Protein 2X4F (pdb70)

Secondary structure (DSSP, 8-state):
-PPPPPPSS------PEES-GGGTEEEEEEEE---EEEEEETTT--EEEEEEEE--SHHHHHHHHHHHHHHTT---TTB--EEEEEE-SSEEEEEEE--TT-EEHHHHHHTGGG--HHHHHHHHHHHHHHHHHHHHTTEE-----GGGEEEEETTTTEEEE---SS-EE--TT-B-----SS-TT--HHHHTT-B--HHHHHHHHHHHHHHHHHSS-TT--SSHHHHHHHHHHT---S-SGGGTTS-HHHHHHHHTTS-SSGGGS--HHHHHHSHHHH-HHHHHHHHH-/-PPPPPSS------PEES-GGGTEEEEEEEEEE----EEEEEETTT--EEEEEEEE--SHHHHHHHHHHHHHHTT---TTBPPEEEEEE-SSEEEEEEE--TT-EEHHHHHHTGGG--HHHHHHHHHHHHHHHHHHHHTTEE-----GGGEEEEETTTTEEEE---SS-EE--TT-------SS-TT--HHHHTT----HHHHHHHHHHHHHHHHHSS-SS--SSHHHHHHHHHTT---S-SGGGTTS-HHHHHHHHTTS-SSGGGSPPHHHHHHSHHHH-HHHHHH-

Organism: Homo sapiens (NCBI:txid9606)

Solvent-accessible surface area: 26459 Å² total; per-residue (Å²): 101,59,112,5,73,103,14,88,30,131,52,94,130,11,110,16,57,135,37,50,19,111,80,119,6,82,37,30,93,126,86,101,78,66,78,22,36,43,5,74,29,89,97,91,31,49,135,0,5,0,36,35,36,147,6,108,35,163,72,49,33,94,109,7,68,60,10,6,50,1,5,22,57,3,85,40,27,3,0,8,10,4,13,28,0,6,27,48,90,100,18,0,6,0,0,12,8,39,20,117,65,35,25,54,0,60,154,2,6,112,54,18,181,83,32,85,28,36,27,1,0,35,0,0,72,26,0,0,49,0,0,60,26,0,3,30,33,22,0,0,0,17,33,4,49,4,91,12,0,25,2,20,66,95,125,29,28,16,0,5,0,31,23,2,34,74,1,57,109,59,128,44,107,28,120,19,162,37,114,70,46,101,2,24,41,38,4,2,8,9,9,90,108,67,90,2,20,19,21,6,1,2,0,10,0,0,2,0,0,11,16,2,23,9,31,72,24,14,0,96,20,138,84,60,69,75,1,26,78,16,0,69,53,29,126,56,70,34,154,57,134,90,0,110,143,20,20,123,53,0,51,84,0,0,50,71,0,5,49,100,103,54,65,181,1,22,6,2,10,66,0,30,141,14,61,0,0,57,56,76,79,23,32,72,70,24,80,96,173,107,117,5,74,105,14,91,29,129,53,91,130,12,109,14,102,137,38,49,21,113,83,116,6,84,34,31,188,128,78,80,79,25,61,100,42,84,22,28,36,4,70,27,90,97,93,32,48,127,0,6,0,28,52,28,77,4,108,36,100,74,50,31,99,97,8,70,64,11,6,49,1,6,22,66,2,87,41,29,4,0,8,10,4,16,9,0,3,27,46,91,110,33,0,6,0,0,10,8,40,19,115,63,34,59,57,0,61,44,1,6,112,51,19,179,81,28,82,30,50,27,2,0,66,0,0,77,22,0,0,49,0,0,62,34,0,26,110,75,31,0,0,0,17,30,4,50,4,90,12,0,28,2,22,65,72,123,38,30,16,0,4,0,34,22,1,34,74,2,57,64,8,76,15,54,21,124,16,188,34,116,70,42,95,2,22,37,42,3,3,8,10,7,92,108,67,73,3,12,25,27,5,2,2,0,10,0,0,2,0,0,13,16,3,26,9,30,71,23,15,0,101,18,136,84,62,71,71,0,25,78,15,0,66,54,30,127,58,71,37,153,57,141,90,1,58,146,19,17,120,42,0,54,80,0,1,50,75,0,3,48,98,98,52,35,146,18,21,52,2,38,92,0,30,152,13,62,0,0,56,56,79,75,4,35,94,178,77

InterPro domains:
  IPR000719 Protein kinase domain [PF00069] (108-361)
  IPR000719 Protein kinase domain [PS50011] (106-361)
  IPR000719 Protein kinase domain [SM00220] (106-361)
  IPR008271 Serine/threonine-protein kinase, active site [PS00108] (223-235)
  IPR011009 Protein kinase-like domain superfamily [SSF56112] (107-367)
  IPR017441 Protein kinase, ATP binding site [PS00107] (112-135)

Foldseek 3Di:
DDAADAFPDFADLEDADEDDPVVQKAWDPPAPDLVKTWIAGPPPRDTWIKDKAFADDPVSVVLVRQQSVLLSLAGGRQAKGWDYWYDDPTTIMTITRDQPPKDFQLVLLLVLVPDFLLLLLLLLLQVLVRLVRQVVSQKDQLDDDRRQKIQSDSVNSYIHRHDRSPMHHDDPPAFDDDDQAPCLQFALCNVVRHHDDQLRVLLNSLQSLVSSQASDGFQDDPHSVSSNVCNNVLDGDQPDPSNVPDDVQSVVLSVLRSDNDRVRHDGSVVSCVGCSNPPPVVSVVSVVD/DAADAFPDAADLEDADEDDPVVFKAWDPPAWDDDPQTKTWIAGPVPRDTWIKRKAFADDPVSVVLVRQQSVLLSLAGGNQAKGWDYWYDDPTTIITITGDQPPKDFQLVVLQVLVPDDLLLLLLLLLQVLVRLVRCVVSQKDQLDDDRRQKIQRDSVNSYIHRHGRSPMHRDDPPAWDDDDLAPCLQFALCNVVRHHDGQLRVLLNSLQSLLSSQASDRFQDDPHSVSSNVCNNVLDGDQPDPSNVPPDPQSVVLSVQRSDNDSVRHDGSVVSCVGCSNPPPVVSVVD

B-factor: mean 21.12, std 10.52, range [2.0, 88.92]

GO terms:
  GO:0005515 protein binding (F, IPI)

Structure (mmCIF, N/CA/C/O backbone):
data_2X4F
#
_entry.id   2X4F
#
_cell.length_a   148.880
_cell.length_b   70.650
_cell.length_c   96.570
_cell.angle_alpha   90.00
_cell.angle_beta   118.96
_cell.angle_gamma   90.00
#
_symmetry.space_group_name_H-M   'C 1 2 1'
#
loop_
_entity.id
_entity.type
_entity.pdbx_description
1 polymer 'MYOSIN LIGHT CHAIN KINASE FAMILY MEMBER 4'
2 non-polymer 4-(2-amino-4-methyl-1,3-thiazol-5-yl)-N-(3-dioxaziridin-3-ylphenyl)pyrimidin-2-amine
3 non-polymer 'SULFATE ION'
4 non-polymer 'PENTAETHYLENE GLYCOL'
5 non-polymer 1,2-ETHANEDIOL
6 water water
#
loop_
_atom_site.group_PDB
_atom_site.id
_atom_site.type_symbol
_atom_site.label_atom_id
_atom_site.label_alt_id
_atom_site.label_comp_id
_atom_site.label_asym_id
_atom_site.label_entity_id
_atom_site.label_seq_id
_atom_site.pdbx_PDB_ins_code
_atom_site.Cartn_x
_atom_site.Cartn_y
_atom_site.Cartn_z
_atom_site.occupancy
_atom_site.B_iso_or_equiv
_atom_site.auth_seq_id
_atom_site.auth_comp_id
_atom_site.auth_asym_id
_atom_site.auth_atom_id
_atom_site.pdbx_PDB_model_num
ATOM 1 N N . ASP A 1 65 ? 75.285 68.692 21.522 1.00 60.75 80 ASP A N 1
ATOM 2 C CA . ASP A 1 65 ? 76.680 68.241 21.224 1.00 60.73 80 ASP A CA 1
ATOM 3 C C . ASP A 1 65 ? 76.748 67.086 20.170 1.00 60.56 80 ASP A C 1
ATOM 4 O O . ASP A 1 65 ? 75.733 66.741 19.522 1.00 60.91 80 ASP A O 1
ATOM 6 N N . ILE A 1 66 ? 77.959 66.522 20.011 1.00 59.10 81 ILE A N 1
ATOM 7 C CA . ILE A 1 66 ? 78.324 65.519 18.977 1.00 57.49 81 ILE A CA 1
ATOM 8 C C . ILE A 1 66 ? 78.255 64.075 19.528 1.00 55.48 81 ILE A C 1
ATOM 9 O O . ILE A 1 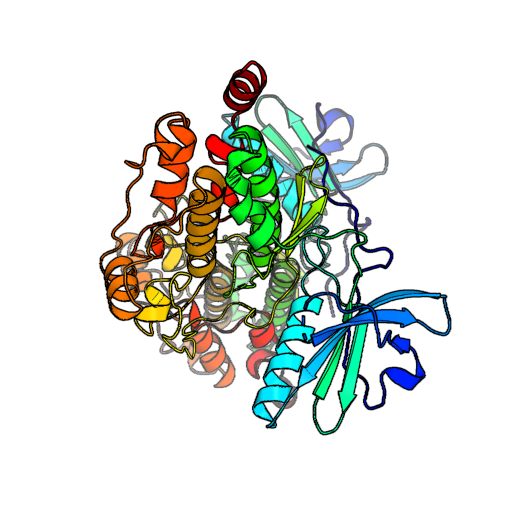66 ? 78.787 63.819 20.629 1.00 56.52 81 ILE A O 1
ATOM 11 N N . PRO A 1 67 ? 77.585 63.145 18.790 1.00 51.57 82 PRO A N 1
ATOM 12 C CA . PRO A 1 67 ? 77.485 61.722 19.207 1.00 48.79 82 PRO A CA 1
ATOM 13 C C . PRO A 1 67 ? 78.839 61.007 19.211 1.00 45.84 82 PRO A C 1
ATOM 14 O O . PRO A 1 67 ? 79.659 61.242 18.318 1.00 45.71 82 PRO A O 1
ATOM 18 N N . ALA A 1 68 ? 79.055 60.151 20.213 1.00 42.12 83 ALA A N 1
ATOM 19 C CA . ALA A 1 68 ? 80.339 59.469 20.426 1.00 38.69 83 ALA A CA 1
ATOM 20 C C . ALA A 1 68 ? 80.856 58.736 19.178 1.00 35.99 83 ALA A C 1
ATOM 21 O O . ALA A 1 68 ? 80.065 58.213 18.385 1.00 35.85 83 ALA A O 1
ATOM 23 N N . PRO A 1 69 ? 82.187 58.710 18.988 1.00 33.09 84 PRO A N 1
ATOM 24 C CA . PRO A 1 69 ? 82.673 57.946 17.848 1.00 30.64 84 PRO A CA 1
ATOM 25 C C . PRO A 1 69 ? 82.487 56.459 18.105 1.00 27.85 84 PRO A C 1
ATOM 26 O O . PRO A 1 69 ? 82.649 56.015 19.249 1.00 27.38 84 PRO A O 1
ATOM 30 N N . PRO A 1 70 ? 82.111 55.701 17.054 1.00 25.38 85 PRO A N 1
ATOM 31 C CA . PRO A 1 70 ? 81.883 54.256 17.132 1.00 23.43 85 PRO A CA 1
ATOM 32 C C . PRO A 1 70 ? 83.154 53.466 17.376 1.00 21.69 85 PRO A C 1
ATOM 33 O O . PRO A 1 70 ? 84.252 53.992 17.234 1.00 21.55 85 PRO A O 1
ATOM 37 N N . ALA A 1 71 ? 83.000 52.202 17.750 1.00 19.95 86 ALA A N 1
ATOM 38 C CA . ALA A 1 71 ? 84.130 51.283 17.802 1.00 18.20 86 ALA A CA 1
ATOM 39 C C . ALA A 1 71 ? 84.817 51.205 16.421 1.00 17.06 86 ALA A C 1
ATOM 40 O O . ALA A 1 71 ? 84.162 51.359 15.378 1.00 16.49 86 ALA A O 1
ATOM 42 N N . PRO A 1 72 ? 86.143 50.991 16.414 1.00 16.06 87 PRO A N 1
ATOM 43 C CA . PRO A 1 72 ? 86.862 50.885 15.163 1.00 15.36 87 PRO A CA 1
ATOM 44 C C . PRO A 1 72 ? 86.638 49.554 14.469 1.00 14.79 87 PRO A C 1
ATOM 45 O O . PRO A 1 72 ? 87.429 49.179 13.637 1.00 15.05 87 PRO A O 1
ATOM 49 N N . PHE A 1 73 ? 85.598 48.826 14.838 1.00 14.50 88 PHE A N 1
ATOM 50 C CA . PHE A 1 73 ? 85.229 47.585 14.157 1.00 14.40 88 PHE A CA 1
ATOM 51 C C . PHE A 1 73 ? 83.708 47.489 14.107 1.00 14.96 88 PHE A C 1
ATOM 52 O O . PHE A 1 73 ? 83.027 48.130 14.909 1.00 15.06 88 PHE A O 1
ATOM 60 N N . ASP A 1 74 ? 83.171 46.712 13.166 1.00 15.47 89 ASP A N 1
ATOM 61 C CA . ASP A 1 74 ? 81.723 46.505 13.107 1.00 15.94 89 ASP A CA 1
ATOM 62 C C . ASP A 1 74 ? 81.257 45.611 14.258 1.00 15.74 89 ASP A C 1
ATOM 63 O O . ASP A 1 74 ? 81.992 44.721 14.694 1.00 15.77 89 ASP A O 1
ATOM 68 N N . HIS A 1 75 ? 80.041 45.857 14.751 1.00 15.68 90 HIS A N 1
ATOM 69 C CA . HIS A 1 75 ? 79.410 45.026 15.780 1.00 15.32 90 HIS A CA 1
ATOM 70 C C . HIS A 1 75 ? 79.461 43.532 15.431 1.00 15.52 90 HIS A C 1
ATOM 71 O O . HIS A 1 75 ? 79.114 43.145 14.310 1.00 15.35 90 HIS A O 1
ATOM 78 N N . ARG A 1 76 ? 79.895 42.707 16.387 1.00 15.48 91 ARG A N 1
ATOM 79 C CA . ARG A 1 76 ? 80.067 41.270 16.146 1.00 15.75 91 ARG A CA 1
ATOM 80 C C . ARG A 1 76 ? 79.109 40.447 17.003 1.00 15.26 91 ARG A C 1
ATOM 81 O O . ARG A 1 76 ? 78.769 40.837 18.129 1.00 15.38 91 ARG A O 1
ATOM 89 N N . ILE A 1 77 ? 78.704 39.295 16.484 1.00 14.12 92 ILE A N 1
ATOM 90 C CA . ILE A 1 77 ? 78.102 38.284 17.322 1.00 13.21 92 ILE A CA 1
ATOM 91 C C . ILE A 1 77 ? 79.250 37.418 17.821 1.00 13.34 92 ILE A C 1
ATOM 92 O O . ILE A 1 77 ? 79.688 36.500 17.135 1.00 13.15 92 ILE A O 1
ATOM 97 N N . VAL A 1 78 ? 79.728 37.721 19.019 1.00 13.60 93 VAL A N 1
ATOM 98 C CA . VAL A 1 78 ? 80.811 36.967 19.644 1.00 14.20 93 VAL A CA 1
ATOM 99 C C . VAL A 1 78 ? 80.364 35.678 20.353 1.00 15.09 93 VAL A C 1
ATOM 100 O O . VAL A 1 78 ? 79.400 35.675 21.108 1.00 15.19 93 VAL A O 1
ATOM 104 N N . THR A 1 79 ? 81.087 34.592 20.096 1.00 16.26 94 THR A N 1
ATOM 105 C CA . THR A 1 79 ? 80.960 33.343 20.833 1.00 17.47 94 THR A CA 1
ATOM 106 C C . THR A 1 79 ? 82.304 33.050 21.467 1.00 18.05 94 THR A C 1
ATOM 107 O O . THR A 1 79 ? 83.333 33.176 20.802 1.00 18.38 94 THR A O 1
ATOM 111 N N . ALA A 1 80 ? 82.297 32.650 22.739 1.00 18.77 95 ALA A N 1
ATOM 112 C CA . ALA A 1 80 ? 83.531 32.426 23.481 1.00 19.25 95 ALA A CA 1
ATOM 113 C C . ALA A 1 80 ? 84.275 31.228 22.924 1.00 20.01 95 ALA A C 1
ATOM 114 O O . ALA A 1 80 ? 83.704 30.151 22.792 1.00 20.23 95 ALA A O 1
ATOM 116 N N . LYS A 1 81 ? 85.541 31.442 22.563 1.00 20.97 96 LYS A N 1
ATOM 117 C CA . LYS A 1 81 ? 86.411 30.381 22.069 1.00 21.67 96 LYS A CA 1
ATOM 118 C C . LYS A 1 81 ? 87.037 29.639 23.251 1.00 22.13 96 LYS A C 1
ATOM 119 O O . LYS A 1 81 ? 87.325 30.238 24.286 1.00 21.91 96 LYS A O 1
ATOM 122 N N . GLN A 1 82 ? 87.229 28.334 23.098 1.00 22.99 97 GLN A N 1
ATOM 123 C CA . GLN A 1 82 ? 88.047 27.560 24.034 1.00 24.06 97 GLN A CA 1
ATOM 124 C C . GLN A 1 82 ? 89.533 27.773 23.739 1.00 24.39 97 GLN A C 1
ATOM 125 O O . GLN A 1 82 ? 90.005 27.499 22.632 1.00 24.33 97 GLN A O 1
ATOM 131 N N . GLY A 1 83 ? 90.271 28.254 24.731 1.00 24.86 98 GLY A N 1
ATOM 132 C CA . GLY A 1 83 ? 91.698 28.479 24.553 1.00 25.36 98 GLY A CA 1
ATOM 133 C C . GLY A 1 83 ? 92.210 29.715 25.262 1.00 25.67 98 GLY A C 1
ATOM 134 O O . GLY A 1 83 ? 91.512 30.317 26.099 1.00 25.80 98 GLY A O 1
ATOM 135 N N . ALA A 1 84 ? 93.442 30.089 24.917 1.00 25.79 99 ALA A N 1
ATOM 136 C CA . ALA A 1 84 ? 94.122 31.184 25.591 1.00 25.54 99 ALA A CA 1
ATOM 137 C C . ALA A 1 84 ? 94.073 32.422 24.731 1.00 25.31 99 ALA A C 1
ATOM 138 O O . ALA A 1 84 ? 94.418 32.385 23.540 1.00 25.25 99 ALA A O 1
ATOM 140 N N . VAL A 1 85 ? 93.601 33.503 25.352 1.00 25.01 100 VAL A N 1
ATOM 141 C CA . VAL A 1 85 ? 93.640 34.850 24.798 1.00 24.66 100 VAL A CA 1
ATOM 142 C C . VAL A 1 85 ? 95.044 35.161 24.252 1.00 24.78 100 VAL A C 1
ATOM 143 O O . VAL A 1 85 ? 95.189 35.698 23.150 1.00 24.63 100 VAL A O 1
ATOM 147 N N . ASN A 1 86 ? 96.061 34.742 25.009 1.00 25.06 101 ASN A N 1
ATOM 148 C CA . ASN A 1 86 ? 97.472 34.932 24.690 1.00 25.30 101 ASN A CA 1
ATOM 149 C C . ASN A 1 86 ? 97.897 34.485 23.310 1.00 25.06 101 ASN A C 1
ATOM 150 O O . ASN A 1 86 ? 98.870 35.000 22.759 1.00 24.93 101 ASN A O 1
ATOM 155 N N . SER A 1 87 ? 97.156 33.528 22.759 1.00 24.70 102 SER A N 1
ATOM 156 C CA . SER A 1 87 ? 97.478 32.939 21.465 1.00 24.24 102 SER A CA 1
ATOM 157 C C . SER A 1 87 ? 97.098 33.848 20.306 1.00 23.40 102 SER A C 1
ATOM 158 O O . SER A 1 87 ? 97.569 33.651 19.188 1.00 23.33 102 SER A O 1
ATOM 161 N N . PHE A 1 88 ? 96.245 34.837 20.569 1.00 22.31 103 PHE A N 1
ATOM 162 C CA . PHE A 1 88 ? 95.808 35.763 19.520 1.00 21.22 103 PHE A CA 1
ATOM 163 C C . PHE A 1 88 ? 95.907 37.214 19.951 1.00 20.48 103 PHE A C 1
ATOM 164 O O . PHE A 1 88 ? 95.709 38.106 19.138 1.00 21.01 103 PHE A O 1
ATOM 172 N N . TYR A 1 89 ? 96.179 37.455 21.228 1.00 19.42 104 TYR A N 1
ATOM 173 C CA . TYR A 1 89 ? 96.296 38.818 21.739 1.00 18.39 104 TYR A CA 1
ATOM 174 C C . TYR A 1 89 ? 97.534 38.970 22.605 1.00 18.57 104 TYR A C 1
ATOM 175 O O . TYR A 1 89 ? 97.938 38.036 23.310 1.00 18.44 104 TYR A O 1
ATOM 184 N N . THR A 1 90 ? 98.154 40.140 22.517 1.00 18.81 105 THR A N 1
ATOM 185 C CA . THR A 1 90 ? 99.235 40.489 23.423 1.00 19.43 105 THR A CA 1
ATOM 186 C C . THR A 1 90 ? 98.619 41.362 24.498 1.00 19.35 105 THR A C 1
ATOM 187 O O . THR A 1 90 ? 98.268 42.509 24.236 1.00 19.31 105 THR A O 1
ATOM 191 N N . VAL A 1 91 ? 98.467 40.791 25.693 1.00 19.35 106 VAL A N 1
ATOM 192 C CA . VAL A 1 91 ? 97.833 41.474 26.819 1.00 19.19 106 VAL A CA 1
ATOM 193 C C . VAL A 1 91 ? 98.902 42.209 27.603 1.00 19.75 106 VAL A C 1
ATOM 194 O O . VAL A 1 91 ? 99.929 41.627 27.942 1.00 19.65 106 VAL A O 1
ATOM 198 N N . SER A 1 92 ? 98.668 43.491 27.872 1.00 20.41 107 SER A N 1
ATOM 199 C CA . SER A 1 92 ? 99.632 44.293 28.619 1.00 21.21 107 SER A CA 1
ATOM 200 C C . SER A 1 92 ? 99.610 43.954 30.099 1.00 22.25 107 SER A C 1
ATOM 201 O O . SER A 1 92 ? 98.546 43.848 30.702 1.00 22.56 107 SER A O 1
ATOM 204 N N . LYS A 1 93 ? 100.802 43.788 30.671 1.00 23.61 108 LYS A N 1
ATOM 205 C CA . LYS A 1 93 ? 100.968 43.399 32.071 1.00 24.66 108 LYS A CA 1
ATOM 206 C C . LYS A 1 93 ? 101.152 44.618 32.985 1.00 25.27 108 LYS A C 1
ATOM 207 O O . LYS A 1 93 ? 101.016 44.505 34.210 1.00 25.37 108 LYS A O 1
ATOM 209 N N . THR A 1 94 ? 101.455 45.776 32.381 1.00 25.97 109 THR A N 1
ATOM 210 C CA . THR A 1 94 ? 101.640 47.015 33.135 1.00 26.80 109 THR A CA 1
ATOM 211 C C . THR A 1 94 ? 100.468 47.995 32.987 1.00 27.28 109 THR A C 1
ATOM 212 O O . THR A 1 94 ? 100.145 48.709 33.934 1.00 27.52 109 THR A O 1
ATOM 216 N N . GLU A 1 95 ? 99.832 48.042 31.817 1.00 27.88 110 GLU A N 1
ATOM 217 C CA . GLU A 1 95 ? 98.698 48.962 31.631 1.00 28.48 110 GLU A CA 1
ATOM 218 C C . GLU A 1 95 ? 97.363 48.371 31.999 1.00 28.07 110 GLU A C 1
ATOM 219 O O . GLU A 1 95 ? 96.759 47.623 31.224 1.00 27.97 110 GLU A O 1
ATOM 225 N N . ILE A 1 96 ? 96.904 48.753 33.181 1.00 27.78 111 ILE A N 1
ATOM 226 C CA . ILE A 1 96 ? 95.658 48.262 33.741 1.00 27.38 111 ILE A CA 1
ATOM 227 C C . ILE A 1 96 ? 94.659 49.404 33.790 1.00 27.08 111 ILE A C 1
ATOM 228 O O . ILE A 1 96 ? 94.980 50.505 34.240 1.00 26.85 111 ILE A O 1
ATOM 233 N N . LEU A 1 97 ? 93.450 49.130 33.314 1.00 26.93 112 LEU A N 1
ATOM 234 C CA . LEU A 1 97 ? 92.473 50.175 33.082 1.00 26.83 112 LEU A CA 1
ATOM 235 C C . LEU A 1 97 ? 91.464 50.331 34.221 1.00 27.22 112 LEU A C 1
ATOM 236 O O . LEU A 1 97 ? 90.996 51.437 34.471 1.00 27.42 112 LEU A O 1
ATOM 241 N N . GLY A 1 98 ? 91.141 49.241 34.916 1.00 27.48 113 GLY A N 1
ATOM 242 C CA . GLY A 1 98 ? 90.190 49.305 36.030 1.00 27.80 113 GLY A CA 1
ATOM 243 C C . GLY A 1 98 ? 90.231 48.107 36.960 1.00 28.22 113 GLY A C 1
ATOM 244 O O . GLY A 1 98 ? 90.199 46.941 36.499 1.00 28.29 113 GLY A O 1
ATOM 245 N N . GLN A 1 104 ? 89.615 42.258 36.482 1.00 16.43 119 GLN A N 1
ATOM 246 C CA . GLN A 1 104 ? 90.639 43.220 36.074 1.00 16.12 119 GLN A CA 1
ATOM 247 C C . GLN A 1 104 ? 90.675 43.467 34.561 1.00 15.81 119 GLN A C 1
ATOM 248 O O . GLN A 1 104 ? 90.483 42.550 33.749 1.00 16.04 119 GLN A O 1
ATOM 250 N N . VAL A 1 105 ? 90.925 44.721 34.195 1.00 15.29 120 VAL A N 1
ATOM 251 C CA . VAL A 1 105 ? 90.956 45.144 32.798 1.00 14.45 120 VAL A CA 1
ATOM 252 C C . VAL A 1 105 ? 92.356 45.580 32.377 1.00 14.97 120 VAL A C 1
ATOM 253 O O . VAL A 1 105 ? 92.940 46.500 32.942 1.00 14.66 120 VAL A O 1
ATOM 257 N N . HIS A 1 106 ? 92.875 44.908 31.359 1.00 15.86 121 HIS A N 1
ATOM 258 C CA . HIS A 1 106 ? 94.197 45.191 30.808 1.00 16.61 121 HIS A CA 1
ATOM 259 C C . HIS A 1 106 ? 94.101 45.737 29.385 1.00 17.15 121 HIS A C 1
ATOM 260 O O . HIS A 1 106 ? 93.287 45.282 28.586 1.00 17.78 121 HIS A O 1
ATOM 267 N N . LYS A 1 107 ? 94.948 46.696 29.055 1.00 17.95 122 LYS A N 1
ATOM 268 C CA . LYS A 1 107 ? 95.148 47.047 27.665 1.00 18.98 122 LYS A CA 1
ATOM 269 C C . LYS A 1 107 ? 95.697 45.833 26.921 1.00 19.32 122 LYS A C 1
ATOM 270 O O . LYS A 1 107 ? 96.427 45.021 27.475 1.00 19.91 122 LYS A O 1
ATOM 276 N N . CYS A 1 108 ? 95.354 45.707 25.657 1.00 20.06 123 CYS A N 1
ATOM 277 C CA . CYS A 1 108 ? 95.846 44.616 24.848 1.00 20.79 123 CYS A CA 1
ATOM 278 C C . CYS A 1 108 ? 95.784 44.957 23.368 1.00 20.81 123 CYS A C 1
ATOM 279 O O . CYS A 1 108 ? 95.288 46.000 22.981 1.00 20.89 123 CYS A O 1
ATOM 282 N N . GLU A 1 109 ? 96.203 44.183 22.476 1.00 21.15 124 GLU A N 1
ATOM 283 C CA . GLU A 1 109 ? 96.480 44.385 21.071 1.00 21.78 124 GLU A CA 1
ATOM 284 C C . GLU A 1 109 ? 96.211 43.080 20.350 1.00 21.40 124 GLU A C 1
ATOM 285 O O . GLU A 1 109 ? 96.518 42.023 20.878 1.00 21.65 124 GLU A O 1
ATOM 291 N N . GLU A 1 110 ? 95.474 42.990 19.251 1.00 21.05 125 GLU A N 1
ATOM 292 C CA . GLU A 1 110 ? 95.350 41.763 18.477 1.00 20.67 125 GLU A CA 1
ATOM 293 C C . GLU A 1 110 ? 96.687 41.575 17.798 1.00 20.48 125 GLU A C 1
ATOM 294 O O . GLU A 1 110 ? 97.116 42.427 17.045 1.00 20.46 125 GLU A O 1
ATOM 300 N N . THR A 1 111 ? 97.349 40.463 18.082 1.00 20.10 126 THR A N 1
ATOM 301 C CA . THR A 1 111 ? 98.681 40.183 17.548 1.00 20.18 126 THR A CA 1
ATOM 302 C C . THR A 1 111 ? 98.794 40.338 16.009 1.00 20.33 126 THR A C 1
ATOM 303 O O . THR A 1 111 ? 99.733 40.980 15.511 1.00 20.12 126 THR A O 1
ATOM 307 N N . ALA A 1 112 ? 97.822 39.774 15.284 1.00 20.16 127 ALA A N 1
ATOM 308 C CA . ALA A 1 112 ? 97.839 39.726 13.817 1.00 19.69 127 ALA A CA 1
ATOM 309 C C . ALA A 1 112 ? 97.640 41.078 13.129 1.00 19.42 127 ALA A C 1
ATOM 310 O O . ALA A 1 112 ? 98.191 41.313 12.063 1.00 19.81 127 ALA A O 1
ATOM 312 N N . THR A 1 113 ? 96.852 41.956 13.730 1.00 18.85 128 THR A N 1
ATOM 313 C CA . THR A 1 113 ? 96.444 43.182 13.068 1.00 18.70 128 THR A CA 1
ATOM 314 C C . THR A 1 113 ? 97.035 44.440 13.702 1.00 18.25 128 THR A C 1
ATOM 315 O O . THR A 1 113 ? 97.191 45.472 13.031 1.00 18.29 128 THR A O 1
ATOM 319 N N . GLY A 1 114 ? 97.328 44.362 14.994 1.00 17.53 129 GLY A N 1
ATOM 320 C CA . GLY A 1 114 ? 97.857 45.502 15.730 1.00 17.07 129 GLY A CA 1
ATOM 321 C C . GLY A 1 114 ? 96.776 46.312 16.411 1.00 16.77 129 GLY A C 1
ATOM 322 O O . GLY A 1 114 ? 97.059 47.254 17.137 1.00 16.60 129 GLY A O 1
ATOM 323 N N . LEU A 1 115 ? 95.532 45.925 16.171 1.00 16.86 130 LEU A N 1
ATOM 324 C CA . LEU A 1 115 ? 94.383 46.661 16.632 1.00 17.06 130 LEU A CA 1
ATOM 325 C C . LEU A 1 115 ? 94.368 46.712 18.156 1.00 17.61 130 LEU A C 1
ATOM 326 O O . LEU A 1 115 ? 94.547 45.686 18.823 1.00 18.41 130 LEU A O 1
ATOM 331 N N . LYS A 1 116 ? 94.169 47.915 18.689 1.00 17.68 131 LYS A N 1
ATOM 332 C CA . LYS A 1 116 ? 94.207 48.158 20.118 1.00 17.71 131 LYS A CA 1
ATOM 333 C C . LYS A 1 116 ? 92.845 47.905 20.748 1.00 17.52 131 LYS A C 1
ATOM 334 O O . LYS A 1 116 ? 91.844 48.434 20.286 1.00 18.20 131 LYS A O 1
ATOM 340 N N . LEU A 1 117 ? 92.816 47.054 21.776 1.00 17.03 132 LEU A N 1
ATOM 341 C CA . LEU A 1 117 ? 91.570 46.624 22.428 1.00 16.11 132 LEU A CA 1
ATOM 342 C C . LEU A 1 117 ? 91.762 46.593 23.960 1.00 16.35 132 LEU A C 1
ATOM 343 O O . LEU A 1 117 ? 92.844 46.968 24.448 1.00 16.11 132 LEU A O 1
ATOM 348 N N . ALA A 1 118 ? 90.726 46.173 24.708 1.00 16.10 133 ALA A N 1
ATOM 349 C CA . ALA A 1 118 ? 90.839 46.036 26.163 1.00 15.68 133 ALA A CA 1
ATOM 350 C C . ALA A 1 118 ? 90.452 44.636 26.559 1.00 15.94 133 ALA A C 1
ATOM 351 O O . ALA A 1 118 ? 89.533 44.046 25.976 1.00 16.05 133 ALA A O 1
ATOM 353 N N . ALA A 1 119 ? 91.156 44.094 27.548 1.00 16.20 134 ALA A N 1
ATOM 354 C CA . ALA A 1 119 ? 90.936 42.710 27.957 1.00 16.78 134 ALA A CA 1
ATOM 355 C C . ALA A 1 119 ? 90.447 42.585 29.402 1.00 17.31 134 ALA A C 1
ATOM 356 O O . ALA A 1 119 ? 91.200 42.840 30.342 1.00 17.65 134 ALA A O 1
ATOM 358 N N . LYS A 1 120 ? 89.190 42.187 29.573 1.00 17.98 135 LYS A N 1
ATOM 359 C CA . LYS A 1 120 ? 88.597 42.001 30.906 1.00 18.79 135 LYS A CA 1
ATOM 360 C C . LYS A 1 120 ? 88.696 40.543 31.305 1.00 18.69 135 LYS A C 1
ATOM 361 O O . LYS A 1 120 ? 87.998 39.697 30.737 1.00 18.66 135 LYS A O 1
ATOM 367 N N . ILE A 1 121 ? 89.572 40.247 32.261 1.00 18.81 136 ILE A N 1
ATOM 368 C CA . ILE A 1 121 ? 89.707 38.881 32.757 1.00 19.00 136 ILE A CA 1
ATOM 369 C C . ILE A 1 121 ? 88.687 38.719 33.873 1.00 19.49 136 ILE A C 1
ATOM 370 O O . ILE A 1 121 ? 88.823 39.327 34.943 1.00 19.85 136 ILE A O 1
ATOM 375 N N . ILE A 1 122 ? 87.654 37.920 33.625 1.00 19.52 137 ILE A N 1
ATOM 376 C CA . ILE A 1 122 ? 86.654 37.667 34.656 1.00 19.42 137 ILE A CA 1
ATOM 377 C C . ILE A 1 122 ? 86.874 36.302 35.306 1.00 19.81 137 ILE A C 1
ATOM 378 O O . ILE A 1 122 ? 86.720 35.270 34.653 1.00 19.88 137 ILE A O 1
ATOM 383 N N . LYS A 1 123 ? 87.231 36.306 36.590 1.00 20.14 138 LYS A N 1
ATOM 384 C CA . LYS A 1 123 ? 87.455 35.063 37.323 1.00 20.52 138 LYS A CA 1
ATOM 385 C C . LYS A 1 123 ? 86.123 34.363 37.601 1.00 20.71 138 LYS A C 1
ATOM 386 O O . LYS A 1 123 ? 85.163 34.994 38.033 1.00 20.38 138 LYS A O 1
ATOM 392 N N . THR A 1 124 ? 86.075 33.061 37.326 1.00 21.35 139 THR A N 1
ATOM 393 C CA . THR A 1 124 ? 84.861 32.262 37.496 1.00 21.99 139 THR A CA 1
ATOM 394 C C . THR A 1 124 ? 85.112 31.011 38.357 1.00 22.85 139 THR A C 1
ATOM 395 O O . THR A 1 124 ? 85.867 30.116 37.958 1.00 23.02 139 THR A O 1
ATOM 399 N N . ARG A 1 125 ? 84.487 30.954 39.537 1.00 23.72 140 ARG A N 1
ATOM 400 C CA . ARG A 1 125 ? 84.604 29.779 40.403 1.00 24.37 140 ARG A CA 1
ATOM 401 C C . ARG A 1 125 ? 83.790 28.614 39.818 1.00 24.97 140 ARG A C 1
ATOM 402 O O . ARG A 1 125 ? 84.367 27.591 39.395 1.00 25.19 140 ARG A O 1
ATOM 404 N N . GLY A 1 126 ? 82.458 28.786 39.742 1.00 25.75 141 GLY A N 1
ATOM 405 C CA . GLY A 1 126 ? 81.590 27.668 39.351 1.00 26.57 141 GLY A CA 1
ATOM 406 C C . GLY A 1 126 ? 81.072 27.720 37.916 1.00 27.10 141 GLY A C 1
ATOM 407 O O . GLY A 1 126 ? 81.342 28.668 37.159 1.00 27.12 141 GLY A O 1
ATOM 408 N N . MET A 1 127 ? 80.316 26.683 37.558 1.00 27.57 142 MET A N 1
ATOM 409 C CA . MET A 1 127 ? 79.618 26.610 36.275 1.00 28.18 142 MET A CA 1
ATOM 410 C C . MET A 1 127 ? 78.597 27.750 36.136 1.00 28.15 142 MET A C 1
ATOM 411 O O . MET A 1 127 ? 78.416 28.298 35.050 1.00 28.12 142 MET A O 1
ATOM 416 N N . LYS A 1 128 ? 77.942 28.103 37.243 1.00 28.10 143 LYS A N 1
ATOM 417 C CA . LYS A 1 128 ? 76.970 29.196 37.261 1.00 27.95 143 LYS A CA 1
ATOM 418 C C . LYS A 1 128 ? 77.638 30.530 36.942 1.00 27.82 143 LYS A C 1
ATOM 419 O O . LYS A 1 128 ? 77.060 31.351 36.226 1.00 27.82 143 LYS A O 1
ATOM 421 N N . ASP A 1 129 ? 78.850 30.733 37.471 1.00 27.83 144 ASP A N 1
ATOM 422 C CA . ASP A 1 129 ? 79.667 31.925 37.180 1.00 27.87 144 ASP A CA 1
ATOM 423 C C . ASP A 1 129 ? 79.966 32.043 35.691 1.00 27.49 144 ASP A C 1
ATOM 424 O O . ASP A 1 129 ? 79.996 33.144 35.138 1.00 27.27 144 ASP A O 1
ATOM 429 N N . LYS A 1 130 ? 80.264 30.905 35.076 1.00 27.18 145 LYS A N 1
ATOM 430 C CA . LYS A 1 130 ? 80.594 30.850 33.676 1.00 26.83 145 LYS A CA 1
ATOM 431 C C . LYS A 1 130 ? 79.370 31.165 32.879 1.00 26.76 145 LYS A C 1
ATOM 432 O O . LYS A 1 130 ? 79.437 31.866 31.899 1.00 27.28 145 LYS A O 1
ATOM 438 N N . GLU A 1 131 ? 78.243 30.650 33.322 1.00 26.52 146 GLU A N 1
ATOM 439 C CA . GLU A 1 131 ? 76.970 30.880 32.666 1.00 26.52 146 GLU A CA 1
ATOM 440 C C . GLU A 1 131 ? 76.516 32.327 32.726 1.00 25.35 146 GLU A C 1
ATOM 441 O O . GLU A 1 131 ? 75.826 32.793 31.847 1.00 25.12 146 GLU A O 1
ATOM 447 N N . GLU A 1 132 ? 76.891 33.025 33.783 1.00 24.31 147 GLU A N 1
ATOM 448 C CA . GLU A 1 132 ? 76.588 34.434 33.908 1.00 23.57 147 GLU A CA 1
ATOM 449 C C . GLU A 1 132 ? 77.344 35.260 32.898 1.00 22.31 147 GLU A C 1
ATOM 450 O O . GLU A 1 132 ? 76.843 36.248 32.401 1.00 22.19 147 GLU A O 1
ATOM 456 N N . VAL A 1 133 ? 78.577 34.874 32.632 1.00 20.93 148 VAL A N 1
ATOM 457 C CA . VAL A 1 133 ? 79.406 35.611 31.686 1.00 19.55 148 VAL A CA 1
ATOM 458 C C . VAL A 1 133 ? 78.929 35.345 30.263 1.00 18.69 148 VAL A C 1
ATOM 459 O O . VAL A 1 133 ? 78.850 36.253 29.449 1.00 17.99 148 VAL A O 1
ATOM 463 N N . LYS A 1 134 ? 78.593 34.092 29.986 1.00 17.99 149 LYS A N 1
ATOM 464 C CA . LYS A 1 134 ? 78.058 33.724 28.691 1.00 17.57 149 LYS A CA 1
ATOM 465 C C . LYS A 1 134 ? 76.732 34.427 28.416 1.00 17.40 149 LYS A C 1
ATOM 466 O O . LYS A 1 134 ? 76.402 34.677 27.259 1.00 18.14 149 LYS A O 1
ATOM 472 N N . ASN A 1 135 ? 75.976 34.758 29.459 1.00 16.87 150 ASN A N 1
ATOM 473 C CA . ASN A 1 135 ? 74.817 35.620 29.268 1.00 16.70 150 ASN A CA 1
ATOM 474 C C . ASN A 1 135 ? 75.243 37.036 28.908 1.00 16.07 150 ASN A C 1
ATOM 475 O O . ASN A 1 135 ? 74.627 37.673 28.060 1.00 15.86 150 ASN A O 1
ATOM 480 N N . GLU A 1 136 ? 76.293 37.518 29.566 1.00 15.89 151 GLU A N 1
ATOM 481 C CA . GLU A 1 136 ? 76.815 38.852 29.333 1.00 15.91 151 GLU A CA 1
ATOM 482 C C . GLU A 1 136 ? 77.237 39.014 27.868 1.00 15.74 151 GLU A C 1
ATOM 483 O O . GLU A 1 136 ? 76.937 40.024 27.236 1.00 15.90 151 GLU A O 1
ATOM 489 N N . ILE A 1 137 ? 77.923 38.003 27.338 1.00 15.39 152 ILE A N 1
ATOM 490 C CA . ILE A 1 137 ? 78.331 37.972 25.944 1.00 14.86 152 ILE A CA 1
ATOM 491 C C . ILE A 1 137 ? 77.121 38.063 25.048 1.00 15.25 152 ILE A C 1
ATOM 492 O O . ILE A 1 137 ? 77.028 38.957 24.191 1.00 15.57 152 ILE A O 1
ATOM 497 N N . SER A 1 138 ? 76.200 37.133 25.264 1.00 15.10 153 SER A N 1
ATOM 498 C CA . SER A 1 138 ? 74.915 37.110 24.579 1.00 15.22 153 SER A CA 1
ATOM 499 C C . SER A 1 138 ? 74.150 38.442 24.597 1.00 14.71 153 SER A C 1
ATOM 500 O O . SER A 1 138 ? 73.435 38.770 23.640 1.00 14.88 153 SER A O 1
ATOM 503 N N . VAL A 1 139 ? 74.288 39.197 25.679 1.00 14.04 154 VAL A N 1
ATOM 504 C CA . VAL A 1 139 ? 73.632 40.495 25.768 1.00 13.98 154 VAL A CA 1
ATOM 505 C C . VAL A 1 139 ? 74.384 41.527 24.913 1.00 13.97 154 VAL A C 1
ATOM 506 O O . VAL A 1 139 ? 73.787 42.229 24.086 1.00 14.34 154 VAL A O 1
ATOM 510 N N . MET A 1 140 ? 75.698 41.603 25.084 1.00 13.67 155 MET A N 1
ATOM 511 C CA . MET A 1 140 ? 76.497 42.530 24.275 1.00 13.40 155 MET A CA 1
ATOM 512 C C . MET A 1 140 ? 76.210 42.305 22.797 1.00 13.24 155 MET A C 1
ATOM 513 O O . MET A 1 140 ? 76.043 43.273 22.032 1.00 13.35 155 MET A O 1
ATOM 518 N N . ASN A 1 141 ? 76.086 41.032 22.421 1.00 12.52 156 ASN A N 1
ATOM 519 C CA . ASN A 1 141 ? 75.718 40.657 21.064 1.00 12.14 156 ASN A CA 1
ATOM 520 C C . ASN A 1 141 ? 74.493 41.369 20.505 1.00 12.24 156 ASN A C 1
ATOM 521 O O . ASN A 1 141 ? 74.330 41.471 19.309 1.00 12.05 156 ASN A O 1
ATOM 526 N N . GLN A 1 142 ? 73.618 41.857 21.368 1.00 12.97 157 GLN A N 1
ATOM 527 C CA . GLN A 1 142 ? 72.382 42.460 20.884 1.00 13.24 157 GLN A CA 1
ATOM 528 C C . GLN A 1 142 ? 72.423 43.970 20.979 1.00 13.13 157 GLN A C 1
ATOM 529 O O . GLN A 1 142 ? 71.428 44.637 20.675 1.00 13.28 157 GLN A O 1
ATOM 535 N N . LEU A 1 143 ? 73.567 44.502 21.418 1.00 13.16 158 LEU A N 1
ATOM 536 C CA . LEU A 1 143 ? 73.717 45.927 21.707 1.00 12.78 158 LEU A CA 1
ATOM 537 C C . LEU A 1 143 ? 74.766 46.552 20.816 1.00 12.95 158 LEU A C 1
ATOM 538 O O . LEU A 1 143 ? 75.973 46.446 21.085 1.00 13.25 158 LEU A O 1
ATOM 543 N N . ASP A 1 144 ? 74.295 47.202 19.754 1.00 13.21 159 ASP A N 1
ATOM 544 C CA . ASP A 1 144 ? 75.151 47.897 18.787 1.00 13.58 159 ASP A CA 1
ATOM 545 C C . ASP A 1 144 ? 74.8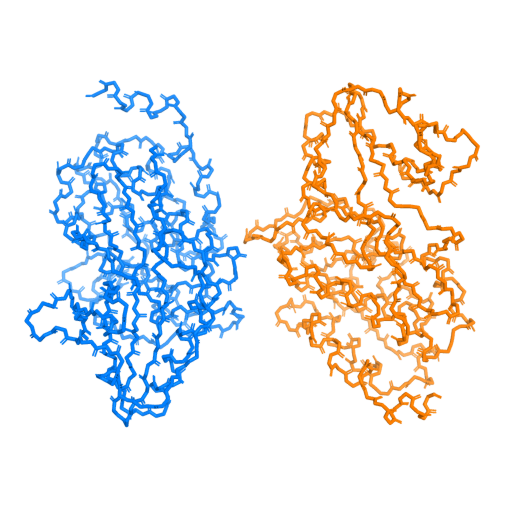51 49.386 18.783 1.00 13.38 159 ASP A C 1
ATOM 546 O O . ASP A 1 144 ? 73.907 49.824 18.133 1.00 13.74 159 ASP A O 1
ATOM 551 N N . HIS A 1 145 ? 75.677 50.162 19.474 1.00 13.11 160 HIS A N 1
ATOM 552 C CA . HIS A 1 145 ? 75.399 51.573 19.694 1.00 13.02 160 HIS A CA 1
ATOM 553 C C . HIS A 1 145 ? 76.654 52.248 20.203 1.00 13.04 160 HIS A C 1
ATOM 554 O O . HIS A 1 145 ? 77.399 51.669 20.988 1.00 12.95 160 HIS A O 1
ATOM 561 N N . ALA A 1 146 ? 76.867 53.488 19.782 1.00 12.97 161 ALA A N 1
ATOM 562 C CA . ALA A 1 146 ? 78.104 54.189 20.089 1.00 13.23 161 ALA A CA 1
ATOM 563 C C . ALA A 1 146 ? 78.298 54.499 21.586 1.00 13.73 161 ALA A C 1
ATOM 564 O O . ALA A 1 146 ? 79.423 54.745 22.020 1.00 14.75 161 ALA A O 1
ATOM 566 N N . ASN A 1 147 ? 77.230 54.508 22.377 1.00 13.26 162 ASN A N 1
ATOM 567 C CA . ASN A 1 147 ? 77.386 54.749 23.801 1.00 12.95 162 ASN A CA 1
ATOM 568 C C . ASN A 1 147 ? 77.494 53.450 24.605 1.00 12.58 162 ASN A C 1
ATOM 569 O O . ASN A 1 147 ? 77.513 53.482 25.841 1.00 12.21 162 ASN A O 1
ATOM 574 N N . LEU A 1 148 ? 77.556 52.311 23.906 1.00 11.97 163 LEU A N 1
ATOM 575 C CA . LEU A 1 148 ? 77.710 51.009 24.574 1.00 11.64 163 LEU A CA 1
ATOM 576 C C . LEU A 1 148 ? 78.972 50.304 24.065 1.00 12.19 163 LEU A C 1
ATOM 577 O O . LEU A 1 148 ? 79.141 50.085 22.856 1.00 11.89 163 LEU A O 1
ATOM 582 N N . ILE A 1 149 ? 79.867 49.978 24.995 1.00 12.72 164 ILE A N 1
ATOM 583 C CA . ILE A 1 149 ? 81.140 49.347 24.653 1.00 13.19 164 ILE A CA 1
ATOM 584 C C . ILE A 1 149 ? 80.875 48.063 23.873 1.00 13.01 164 ILE A C 1
ATOM 585 O O . ILE A 1 149 ? 79.899 47.361 24.145 1.00 12.84 164 ILE A O 1
ATOM 590 N N . GLN A 1 150 ? 81.736 47.775 22.903 1.00 12.97 165 GLN A N 1
ATOM 591 C CA . GLN A 1 150 ? 81.510 46.670 21.967 1.00 13.49 165 GLN A CA 1
ATOM 592 C C . GLN A 1 150 ? 82.423 45.474 22.199 1.00 13.95 165 GLN A C 1
ATOM 593 O O . GLN A 1 150 ? 83.608 45.613 22.508 1.00 14.95 165 GLN A O 1
ATOM 599 N N . LEU A 1 151 ? 81.847 44.290 22.070 1.00 13.75 166 LEU A N 1
ATOM 600 C CA . LEU A 1 151 ? 82.581 43.079 22.291 1.00 13.42 166 LEU A CA 1
ATOM 601 C C . LEU A 1 151 ? 83.285 42.744 20.990 1.00 13.81 166 LEU A C 1
ATOM 602 O O . LEU A 1 151 ? 82.720 42.930 19.914 1.00 13.82 166 LEU A O 1
ATOM 607 N N . TYR A 1 152 ? 84.528 42.281 21.091 1.00 14.20 167 TYR A N 1
ATOM 608 C CA . TYR A 1 152 ? 85.334 41.991 19.915 1.00 14.44 167 TYR A CA 1
ATOM 609 C C . TYR A 1 152 ? 85.630 40.506 19.827 1.00 15.38 167 TYR A C 1
ATOM 610 O O . TYR A 1 152 ? 85.554 39.910 18.740 1.00 15.70 167 TYR A O 1
ATOM 619 N N . ASP A 1 153 ? 85.973 39.918 20.975 1.00 16.32 168 ASP A N 1
ATOM 620 C CA . ASP A 1 153 ? 86.267 38.497 21.063 1.00 17.25 168 ASP A CA 1
ATOM 621 C C . ASP A 1 153 ? 86.165 38.063 22.514 1.00 17.56 168 ASP A C 1
ATOM 622 O O . ASP A 1 153 ? 86.054 38.913 23.392 1.00 18.13 168 ASP A O 1
ATOM 627 N N . ALA A 1 154 ? 86.192 36.751 22.756 1.00 17.79 169 ALA A N 1
ATOM 628 C CA . ALA A 1 154 ? 86.071 36.186 24.105 1.00 18.15 169 ALA A CA 1
ATOM 629 C C . ALA A 1 154 ? 86.728 34.794 24.233 1.00 18.51 169 ALA A C 1
ATOM 630 O O . ALA A 1 154 ? 86.693 33.994 23.298 1.00 18.69 169 ALA A O 1
ATOM 632 N N . PHE A 1 155 ? 87.329 34.516 25.387 1.00 19.03 170 PHE A N 1
ATOM 633 C CA . PHE A 1 155 ? 88.057 33.262 25.610 1.00 19.83 170 PHE A CA 1
ATOM 634 C C . PHE A 1 155 ? 87.745 32.659 26.977 1.00 20.67 170 PHE A C 1
ATOM 635 O O . PHE A 1 155 ? 87.724 33.368 27.986 1.00 20.77 170 PHE A O 1
ATOM 643 N N . GLU A 1 156 ? 87.501 31.348 26.991 1.00 21.62 171 GLU A N 1
ATOM 644 C CA . GLU A 1 156 ? 87.141 30.617 28.203 1.00 22.39 171 GLU A CA 1
ATOM 645 C C . GLU A 1 156 ? 88.265 29.664 28.584 1.00 22.90 171 GLU A C 1
ATOM 646 O O . GLU A 1 156 ? 88.733 28.895 27.743 1.00 23.17 171 GLU A O 1
ATOM 652 N N . SER A 1 157 ? 88.703 29.734 29.842 1.00 23.48 172 SER A N 1
ATOM 653 C CA . SER A 1 157 ? 89.661 28.774 30.404 1.00 23.93 172 SER A CA 1
ATOM 654 C C . SER A 1 157 ? 89.010 28.090 31.592 1.00 23.97 172 SER A C 1
ATOM 655 O O . SER A 1 157 ? 87.828 28.317 31.872 1.00 23.92 172 SER A O 1
ATOM 658 N N . LYS A 1 158 ? 89.777 27.262 32.299 1.00 24.05 173 LYS A N 1
ATOM 659 C CA . LYS A 1 158 ? 89.256 26.583 33.485 1.00 24.07 173 LYS A CA 1
ATOM 660 C C . LYS A 1 158 ? 88.740 27.577 34.544 1.00 24.09 173 LYS A C 1
ATOM 661 O O . LYS A 1 158 ? 87.668 27.374 35.115 1.00 24.04 173 LYS A O 1
ATOM 663 N N . ASN A 1 159 ? 89.475 28.667 34.770 1.00 24.09 174 ASN A N 1
ATOM 664 C CA . ASN A 1 159 ? 89.200 29.555 35.912 1.00 24.05 174 ASN A CA 1
ATOM 665 C C . ASN A 1 159 ? 88.722 30.961 35.577 1.00 23.38 174 ASN A C 1
ATOM 666 O O . ASN A 1 159 ? 88.564 31.810 36.461 1.00 23.45 174 ASN A O 1
ATOM 671 N N . ASP A 1 160 ? 88.495 31.216 34.301 1.00 22.53 175 ASP A N 1
ATOM 672 C CA . ASP A 1 160 ? 88.118 32.548 33.885 1.00 21.78 175 ASP A CA 1
ATOM 673 C C . ASP A 1 160 ? 87.635 32.587 32.448 1.00 20.65 175 ASP A C 1
ATOM 674 O O . ASP A 1 160 ? 87.909 31.681 31.653 1.00 20.47 175 ASP A O 1
ATOM 679 N N . ILE A 1 161 ? 86.899 33.648 32.148 1.00 19.32 176 ILE A N 1
ATOM 680 C CA . ILE A 1 161 ? 86.563 34.017 30.786 1.00 18.41 176 ILE A CA 1
ATOM 681 C C . ILE A 1 161 ? 87.112 35.416 30.539 1.00 18.08 176 ILE A C 1
ATOM 682 O O . ILE A 1 161 ? 86.950 36.323 31.363 1.00 18.22 176 ILE A O 1
ATOM 687 N N . VAL A 1 162 ? 87.792 35.572 29.412 1.00 17.46 177 VAL A N 1
ATOM 688 C CA . VAL A 1 162 ? 88.364 36.851 29.060 1.00 16.79 177 VAL A CA 1
ATOM 689 C C . VAL A 1 162 ? 87.488 37.445 27.975 1.00 16.79 177 VAL A C 1
ATOM 690 O O . VAL A 1 162 ? 87.134 36.760 27.020 1.00 16.58 177 VAL A O 1
ATOM 694 N N . LEU A 1 163 ? 87.110 38.708 28.144 1.00 16.58 178 LEU A N 1
ATOM 695 C CA . LEU A 1 163 ? 86.440 39.416 27.078 1.00 16.24 178 LEU A CA 1
ATOM 696 C C . LEU A 1 163 ? 87.400 40.433 26.473 1.00 16.90 178 LEU A C 1
ATOM 697 O O . LEU A 1 163 ? 88.081 41.177 27.196 1.00 17.78 178 LEU A O 1
ATOM 702 N N . VAL A 1 164 ? 87.484 40.446 25.147 1.00 16.67 179 VAL A N 1
ATOM 703 C CA . VAL A 1 164 ? 88.228 41.478 24.458 1.00 16.52 179 VAL A CA 1
ATOM 704 C C . VAL A 1 164 ? 87.216 42.479 23.921 1.00 17.09 179 VAL A C 1
ATOM 705 O O . VAL A 1 164 ? 86.247 42.090 23.260 1.00 17.96 179 VAL A O 1
ATOM 709 N N . MET A 1 165 ? 87.441 43.758 24.215 1.00 16.83 180 MET A N 1
ATOM 710 C CA . MET A 1 165 ? 86.490 44.811 23.918 1.00 16.55 180 MET A CA 1
ATOM 711 C C . MET A 1 165 ? 87.168 45.988 23.259 1.00 15.56 180 MET A C 1
ATOM 712 O O . MET A 1 165 ? 88.385 46.200 23.392 1.00 14.75 180 MET A O 1
ATOM 717 N N . GLU A 1 166 ? 86.334 46.788 22.607 1.00 14.34 181 GLU A N 1
ATOM 718 C CA . GLU A 1 166 ? 86.674 48.119 22.204 1.00 13.49 181 GLU A CA 1
ATOM 719 C C . GLU A 1 166 ? 87.474 48.784 23.327 1.00 13.92 181 GLU A C 1
ATOM 720 O O . GLU A 1 166 ? 87.105 48.679 24.497 1.00 13.56 181 GLU A O 1
ATOM 726 N N . TYR A 1 167 ? 88.578 49.438 22.964 1.00 14.74 182 TYR A N 1
ATOM 727 C CA . TYR A 1 167 ? 89.348 50.265 23.894 1.00 16.07 182 TYR A CA 1
ATOM 728 C C . TYR A 1 167 ? 89.107 51.743 23.608 1.00 16.78 182 TYR A C 1
ATOM 729 O O . TYR A 1 167 ? 89.134 52.156 22.460 1.00 17.18 182 TYR A O 1
ATOM 738 N N . VAL A 1 168 ? 88.842 52.520 24.656 1.00 17.93 183 VAL A N 1
ATOM 739 C CA . VAL A 1 168 ? 88.659 53.962 24.553 1.00 19.07 183 VAL A CA 1
ATOM 740 C C . VAL A 1 168 ? 89.926 54.648 25.057 1.00 20.31 183 VAL A C 1
ATOM 741 O O . VAL A 1 168 ? 90.231 54.596 26.242 1.00 20.65 183 VAL A O 1
ATOM 745 N N . ASP A 1 169 ? 90.666 55.298 24.168 1.00 21.91 184 ASP A N 1
ATOM 746 C CA . ASP A 1 169 ? 91.880 56.006 24.573 1.00 23.32 184 ASP A CA 1
ATOM 747 C C . ASP A 1 169 ? 91.558 57.219 25.452 1.00 23.60 184 ASP A C 1
ATOM 748 O O . ASP A 1 169 ? 90.708 58.032 25.099 1.00 23.60 184 ASP A O 1
ATOM 753 N N . GLY A 1 170 ? 92.229 57.326 26.597 1.00 24.05 185 GLY A N 1
ATOM 754 C CA . GLY A 1 170 ? 92.025 58.455 27.512 1.00 24.69 185 GLY A CA 1
ATOM 755 C C . GLY A 1 170 ? 90.657 58.523 28.181 1.00 25.18 185 GLY A C 1
ATOM 756 O O . GLY A 1 170 ? 90.130 59.609 28.425 1.00 25.38 185 GLY A O 1
ATOM 757 N N . GLY A 1 171 ? 90.070 57.363 28.469 1.00 25.35 186 GLY A N 1
ATOM 758 C CA . GLY A 1 171 ? 88.836 57.298 29.248 1.00 25.58 186 GLY A CA 1
ATOM 759 C C . GLY A 1 171 ? 89.034 57.721 30.703 1.00 25.53 186 GLY A C 1
ATOM 760 O O . GLY A 1 171 ? 90.134 57.566 31.264 1.00 25.93 186 GLY A O 1
ATOM 761 N N . GLU A 1 172 ? 87.986 58.293 31.299 1.00 24.87 187 GLU A N 1
ATOM 762 C CA . GLU A 1 172 ? 87.941 58.577 32.739 1.00 23.98 187 GLU A CA 1
ATOM 763 C C . GLU A 1 172 ? 86.597 58.040 33.248 1.00 23.13 187 GLU A C 1
ATOM 764 O O . GLU A 1 172 ? 85.552 58.363 32.671 1.00 23.09 187 GLU A O 1
ATOM 766 N N . LEU A 1 173 ? 86.625 57.197 34.288 1.00 21.92 188 LEU A N 1
ATOM 767 C CA . LEU A 1 173 ? 85.392 56.662 34.887 1.00 20.37 188 LEU A CA 1
ATOM 768 C C . LEU A 1 173 ? 84.576 57.756 35.546 1.00 19.45 188 LEU A C 1
ATOM 769 O O . LEU A 1 173 ? 85.101 58.741 36.060 1.00 18.97 188 LEU A O 1
ATOM 774 N N . PHE A 1 174 ? 83.271 57.556 35.538 1.00 18.68 189 PHE A N 1
ATOM 775 C CA . PHE A 1 174 ? 82.344 58.596 35.922 1.00 17.80 189 PHE A CA 1
ATOM 776 C C . PHE A 1 174 ? 82.324 58.943 37.410 1.00 17.48 189 PHE A C 1
ATOM 777 O O . PHE A 1 174 ? 81.860 60.015 37.778 1.00 17.10 189 PHE 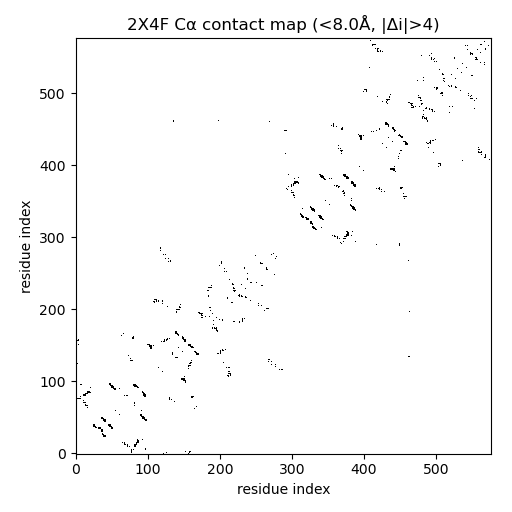A O 1
ATOM 785 N N . ASP A 1 175 ? 82.810 58.045 38.264 1.00 17.34 190 ASP A N 1
ATOM 786 C CA . ASP A 1 175 ? 82.908 58.366 39.681 1.00 17.71 190 ASP A CA 1
ATOM 787 C C . ASP A 1 175 ? 83.918 59.480 39.902 1.00 17.87 190 ASP A C 1
ATOM 788 O O . ASP A 1 175 ? 83.760 60.291 40.822 1.00 17.79 190 ASP A O 1
ATOM 793 N N . ARG A 1 176 ? 84.928 59.521 39.024 1.00 18.21 191 ARG A N 1
ATOM 794 C CA . ARG A 1 176 ? 85.904 60.609 38.975 1.00 18.41 191 ARG A CA 1
ATOM 795 C C . ARG A 1 176 ? 85.246 61.902 38.559 1.00 17.90 191 ARG A C 1
ATOM 796 O O . ARG A 1 176 ? 85.441 62.920 39.214 1.00 18.33 191 ARG A O 1
ATOM 804 N N . ILE A 1 177 ? 84.492 61.868 37.465 1.00 17.18 192 ILE A N 1
ATOM 805 C CA . ILE A 1 177 ? 83.808 63.064 36.984 1.00 17.04 192 ILE A CA 1
ATOM 806 C C . ILE A 1 177 ? 82.946 63.645 38.117 1.00 17.24 192 ILE A C 1
ATOM 807 O O . ILE A 1 177 ? 82.879 64.861 38.308 1.00 17.58 192 ILE A O 1
ATOM 812 N N . ILE A 1 178 ? 82.317 62.754 38.879 1.00 17.31 193 ILE A N 1
ATOM 813 C CA . ILE A 1 178 ? 81.398 63.128 39.944 1.00 17.26 193 ILE A CA 1
ATOM 814 C C . ILE A 1 178 ? 82.154 63.709 41.152 1.00 17.98 193 ILE A C 1
ATOM 815 O O . ILE A 1 178 ? 81.739 64.716 41.720 1.00 17.91 193 ILE A O 1
ATOM 820 N N . ASP A 1 179 ? 83.262 63.082 41.533 1.00 18.83 194 ASP A N 1
ATOM 821 C CA . ASP A 1 179 ? 84.139 63.650 42.547 1.00 19.93 194 ASP A CA 1
ATOM 822 C C . ASP A 1 179 ? 84.510 65.093 42.207 1.00 20.36 194 ASP A C 1
ATOM 823 O O . ASP A 1 179 ? 84.729 65.910 43.111 1.00 20.52 194 ASP A O 1
ATOM 828 N N . GLU A 1 180 ? 84.555 65.405 40.907 1.00 20.79 195 GLU A N 1
ATOM 829 C CA . GLU A 1 180 ? 84.931 66.738 40.437 1.00 21.19 195 GLU A CA 1
ATOM 830 C C . GLU A 1 180 ? 83.752 67.527 39.888 1.00 21.13 195 GLU A C 1
ATOM 831 O O . GLU A 1 180 ? 83.918 68.364 39.006 1.00 21.37 195 GLU A O 1
ATOM 837 N N . SER A 1 181 ? 82.570 67.267 40.442 1.00 21.28 196 SER A N 1
ATOM 838 C CA . SER A 1 181 ? 81.313 67.883 39.996 1.00 21.41 196 SER A CA 1
ATOM 839 C C . SER A 1 181 ? 81.319 69.420 39.978 1.00 21.61 196 SER A C 1
ATOM 840 O O . SER A 1 181 ? 80.532 70.033 39.258 1.00 21.91 196 SER A O 1
ATOM 843 N N . TYR A 1 182 ? 82.183 70.027 40.788 1.00 21.83 197 TYR A N 1
ATOM 844 C CA . TYR A 1 182 ? 82.337 71.485 40.845 1.00 22.05 197 TYR A CA 1
ATOM 845 C C . TYR A 1 182 ? 82.853 72.095 39.521 1.00 22.40 197 TYR A C 1
ATOM 846 O O . TYR A 1 182 ? 82.690 73.298 39.281 1.00 22.58 197 TYR A O 1
ATOM 855 N N . ASN A 1 183 ? 83.483 71.254 38.690 1.00 22.56 198 ASN A N 1
ATOM 856 C CA . ASN A 1 183 ? 83.897 71.583 37.315 1.00 22.51 198 ASN A CA 1
ATOM 857 C C . ASN A 1 183 ? 82.763 71.786 36.355 1.00 22.36 198 ASN A C 1
ATOM 858 O O . ASN A 1 183 ? 82.907 72.505 35.377 1.00 22.68 198 ASN A O 1
ATOM 863 N N . LEU A 1 184 ? 81.660 71.094 36.601 1.00 22.06 199 LEU A N 1
ATOM 864 C CA . LEU A 1 184 ? 80.578 71.003 35.638 1.00 21.97 199 LEU A CA 1
ATOM 865 C C . LEU A 1 184 ? 79.555 72.113 35.826 1.00 21.78 199 LEU A C 1
ATOM 866 O O . LEU A 1 184 ? 79.112 72.368 36.944 1.00 22.36 199 LEU A O 1
ATOM 871 N N . THR A 1 185 ? 79.189 72.774 34.732 1.00 21.38 200 THR A N 1
ATOM 872 C CA . THR A 1 185 ? 78.020 73.642 34.713 1.00 21.03 200 THR A CA 1
ATOM 873 C C . THR A 1 185 ? 76.807 72.722 34.615 1.00 20.88 200 THR A C 1
ATOM 874 O O . THR A 1 185 ? 76.960 71.505 34.429 1.00 20.81 200 THR A O 1
ATOM 878 N N . GLU A 1 186 ? 75.606 73.280 34.748 1.00 20.61 201 GLU A N 1
ATOM 879 C CA . GLU A 1 186 ? 74.394 72.471 34.608 1.00 20.38 201 GLU A CA 1
ATOM 880 C C . GLU A 1 186 ? 74.285 71.938 33.169 1.00 20.33 201 GLU A C 1
ATOM 881 O O . GLU A 1 186 ? 73.869 70.789 32.933 1.00 20.03 201 GLU A O 1
ATOM 887 N N . LEU A 1 187 ? 74.686 72.780 32.219 1.00 20.20 202 LEU A N 1
ATOM 888 C CA . LEU A 1 187 ? 74.644 72.414 30.816 1.00 20.21 202 LEU A CA 1
ATOM 889 C C . LEU A 1 187 ? 75.537 71.201 30.529 1.00 19.94 202 LEU A C 1
ATOM 890 O O . LEU A 1 187 ? 75.124 70.314 29.790 1.00 20.22 202 LEU A O 1
ATOM 895 N N . ASP A 1 188 ? 76.722 71.156 31.143 1.00 19.52 203 ASP A N 1
ATOM 896 C CA . ASP A 1 188 ? 77.645 70.017 31.036 1.00 19.33 203 ASP A CA 1
ATOM 897 C C . ASP A 1 188 ? 76.985 68.717 31.451 1.00 18.97 203 ASP A C 1
ATOM 898 O O . ASP A 1 188 ? 77.144 67.687 30.796 1.00 19.28 203 ASP A O 1
ATOM 903 N N . THR A 1 189 ? 76.263 68.773 32.562 1.00 18.35 204 THR A N 1
ATOM 904 C CA . THR A 1 189 ? 75.565 67.632 33.105 1.00 17.73 204 THR A CA 1
ATOM 905 C C . THR A 1 189 ? 74.414 67.243 32.192 1.00 17.36 204 THR A C 1
ATOM 906 O O . THR A 1 189 ? 74.247 66.068 31.880 1.00 17.28 204 THR A O 1
ATOM 910 N N . ILE A 1 190 ? 73.645 68.233 31.744 1.00 16.92 205 ILE A N 1
ATOM 911 C CA . ILE A 1 190 ? 72.568 67.991 30.796 1.00 16.56 205 ILE A CA 1
ATOM 912 C C . ILE A 1 190 ? 73.110 67.186 29.634 1.00 16.78 205 ILE A C 1
ATOM 913 O O . ILE A 1 190 ? 72.551 66.149 29.276 1.00 16.97 205 ILE A O 1
ATOM 918 N N . LEU A 1 191 ? 74.216 67.653 29.063 1.00 16.71 206 LEU A N 1
ATOM 919 C CA . LEU A 1 191 ? 74.803 66.990 27.913 1.00 16.59 206 LEU A CA 1
ATOM 920 C C . LEU A 1 191 ? 75.291 65.573 28.235 1.00 16.72 206 LEU A C 1
ATOM 921 O O . LEU A 1 191 ? 75.099 64.678 27.423 1.00 16.76 206 LEU A O 1
ATOM 926 N N . PHE A 1 192 ? 75.887 65.354 29.411 1.00 16.59 207 PHE A N 1
ATOM 927 C CA . PHE A 1 192 ? 76.303 63.995 29.783 1.00 16.47 207 PHE A CA 1
ATOM 928 C C . PHE A 1 192 ? 75.072 63.142 29.942 1.00 16.72 207 PHE A C 1
ATOM 929 O O . PHE A 1 192 ? 75.083 61.962 29.574 1.00 17.17 207 PHE A O 1
ATOM 937 N N . MET A 1 193 ? 74.018 63.735 30.506 1.00 16.79 208 MET A N 1
ATOM 938 C CA . MET A 1 193 ? 72.765 63.004 30.748 1.00 16.82 208 MET A CA 1
ATOM 939 C C . MET A 1 193 ? 72.026 62.581 29.469 1.00 17.21 208 MET A C 1
ATOM 940 O O . MET A 1 193 ? 71.479 61.475 29.430 1.00 17.49 208 MET A O 1
ATOM 945 N N . LYS A 1 194 ? 72.015 63.435 28.439 1.00 17.44 209 LYS A N 1
ATOM 946 C CA . LYS A 1 194 ? 71.472 63.046 27.141 1.00 18.12 209 LYS A CA 1
ATOM 947 C C . LYS A 1 194 ? 72.142 61.771 26.627 1.00 17.86 209 LYS A C 1
ATOM 948 O O . LYS A 1 194 ? 71.482 60.884 26.070 1.00 18.23 209 LYS A O 1
ATOM 954 N N . GLN A 1 195 ? 73.448 61.674 26.828 1.00 17.15 210 GLN A N 1
ATOM 955 C CA . GLN A 1 195 ? 74.201 60.561 26.306 1.00 16.94 210 GLN A CA 1
ATOM 956 C C . GLN A 1 195 ? 73.914 59.297 27.078 1.00 16.54 210 GLN A C 1
ATOM 957 O O . GLN A 1 195 ? 73.640 58.265 26.486 1.00 16.28 210 GLN A O 1
ATOM 963 N N . ILE A 1 196 ? 73.951 59.392 28.404 1.00 16.36 211 ILE A N 1
ATOM 964 C CA . ILE A 1 196 ? 73.579 58.274 29.286 1.00 16.26 211 ILE A CA 1
ATOM 965 C C . ILE A 1 196 ? 72.168 57.755 28.972 1.00 16.46 211 ILE A C 1
ATOM 966 O O . ILE A 1 196 ? 71.969 56.549 28.786 1.00 16.51 211 ILE A O 1
ATOM 971 N N . CYS A 1 197 ? 71.204 58.663 28.880 1.00 16.83 212 CYS A N 1
ATOM 972 C CA . CYS A 1 197 ? 69.852 58.289 28.449 1.00 17.45 212 CYS A CA 1
ATOM 973 C C . CYS A 1 197 ? 69.798 57.647 27.047 1.00 17.38 212 CYS A C 1
ATOM 974 O O . CYS A 1 197 ? 69.097 56.654 26.859 1.00 17.33 212 CYS A O 1
ATOM 977 N N . GLU A 1 198 ? 70.558 58.188 26.093 1.00 17.17 213 GLU A N 1
ATOM 978 C CA . GLU A 1 198 ? 70.659 57.584 24.769 1.00 17.29 213 GLU A CA 1
ATOM 979 C C . GLU A 1 198 ? 71.058 56.112 24.834 1.00 16.24 213 GLU A C 1
ATOM 980 O O . GLU A 1 198 ? 70.416 55.255 24.231 1.00 16.65 213 GLU A O 1
ATOM 986 N N . GLY A 1 199 ? 72.103 55.813 25.585 1.00 15.38 214 GLY A N 1
ATOM 987 C CA . GLY A 1 199 ? 72.538 54.436 25.779 1.00 14.00 214 GLY A CA 1
ATOM 988 C C . GLY A 1 199 ? 71.449 53.565 26.375 1.00 13.50 214 GLY A C 1
ATOM 989 O O . GLY A 1 199 ? 71.206 52.452 25.887 1.00 12.51 214 GLY A O 1
ATOM 990 N N . ILE A 1 200 ? 70.795 54.076 27.425 1.00 13.26 215 ILE A N 1
ATOM 991 C CA . ILE A 1 200 ? 69.735 53.335 28.102 1.00 12.94 215 ILE A CA 1
ATOM 992 C C . ILE A 1 200 ? 68.509 53.228 27.213 1.00 13.28 215 ILE A C 1
ATOM 993 O O . ILE A 1 200 ? 67.898 52.151 27.138 1.00 13.20 215 ILE A O 1
ATOM 998 N N . ARG A 1 201 ? 6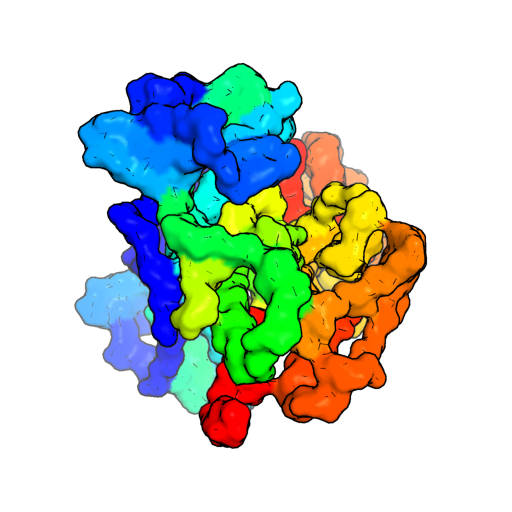8.159 54.320 26.519 1.00 13.31 216 ARG A N 1
ATOM 999 C CA . ARG A 1 201 ? 67.030 54.269 25.598 1.00 13.47 216 ARG A CA 1
ATOM 1000 C C . ARG A 1 201 ? 67.269 53.171 24.582 1.00 13.10 216 ARG A C 1
ATOM 1001 O O . ARG A 1 201 ? 66.343 52.415 24.278 1.00 13.82 216 ARG A O 1
ATOM 1009 N N . HIS A 1 202 ? 68.501 53.051 24.084 1.00 11.88 217 HIS A N 1
ATOM 1010 C CA . HIS A 1 202 ? 68.780 51.996 23.120 1.00 11.16 217 HIS A CA 1
ATOM 1011 C C . HIS A 1 202 ? 68.658 50.615 23.729 1.00 10.73 217 HIS A C 1
ATOM 1012 O O . HIS A 1 202 ? 68.079 49.727 23.118 1.00 11.52 217 HIS A O 1
ATOM 1019 N N . MET A 1 203 ? 69.195 50.420 24.919 1.00 10.03 218 MET A N 1
ATOM 1020 C CA . MET A 1 203 ? 69.107 49.110 25.561 1.00 9.97 218 MET A CA 1
ATOM 1021 C C . MET A 1 203 ? 67.648 48.703 25.748 1.00 10.47 218 MET A C 1
ATOM 1022 O O . MET A 1 203 ? 67.252 47.587 25.434 1.00 10.62 218 MET A O 1
ATOM 1027 N N . HIS A 1 204 ? 66.844 49.618 26.256 1.00 10.69 219 HIS A N 1
ATOM 1028 C CA . HIS A 1 204 ? 65.463 49.309 26.491 1.00 11.14 219 HIS A CA 1
ATOM 1029 C C . HIS A 1 204 ? 64.713 49.054 25.200 1.00 11.63 219 HIS A C 1
ATOM 1030 O O . HIS A 1 204 ? 63.857 48.160 25.161 1.00 11.73 219 HIS A O 1
ATOM 1037 N N . GLN A 1 205 ? 65.004 49.796 24.135 1.00 11.34 220 GLN A N 1
ATOM 1038 C CA . GLN A 1 205 ? 64.254 49.493 22.938 1.00 11.46 220 GLN A CA 1
ATOM 1039 C C . GLN A 1 205 ? 64.717 48.148 22.322 1.00 10.76 220 GLN A C 1
ATOM 1040 O O . GLN A 1 205 ? 64.011 47.551 21.504 1.00 10.49 220 GLN A O 1
ATOM 1046 N N . MET A 1 206 ? 65.866 47.656 22.786 1.00 10.30 221 MET A N 1
ATOM 1047 C CA . MET A 1 206 ? 66.311 46.311 22.464 1.00 10.49 221 MET A CA 1
ATOM 1048 C C . MET A 1 206 ? 65.857 45.286 23.510 1.00 11.50 221 MET A C 1
ATOM 1049 O O . MET A 1 206 ? 66.383 44.149 23.527 1.00 11.71 221 MET A O 1
ATOM 1054 N N . TYR A 1 207 ? 64.914 45.686 24.384 1.00 11.47 222 TYR A N 1
ATOM 1055 C CA . TYR A 1 207 ? 64.341 44.787 25.372 1.00 11.88 222 TYR A CA 1
ATOM 1056 C C . TYR A 1 207 ? 65.362 44.286 26.415 1.00 13.00 222 TYR A C 1
ATOM 1057 O O . TYR A 1 207 ? 65.266 43.159 26.952 1.00 13.23 222 TYR A O 1
ATOM 1066 N N . ILE A 1 208 ? 66.349 45.131 26.696 1.00 13.48 223 ILE A N 1
ATOM 1067 C CA . ILE A 1 208 ? 67.403 44.758 27.607 1.00 13.70 223 ILE A CA 1
ATOM 1068 C C . ILE A 1 208 ? 67.520 45.700 28.808 1.00 13.64 223 ILE A C 1
ATOM 1069 O O . ILE A 1 208 ? 67.442 46.921 28.660 1.00 13.17 223 ILE A O 1
ATOM 1074 N N . LEU A 1 209 ? 67.685 45.090 29.988 1.00 13.29 224 LEU A N 1
ATOM 1075 C CA . LEU A 1 209 ? 67.845 45.800 31.247 1.00 12.93 224 LEU A CA 1
ATOM 1076 C C . LEU A 1 209 ? 69.316 45.814 31.612 1.00 12.99 224 LEU A C 1
ATOM 1077 O O . LEU A 1 209 ? 70.007 44.811 31.422 1.00 13.13 224 LEU A O 1
ATOM 1082 N N . HIS A 1 210 ? 69.798 46.944 32.128 1.00 12.82 225 HIS A N 1
ATOM 1083 C CA . HIS A 1 210 ? 71.186 47.047 32.552 1.00 12.51 225 HIS A CA 1
ATOM 1084 C C . HIS A 1 210 ? 71.377 46.493 33.963 1.00 12.88 225 HIS A C 1
ATOM 1085 O O . HIS A 1 210 ? 72.181 45.561 34.175 1.00 13.03 225 HIS A O 1
ATOM 1092 N N . LEU A 1 211 ? 70.640 47.076 34.914 1.00 12.17 226 LEU A N 1
ATOM 1093 C CA . LEU A 1 211 ? 70.521 46.567 36.279 1.00 11.87 226 LEU A CA 1
ATOM 1094 C C . LEU A 1 211 ? 71.740 46.847 37.169 1.00 12.39 226 LEU A C 1
ATOM 1095 O O . LEU A 1 211 ? 71.802 46.410 38.331 1.00 12.62 226 LEU A O 1
ATOM 1100 N N . ASP A 1 212 ? 72.694 47.603 36.655 1.00 12.07 227 ASP A N 1
ATOM 1101 C CA . ASP A 1 212 ? 73.853 47.912 37.452 1.00 12.30 227 ASP A CA 1
ATOM 1102 C C . ASP A 1 212 ? 74.385 49.293 37.098 1.00 12.12 227 ASP A C 1
ATOM 1103 O O . ASP A 1 212 ? 75.582 49.558 37.199 1.00 12.31 227 ASP A O 1
ATOM 1108 N N . LEU A 1 213 ? 73.480 50.178 36.698 1.00 11.98 228 LEU A N 1
ATOM 1109 C CA . LEU A 1 213 ? 73.853 51.518 36.273 1.00 12.31 228 LEU A CA 1
ATOM 1110 C C . LEU A 1 213 ? 74.340 52.374 37.436 1.00 12.61 228 LEU A C 1
ATOM 1111 O O . LEU A 1 213 ? 73.544 52.849 38.256 1.00 13.21 228 LEU A O 1
ATOM 1116 N N . LYS A 1 214 ? 75.659 52.547 37.512 1.00 12.59 229 LYS A N 1
ATOM 1117 C CA . LYS A 1 214 ? 76.278 53.420 38.504 1.00 12.51 229 LYS A CA 1
ATOM 1118 C C . LYS A 1 214 ? 77.523 54.038 37.933 1.00 12.60 229 LYS A C 1
ATOM 1119 O O . LYS A 1 214 ? 78.088 53.500 36.990 1.00 12.98 229 LYS A O 1
ATOM 1125 N N . PRO A 1 215 ? 77.984 55.152 38.524 1.00 12.80 230 PRO A N 1
ATOM 1126 C CA . PRO A 1 215 ? 79.109 55.873 37.950 1.00 12.70 230 PRO A CA 1
ATOM 1127 C C . PRO A 1 215 ? 80.328 55.002 37.583 1.00 13.30 230 PRO A C 1
ATOM 1128 O O . PRO A 1 215 ? 80.928 55.233 36.535 1.00 13.24 230 PRO A O 1
ATOM 1132 N N . GLU A 1 216 ? 80.701 54.021 38.407 1.00 14.18 231 GLU A N 1
ATOM 1133 C CA . GLU A 1 216 ? 81.873 53.176 38.085 1.00 15.58 231 GLU A CA 1
ATOM 1134 C C . GLU A 1 216 ? 81.676 52.297 36.828 1.00 15.36 231 GLU A C 1
ATOM 1135 O O . GLU A 1 216 ? 82.623 51.682 36.347 1.00 15.67 231 GLU A O 1
ATOM 1141 N N . ASN A 1 217 ? 80.460 52.239 36.295 1.00 14.84 232 ASN A N 1
ATOM 1142 C CA . ASN A 1 217 ? 80.236 51.481 35.078 1.00 14.88 232 ASN A CA 1
ATOM 1143 C C . ASN A 1 217 ? 80.054 52.350 33.825 1.00 14.90 232 ASN A C 1
ATOM 1144 O O . ASN A 1 217 ? 79.638 51.864 32.764 1.00 14.93 232 ASN A O 1
ATOM 1149 N N . ILE A 1 218 ? 80.380 53.632 33.943 1.00 14.58 233 ILE A N 1
ATOM 1150 C CA . ILE A 1 218 ? 80.229 54.553 32.829 1.00 14.39 233 ILE A CA 1
ATOM 1151 C C . ILE A 1 218 ? 81.534 55.279 32.590 1.00 15.24 233 ILE A C 1
ATOM 1152 O O . ILE A 1 218 ? 82.143 55.825 33.518 1.00 15.31 233 ILE A O 1
ATOM 1157 N N . LEU A 1 219 ? 81.956 55.305 31.331 1.00 15.95 234 LEU A N 1
ATOM 1158 C CA . LEU A 1 219 ? 83.228 55.919 30.989 1.00 16.23 234 LEU A CA 1
ATOM 1159 C C . LEU A 1 219 ? 82.985 57.218 30.279 1.00 16.42 234 LEU A C 1
ATOM 1160 O O . LEU A 1 219 ? 82.208 57.270 29.330 1.00 16.21 234 LEU A O 1
ATOM 1165 N N . CYS A 1 220 ? 83.627 58.274 30.764 1.00 17.10 235 CYS A N 1
ATOM 1166 C CA . CYS A 1 220 ? 83.616 59.537 30.059 1.00 17.95 235 CYS A CA 1
ATOM 1167 C C . CYS A 1 220 ? 84.695 59.445 28.987 1.00 18.76 235 CYS A C 1
ATOM 1168 O O . CYS A 1 220 ? 85.891 59.452 29.284 1.00 18.72 235 CYS A O 1
ATOM 1171 N N . VAL A 1 221 ? 84.239 59.320 27.745 1.00 19.83 236 VAL A N 1
ATOM 1172 C CA . VAL A 1 221 ? 85.096 59.200 26.583 1.00 20.71 236 VAL A CA 1
ATOM 1173 C C . VAL A 1 221 ? 85.924 60.477 26.426 1.00 21.96 236 VAL A C 1
ATOM 1174 O O . VAL A 1 221 ? 87.141 60.412 26.321 1.00 22.28 236 VAL A O 1
ATOM 1178 N N . ASN A 1 222 ? 85.259 61.629 26.438 1.00 23.33 237 ASN A N 1
ATO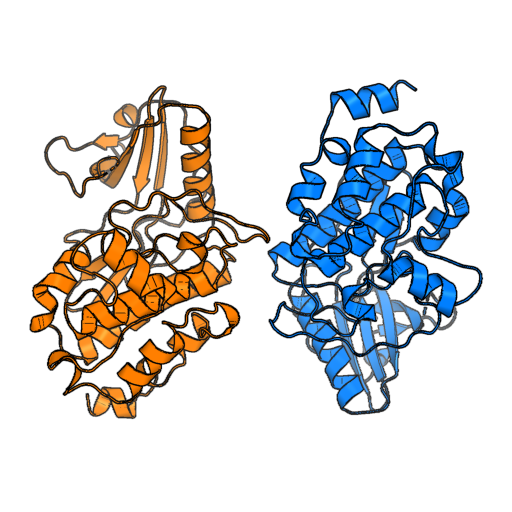M 1179 C CA . ASN A 1 222 ? 85.908 62.922 26.247 1.00 24.85 237 ASN A CA 1
ATOM 1180 C C . ASN A 1 222 ? 85.122 63.919 27.076 1.00 25.60 237 ASN A C 1
ATOM 1181 O O . ASN A 1 222 ? 83.894 63.944 26.995 1.00 25.84 237 ASN A O 1
ATOM 1186 N N . ARG A 1 223 ? 85.793 64.708 27.908 1.00 26.44 238 ARG A N 1
ATOM 1187 C CA . ARG A 1 223 ? 85.097 65.726 28.699 1.00 27.45 238 ARG A CA 1
ATOM 1188 C C . ARG A 1 223 ? 84.500 66.862 27.924 1.00 27.28 238 ARG A C 1
ATOM 1189 O O . ARG A 1 223 ? 83.427 67.312 28.244 1.00 27.14 238 ARG A O 1
ATOM 1197 N N . ASP A 1 224 ? 85.226 67.357 26.935 1.00 27.37 239 ASP A N 1
ATOM 1198 C CA . ASP A 1 224 ? 84.782 68.514 26.155 1.00 27.29 239 ASP A CA 1
ATOM 1199 C C . ASP A 1 224 ? 83.595 68.224 25.257 1.00 26.85 239 ASP A C 1
ATOM 1200 O O . ASP A 1 224 ? 82.634 68.989 25.227 1.00 26.67 239 ASP A O 1
ATOM 1205 N N . ALA A 1 225 ? 83.682 67.126 24.508 1.00 26.37 240 ALA A N 1
ATOM 1206 C CA . ALA A 1 225 ? 82.600 66.700 23.635 1.00 25.85 240 ALA A CA 1
ATOM 1207 C C . ALA A 1 225 ? 81.435 66.109 24.433 1.00 25.36 240 ALA A C 1
ATOM 1208 O O . ALA A 1 225 ? 80.349 65.874 23.882 1.00 25.99 240 ALA A O 1
ATOM 1210 N N . LYS A 1 226 ? 81.651 65.886 25.724 1.00 23.92 241 LYS A N 1
ATOM 1211 C CA . LYS A 1 226 ? 80.622 65.335 26.591 1.00 22.48 241 LYS A CA 1
ATOM 1212 C C . LYS A 1 226 ? 80.179 63.945 26.173 1.00 22.03 241 LYS A C 1
ATOM 1213 O O . LYS A 1 226 ? 79.006 63.662 26.138 1.00 22.24 241 LYS A O 1
ATOM 1219 N N . GLN A 1 227 ? 81.123 63.085 25.848 1.00 21.31 242 GLN A N 1
ATOM 1220 C CA . GLN A 1 227 ? 80.814 61.758 25.319 1.00 20.38 242 GLN A CA 1
ATOM 1221 C C . GLN A 1 227 ? 81.042 60.649 26.349 1.00 19.54 242 GLN A C 1
ATOM 1222 O O . GLN A 1 227 ? 82.004 60.679 27.127 1.00 19.20 242 GLN A O 1
ATOM 1228 N N . ILE A 1 228 ? 80.127 59.681 26.361 1.00 18.36 243 ILE A N 1
ATOM 1229 C CA . ILE A 1 228 ? 80.150 58.617 27.359 1.00 16.90 243 ILE A CA 1
ATOM 1230 C C . ILE A 1 228 ? 80.023 57.252 26.711 1.00 16.01 243 ILE A C 1
ATOM 1231 O O . ILE A 1 228 ? 79.522 57.129 25.596 1.00 15.72 243 ILE A O 1
ATOM 1236 N N . LYS A 1 229 ? 80.469 56.239 27.442 1.00 15.41 244 LYS A N 1
ATOM 1237 C CA . LYS A 1 229 ? 80.250 54.845 27.090 1.00 15.16 244 LYS A CA 1
ATOM 1238 C C . LYS A 1 229 ? 79.981 54.018 28.337 1.00 15.28 244 LYS A C 1
ATOM 1239 O O . LYS A 1 229 ? 80.740 54.054 29.325 1.00 15.15 244 LYS A O 1
ATOM 1245 N N . ILE A 1 230 ? 78.885 53.273 28.281 1.00 15.43 245 ILE A N 1
ATOM 1246 C CA . ILE A 1 230 ? 78.570 52.315 29.307 1.00 15.64 245 ILE A CA 1
ATOM 1247 C C . ILE A 1 230 ? 79.537 51.157 29.042 1.00 17.06 245 ILE A C 1
ATOM 1248 O O . ILE A 1 230 ? 79.589 50.619 27.912 1.00 17.72 245 ILE A O 1
ATOM 1253 N N . ILE A 1 231 ? 80.329 50.803 30.057 1.00 17.99 246 ILE A N 1
ATOM 1254 C CA . ILE A 1 231 ? 81.437 49.866 29.844 1.00 18.74 246 ILE A CA 1
ATOM 1255 C C . ILE A 1 231 ? 81.360 48.508 30.543 1.00 19.21 246 ILE A C 1
ATOM 1256 O O . ILE A 1 231 ? 82.331 47.735 30.481 1.00 19.15 246 ILE A O 1
ATOM 1261 N N . ASP A 1 232 ? 80.235 48.218 31.203 1.00 19.62 247 ASP A N 1
ATOM 1262 C CA . ASP A 1 232 ? 80.039 46.917 31.850 1.00 19.75 247 ASP A CA 1
ATOM 1263 C C . ASP A 1 232 ? 78.584 46.495 31.764 1.00 19.23 247 ASP A C 1
ATOM 1264 O O . ASP A 1 232 ? 77.681 47.313 31.946 1.00 19.20 247 ASP A O 1
ATOM 1269 N N . PHE A 1 233 ? 78.372 45.208 31.489 1.00 18.82 248 PHE A N 1
ATOM 1270 C CA . PHE A 1 233 ? 77.024 44.637 31.351 1.00 17.90 248 PHE A CA 1
ATOM 1271 C C . PHE A 1 233 ? 76.901 43.376 32.181 1.00 17.72 248 PHE A C 1
ATOM 1272 O O . PHE A 1 233 ? 76.191 42.416 31.828 1.00 18.28 248 PHE A O 1
ATOM 1280 N N . GLY A 1 234 ? 77.581 43.413 33.321 1.00 17.09 249 GLY A N 1
ATOM 1281 C CA . GLY A 1 234 ? 77.708 42.264 34.211 1.00 16.08 249 GLY A CA 1
ATOM 1282 C C . GLY A 1 234 ? 76.401 41.690 34.713 1.00 15.26 249 GLY A C 1
ATOM 1283 O O . GLY A 1 234 ? 76.268 40.474 34.871 1.00 15.11 249 GLY A O 1
ATOM 1284 N N . LEU A 1 235 ? 75.437 42.565 34.965 1.00 14.81 250 LEU A N 1
ATOM 1285 C CA . LEU A 1 235 ? 74.137 42.130 35.429 1.00 14.58 250 LEU A CA 1
ATOM 1286 C C . LEU A 1 235 ? 73.084 42.251 34.345 1.00 14.83 250 LEU A C 1
ATOM 1287 O O . LEU A 1 235 ? 71.961 41.779 34.550 1.00 15.64 250 LEU A O 1
ATOM 1292 N N . ALA A 1 236 ? 73.423 42.856 33.198 1.00 14.50 251 ALA A N 1
ATOM 1293 C CA . ALA A 1 236 ? 72.426 43.094 32.129 1.00 13.75 251 ALA A CA 1
ATOM 1294 C C . ALA A 1 236 ? 71.755 41.802 31.736 1.00 13.58 251 ALA A C 1
ATOM 1295 O O . ALA A 1 236 ? 72.340 40.714 31.869 1.00 13.68 251 ALA A O 1
ATOM 1297 N N . ARG A 1 237 ? 70.519 41.917 31.275 1.00 13.42 252 ARG A N 1
ATOM 1298 C CA . ARG A 1 237 ? 69.787 40.765 30.755 1.00 13.87 252 ARG A CA 1
ATOM 1299 C C . ARG A 1 237 ? 68.595 41.200 29.934 1.00 13.90 252 ARG A C 1
ATOM 1300 O O . ARG A 1 237 ? 68.053 42.309 30.099 1.00 14.22 252 ARG A O 1
ATOM 1308 N N . ARG A 1 238 ? 68.188 40.302 29.058 1.00 13.90 253 ARG A N 1
ATOM 1309 C CA . ARG A 1 238 ? 67.025 40.493 28.242 1.00 14.89 253 ARG A CA 1
ATOM 1310 C C . ARG A 1 238 ? 65.798 40.505 29.140 1.00 15.08 253 ARG A C 1
ATOM 1311 O O . ARG A 1 238 ? 65.735 39.754 30.118 1.00 15.85 253 ARG A O 1
ATOM 1319 N N . TYR A 1 239 ? 64.824 41.354 28.837 1.00 15.07 254 TYR A N 1
ATOM 1320 C CA . TYR A 1 239 ? 63.725 41.509 29.767 1.00 15.54 254 TYR A CA 1
ATOM 1321 C C . TYR A 1 239 ? 62.919 40.225 29.928 1.00 15.85 254 TYR A C 1
ATOM 1322 O O . TYR A 1 239 ? 62.499 39.632 28.934 1.00 15.94 254 TYR A O 1
ATOM 1331 N N . LYS A 1 240 ? 62.685 39.820 31.182 1.00 15.92 255 LYS A N 1
ATOM 1332 C CA . LYS A 1 240 ? 61.667 38.793 31.483 1.00 15.73 255 LYS A CA 1
ATOM 1333 C C . LYS A 1 240 ? 60.832 39.211 32.650 1.00 15.01 255 LYS A C 1
ATOM 1334 O O . LYS A 1 240 ? 61.347 39.892 33.529 1.00 14.58 255 LYS A O 1
ATOM 1340 N N . PRO A 1 241 ? 59.567 38.729 32.707 1.00 15.01 256 PRO A N 1
ATOM 1341 C CA . PRO A 1 241 ? 58.769 38.864 33.927 1.00 15.14 256 PRO A CA 1
ATOM 1342 C C . PRO A 1 241 ? 59.368 38.045 35.066 1.00 15.42 256 PRO A C 1
ATOM 1343 O O . PRO A 1 241 ? 60.038 37.029 34.838 1.00 15.73 256 PRO A O 1
ATOM 1347 N N . ARG A 1 242 ? 59.116 38.500 36.285 1.00 15.81 257 ARG A N 1
ATOM 1348 C CA . ARG A 1 242 ? 59.457 37.772 37.501 1.00 16.18 257 ARG A CA 1
ATOM 1349 C C . ARG A 1 242 ? 60.956 37.613 37.685 1.00 17.00 257 ARG A C 1
ATOM 1350 O O . ARG A 1 242 ? 61.455 36.609 38.196 1.00 17.00 257 ARG A O 1
ATOM 1358 N N . GLU A 1 243 ? 61.656 38.667 37.298 1.00 17.75 258 GLU A N 1
ATOM 1359 C CA . GLU A 1 243 ? 63.075 38.733 37.431 1.00 18.82 258 GLU A CA 1
ATOM 1360 C C . GLU A 1 243 ? 63.425 39.307 38.785 1.00 19.35 258 GLU A C 1
ATOM 1361 O O . GLU A 1 243 ? 63.296 40.508 39.039 1.00 19.51 258 GLU A O 1
ATOM 1367 N N . LYS A 1 244 ? 63.873 38.430 39.660 1.00 20.12 259 LYS A N 1
ATOM 1368 C CA . LYS A 1 244 ? 64.350 38.816 40.974 1.00 21.10 259 LYS A CA 1
ATOM 1369 C C . LYS A 1 244 ? 65.876 38.730 40.965 1.00 21.59 259 LYS A C 1
ATOM 1370 O O . LYS A 1 244 ? 66.439 37.758 40.429 1.00 21.83 259 LYS A O 1
ATOM 1376 N N . LEU A 1 245 ? 66.541 39.740 41.539 1.00 21.95 260 LEU A N 1
ATOM 1377 C CA . LEU A 1 245 ? 68.000 39.758 41.650 1.00 22.39 260 LEU A CA 1
ATOM 1378 C C . LEU A 1 245 ? 68.509 39.180 42.965 1.00 23.33 260 LEU A C 1
ATOM 1379 O O . LEU A 1 245 ? 67.865 39.279 43.998 1.00 23.72 260 LEU A O 1
ATOM 1384 N N . LYS A 1 246 ? 69.682 38.568 42.923 1.00 24.37 261 LYS A N 1
ATOM 1385 C CA . LYS A 1 246 ? 70.386 38.207 44.142 1.00 24.88 261 LYS A CA 1
ATOM 1386 C C . LYS A 1 246 ? 71.227 39.413 44.505 1.00 24.73 261 LYS A C 1
ATOM 1387 O O . LYS A 1 246 ? 71.911 39.967 43.659 1.00 24.92 261 LYS A O 1
ATOM 1391 N N . VAL A 1 247 ? 71.156 39.834 45.759 1.00 24.94 262 VAL A N 1
ATOM 1392 C CA . VAL A 1 247 ? 71.774 41.081 46.172 1.00 24.57 262 VAL A CA 1
ATOM 1393 C C . VAL A 1 247 ? 72.372 40.981 47.569 1.00 24.67 262 VAL A C 1
ATOM 1394 O O . VAL A 1 247 ? 71.979 40.135 48.379 1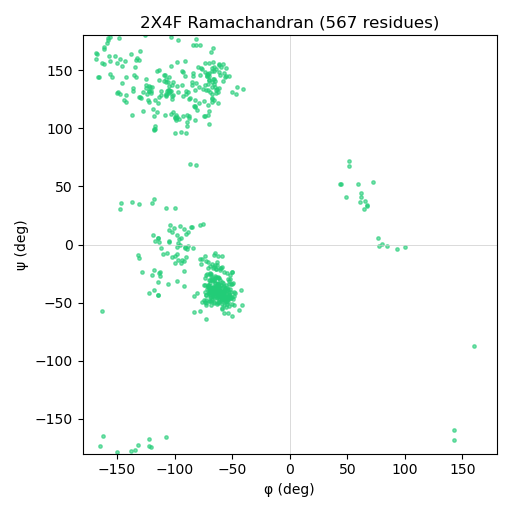.00 24.44 262 VAL A O 1
ATOM 1398 N N A ASN A 1 248 ? 73.275 41.916 47.831 0.50 24.50 263 ASN A N 1
ATOM 1399 N N B ASN A 1 248 ? 73.393 41.807 47.795 0.50 24.65 263 ASN A N 1
ATOM 1400 C CA A ASN A 1 248 ? 74.068 41.967 49.019 0.50 24.74 263 ASN A CA 1
ATOM 1401 C CA B ASN A 1 248 ? 74.067 41.940 49.077 0.50 25.03 263 ASN A CA 1
ATOM 1402 C C A ASN A 1 248 ? 73.934 43.416 49.477 0.50 24.38 263 ASN A C 1
ATOM 1403 C C B ASN A 1 248 ? 73.891 43.394 49.484 0.50 24.54 263 ASN A C 1
ATOM 1404 O O A ASN A 1 248 ? 73.928 44.316 48.641 0.50 24.08 263 ASN A O 1
ATOM 1405 O O B ASN A 1 248 ? 73.843 44.276 48.627 0.50 24.22 263 ASN A O 1
ATOM 1414 N N . PHE A 1 249 ? 73.780 43.649 50.782 1.00 24.20 264 PHE A N 1
ATOM 1415 C CA . PHE A 1 249 ? 73.525 45.026 51.251 1.00 23.37 264 PHE A CA 1
ATOM 1416 C C . PHE A 1 249 ? 74.754 45.835 51.679 1.00 22.79 264 PHE A C 1
ATOM 1417 O O . PHE A 1 249 ? 74.610 46.953 52.187 1.00 22.23 264 PHE A O 1
ATOM 1425 N N . GLY A 1 250 ? 75.947 45.285 51.458 1.00 22.23 265 GLY A N 1
ATOM 1426 C CA . GLY A 1 250 ? 77.167 46.058 51.639 1.00 22.08 265 GLY A CA 1
ATOM 1427 C C . GLY A 1 250 ? 77.223 47.185 50.615 1.00 22.14 265 GLY A C 1
ATOM 1428 O O . GLY A 1 250 ? 77.129 46.922 49.418 1.00 22.24 265 GLY A O 1
ATOM 1429 N N . THR A 1 251 ? 77.361 48.430 51.093 1.00 22.10 266 THR A N 1
ATOM 1430 C CA . THR A 1 251 ? 77.472 49.644 50.250 1.00 22.17 266 THR A CA 1
ATOM 1431 C C . THR A 1 251 ? 76.343 49.722 49.215 1.00 21.81 266 THR A C 1
ATOM 1432 O O . THR A 1 251 ? 76.572 49.529 48.003 1.00 22.09 266 THR A O 1
ATOM 1436 N N . PRO A 1 252 ? 75.117 50.001 49.693 1.00 21.18 267 PRO A N 1
ATOM 1437 C CA . PRO A 1 252 ? 73.922 49.812 48.896 1.00 20.51 267 PRO A CA 1
ATOM 1438 C C . PRO A 1 252 ? 73.306 51.087 48.331 1.00 19.87 267 PRO A C 1
ATOM 1439 O O . PRO A 1 252 ? 72.159 51.067 47.888 1.00 20.09 267 PRO A O 1
ATOM 1443 N N . GLU A 1 253 ? 74.057 52.177 48.320 1.00 18.99 268 GLU A N 1
ATOM 1444 C CA . GLU A 1 253 ? 73.514 53.475 47.918 1.00 18.28 268 GLU A CA 1
ATOM 1445 C C . GLU A 1 253 ? 72.931 53.559 46.502 1.00 17.83 268 GLU A C 1
ATOM 1446 O O . GLU A 1 253 ? 72.162 54.471 46.209 1.00 17.08 268 GLU A O 1
ATOM 1452 N N . PHE A 1 254 ? 73.303 52.615 45.637 1.00 17.52 269 PHE A N 1
ATOM 1453 C CA . PHE A 1 254 ? 72.862 52.621 44.254 1.00 17.31 269 PHE A CA 1
ATOM 1454 C C . PHE A 1 254 ? 71.671 51.720 43.962 1.00 17.21 269 PHE A C 1
ATOM 1455 O O . PHE A 1 254 ? 71.107 51.770 42.856 1.00 17.75 269 PHE A O 1
ATOM 1463 N N . LEU A 1 255 ? 71.284 50.912 44.945 1.00 16.29 270 LEU A N 1
ATOM 1464 C CA . LEU A 1 255 ? 70.225 49.926 44.766 1.00 15.39 270 LEU A CA 1
ATOM 1465 C C . LEU A 1 255 ? 68.876 50.579 44.655 1.00 15.39 270 LEU A C 1
ATOM 1466 O O . LEU A 1 255 ? 68.577 51.502 45.414 1.00 16.08 270 LEU A O 1
ATOM 1471 N N . ALA A 1 256 ? 68.058 50.086 43.723 1.00 14.74 271 ALA A N 1
ATOM 1472 C CA . ALA A 1 256 ? 66.697 50.579 43.572 1.00 14.17 271 ALA A CA 1
ATOM 1473 C C . ALA A 1 256 ? 65.847 49.971 44.688 1.00 13.55 271 ALA A C 1
ATOM 1474 O O . ALA A 1 256 ? 66.156 48.875 45.167 1.00 13.82 271 ALA A O 1
ATOM 1476 N N . PRO A 1 257 ? 64.774 50.668 45.110 1.00 12.72 272 PRO A N 1
ATOM 1477 C CA . PRO A 1 257 ? 64.046 50.072 46.223 1.00 12.42 272 PRO A CA 1
ATOM 1478 C C . PRO A 1 257 ? 63.458 48.698 45.923 1.00 12.62 272 PRO A C 1
ATOM 1479 O O . PRO A 1 257 ? 63.329 47.897 46.840 1.00 13.35 272 PRO A O 1
ATOM 1483 N N . GLU A 1 258 ? 63.124 48.402 44.671 1.00 13.10 273 GLU A N 1
ATOM 1484 C CA . GLU A 1 258 ? 62.599 47.071 44.328 1.00 13.58 273 GLU A CA 1
ATOM 1485 C C . GLU A 1 258 ? 63.679 46.008 44.458 1.00 14.46 273 GLU A C 1
ATOM 1486 O O . GLU A 1 258 ? 63.369 44.828 44.651 1.00 14.78 273 GLU A O 1
ATOM 1492 N N . VAL A 1 259 ? 64.945 46.417 44.333 1.00 15.25 274 VAL A N 1
ATOM 1493 C CA . VAL A 1 259 ? 66.044 45.465 44.431 1.00 15.96 274 VAL A CA 1
ATOM 1494 C C . VAL A 1 259 ? 66.287 45.211 45.913 1.00 16.48 274 VAL A C 1
ATOM 1495 O O . VAL A 1 259 ? 66.532 44.060 46.337 1.00 16.54 274 VAL A O 1
ATOM 1499 N N . VAL A 1 260 ? 66.243 46.293 46.690 1.00 15.89 275 VAL A N 1
ATOM 1500 C CA . VAL A 1 260 ? 66.348 46.155 48.118 1.00 16.04 275 VAL A CA 1
ATOM 1501 C C . VAL A 1 260 ? 65.209 45.316 48.706 1.00 16.71 275 VAL A C 1
ATOM 1502 O O . VAL A 1 260 ? 65.455 44.508 49.599 1.00 17.02 275 VAL A O 1
ATOM 1506 N N . ASN A 1 261 ? 63.983 45.484 48.214 1.00 16.92 276 ASN A N 1
ATOM 1507 C CA . ASN A 1 261 ? 62.863 44.711 48.765 1.00 17.89 276 ASN A CA 1
ATOM 1508 C C . ASN A 1 261 ? 62.681 43.312 48.157 1.00 17.63 276 ASN A C 1
ATOM 1509 O O . ASN A 1 261 ? 61.650 42.669 48.357 1.00 17.09 276 ASN A O 1
ATOM 1514 N N . TYR A 1 262 ? 63.691 42.823 47.444 1.00 17.64 277 TYR A N 1
ATOM 1515 C CA . TYR A 1 262 ? 63.568 41.544 46.742 1.00 18.27 277 TYR A CA 1
ATOM 1516 C C . TYR A 1 262 ? 62.278 41.415 45.897 1.00 18.51 277 TYR A C 1
ATOM 1517 O O . TYR A 1 262 ? 61.632 40.352 45.913 1.00 18.67 277 TYR A O 1
ATOM 1526 N N . ASP A 1 263 ? 61.904 42.495 45.205 1.00 19.08 278 ASP A N 1
ATOM 1527 C CA . ASP A 1 263 ? 60.798 42.490 44.250 1.00 20.62 278 ASP A CA 1
ATOM 1528 C C . ASP A 1 263 ? 61.414 42.291 42.869 1.00 19.96 278 ASP A C 1
ATOM 1529 O O . ASP A 1 263 ? 62.641 42.291 42.740 1.00 20.67 278 ASP A O 1
ATOM 1534 N N . PHE A 1 264 ? 60.559 42.179 41.844 1.00 18.18 279 PHE A N 1
ATOM 1535 C CA . PHE A 1 264 ? 60.990 42.014 40.470 1.00 17.00 279 PHE A CA 1
ATOM 1536 C C . PHE A 1 264 ? 61.561 43.302 39.874 1.00 16.40 279 PHE A C 1
ATOM 1537 O O . PHE A 1 264 ? 61.129 44.401 40.217 1.00 16.18 279 PHE A O 1
ATOM 1545 N N . VAL A 1 265 ? 62.524 43.141 38.969 1.00 15.59 280 VAL A N 1
ATOM 1546 C CA . VAL A 1 265 ? 63.129 44.268 38.248 1.00 14.54 280 VAL A CA 1
ATOM 1547 C C . VAL A 1 265 ? 62.615 44.393 36.820 1.00 14.67 280 VAL A C 1
ATOM 1548 O O . VAL A 1 265 ? 62.176 43.406 36.222 1.00 15.22 280 VAL A O 1
ATOM 1552 N N . SER A 1 266 ? 62.658 45.613 36.291 1.00 13.95 281 SER A N 1
ATOM 1553 C CA . SER A 1 266 ? 62.287 45.883 34.912 1.00 13.81 281 SER A CA 1
ATOM 1554 C C . SER A 1 266 ? 62.837 47.239 34.441 1.00 13.32 281 SER A C 1
ATOM 1555 O O . SER A 1 266 ? 63.682 47.834 35.075 1.00 13.06 281 SER A O 1
ATOM 1558 N N . PHE A 1 267 ? 62.336 47.746 33.340 1.00 13.01 282 PHE A N 1
ATOM 1559 C CA . PHE A 1 267 ? 62.887 48.944 32.772 1.00 13.29 282 PHE A CA 1
ATOM 1560 C C . PHE A 1 267 ? 62.997 50.114 33.748 1.00 13.80 282 PHE A C 1
ATOM 1561 O O . PHE A 1 267 ? 64.048 50.769 33.780 1.00 13.91 282 PHE A O 1
ATOM 1569 N N . PRO A 1 268 ? 61.954 50.356 34.583 1.00 14.41 283 PRO A N 1
ATOM 1570 C CA . PRO A 1 268 ? 62.070 51.452 35.559 1.00 14.17 283 PRO A CA 1
ATOM 1571 C C . PRO A 1 268 ? 63.236 51.261 36.538 1.00 14.90 283 PRO A C 1
ATOM 1572 O O . PRO A 1 268 ? 63.696 52.254 37.159 1.00 15.17 283 PRO A O 1
ATOM 1576 N N . THR A 1 269 ? 63.722 50.022 36.682 1.00 14.45 284 THR A N 1
ATOM 1577 C CA . THR A 1 269 ? 64.843 49.785 37.591 1.00 15.07 284 THR A CA 1
ATOM 1578 C C . THR A 1 269 ? 66.064 50.557 37.128 1.00 15.46 284 THR A C 1
ATOM 1579 O O . THR A 1 269 ? 66.820 51.076 37.944 1.00 16.14 284 THR A O 1
ATOM 1583 N N . ASP A 1 270 ? 66.252 50.642 35.817 1.00 15.53 285 ASP A N 1
ATOM 1584 C CA . ASP A 1 270 ? 67.337 51.433 35.270 1.00 14.97 285 ASP A CA 1
ATOM 1585 C C . ASP A 1 270 ? 67.029 52.905 35.406 1.00 15.40 285 ASP A C 1
ATOM 1586 O O . ASP A 1 270 ? 67.942 53.685 35.631 1.00 16.42 285 ASP A O 1
ATOM 1591 N N . MET A 1 271 ? 65.768 53.310 35.281 1.00 15.15 286 MET A N 1
ATOM 1592 C CA . MET A 1 271 ? 65.476 54.741 35.340 1.00 15.64 286 MET A CA 1
ATOM 1593 C C . MET A 1 271 ? 65.705 55.377 36.716 1.00 16.37 286 MET A C 1
ATOM 1594 O O . MET A 1 271 ? 66.063 56.563 36.806 1.00 17.47 286 MET A O 1
ATOM 1599 N N . TRP A 1 272 ? 65.513 54.598 37.783 1.00 16.28 287 TRP A N 1
ATOM 1600 C CA . TRP A 1 272 ? 65.894 55.023 39.133 1.00 16.09 287 TRP A CA 1
ATOM 1601 C C . TRP A 1 272 ? 67.366 55.418 39.152 1.00 16.00 287 TRP A C 1
ATOM 1602 O O . TRP A 1 272 ? 67.724 56.478 39.649 1.00 16.63 287 TRP A O 1
ATOM 1613 N N . SER A 1 273 ? 68.216 54.582 38.580 1.00 15.78 288 SER A N 1
ATOM 1614 C CA . SER A 1 273 ? 69.654 54.830 38.580 1.00 15.97 288 SER A CA 1
ATOM 1615 C C . SER A 1 273 ? 69.998 56.056 37.788 1.00 16.07 288 SER A C 1
ATOM 1616 O O . SER A 1 273 ? 70.876 56.820 38.147 1.00 17.16 288 SER A O 1
ATOM 1619 N N . VAL A 1 274 ? 69.276 56.266 36.707 1.00 16.29 289 VAL A N 1
ATOM 1620 C CA . VAL A 1 274 ? 69.430 57.474 35.933 1.00 15.41 289 VAL A CA 1
ATOM 1621 C C . VAL A 1 274 ? 69.161 58.655 36.836 1.00 15.68 289 VAL A C 1
ATOM 1622 O O . VAL A 1 274 ? 69.948 59.601 36.852 1.00 16.23 289 VAL A O 1
ATOM 1626 N N . GLY A 1 275 ? 68.076 58.591 37.614 1.00 15.63 290 GLY A N 1
ATOM 1627 C CA . GLY A 1 275 ? 67.755 59.674 38.544 1.00 14.75 290 GLY A CA 1
ATOM 1628 C C . GLY A 1 275 ? 68.932 59.926 39.470 1.00 14.66 290 GLY A C 1
ATOM 1629 O O . GLY A 1 275 ? 69.365 61.069 39.623 1.00 14.56 290 GLY A O 1
ATOM 1630 N N . VAL A 1 276 ? 69.469 58.842 40.047 1.00 14.55 291 VAL A N 1
ATOM 1631 C CA . VAL A 1 276 ? 70.560 58.896 41.018 1.00 14.42 291 VAL A CA 1
ATOM 1632 C C . VAL A 1 276 ? 71.761 59.606 40.404 1.00 15.38 291 VAL A C 1
ATOM 1633 O O . VAL A 1 276 ? 72.299 60.560 40.986 1.00 15.67 291 VAL A O 1
ATOM 1637 N N . ILE A 1 277 ? 72.169 59.151 39.218 1.00 16.08 292 ILE A N 1
ATOM 1638 C CA . ILE A 1 277 ? 73.310 59.738 38.516 1.00 16.37 292 ILE A CA 1
ATOM 1639 C C . ILE A 1 277 ? 73.073 61.233 38.264 1.00 16.61 292 ILE A C 1
ATOM 1640 O O . ILE A 1 277 ? 73.979 62.031 38.493 1.00 16.76 292 ILE A O 1
ATOM 1645 N N . ALA A 1 278 ? 71.868 61.614 37.829 1.00 16.69 293 ALA A N 1
ATOM 1646 C CA . ALA A 1 278 ? 71.580 63.032 37.586 1.00 17.56 293 ALA A CA 1
ATOM 1647 C C . ALA A 1 278 ? 71.783 63.851 38.870 1.00 18.55 293 ALA A C 1
ATOM 1648 O O . ALA A 1 278 ? 72.470 64.889 38.850 1.00 18.65 293 ALA A O 1
ATOM 1650 N N . TYR A 1 279 ? 71.203 63.373 39.980 1.00 18.99 294 TYR A N 1
ATOM 1651 C CA . TYR A 1 279 ? 71.363 64.013 41.287 1.00 19.43 294 TYR A CA 1
ATOM 1652 C C . TYR A 1 279 ? 72.842 64.208 41.592 1.00 19.62 294 TYR A C 1
ATOM 1653 O O . TYR A 1 279 ? 73.248 65.289 42.001 1.00 20.00 294 TYR A O 1
ATOM 1662 N N . MET A 1 280 ? 73.637 63.163 41.360 1.00 19.76 295 MET A N 1
ATOM 1663 C CA . MET A 1 280 ? 75.075 63.154 41.662 1.00 19.93 295 MET A CA 1
ATOM 1664 C C . MET A 1 280 ? 75.956 64.075 40.802 1.00 20.15 295 MET A C 1
ATOM 1665 O O . MET A 1 280 ? 76.886 64.698 41.318 1.00 20.20 295 MET A O 1
ATOM 1670 N N . LEU A 1 281 ? 75.678 64.151 39.501 1.00 20.27 296 LEU A N 1
ATOM 1671 C CA . LEU A 1 281 ? 76.392 65.090 38.634 1.00 20.30 296 LEU A CA 1
ATOM 1672 C C . LEU A 1 281 ? 76.095 66.543 39.020 1.00 20.68 296 LEU A C 1
ATOM 1673 O O . LEU A 1 281 ? 76.990 67.412 38.977 1.00 20.75 296 LEU A O 1
ATOM 1678 N N . LEU A 1 282 ? 74.852 66.806 39.422 1.00 20.68 297 LEU A N 1
ATOM 1679 C CA . LEU A 1 282 ? 74.440 68.170 39.729 1.00 20.81 297 LEU A CA 1
ATOM 1680 C C . LEU A 1 282 ? 75.022 68.676 41.045 1.00 21.06 297 LEU A C 1
ATOM 1681 O O . LEU A 1 282 ? 75.254 69.872 41.202 1.00 20.83 297 LEU A O 1
ATOM 1686 N N . SER A 1 283 ? 75.280 67.755 41.972 1.00 21.40 298 SER A N 1
ATOM 1687 C CA . SER A 1 283 ? 75.610 68.137 43.339 1.00 21.62 298 SER A CA 1
ATOM 1688 C C . SER A 1 283 ? 76.891 67.511 43.883 1.00 21.88 298 SER A C 1
ATOM 1689 O O . SER A 1 283 ? 77.481 68.042 44.826 1.00 22.09 298 SER A O 1
ATOM 1692 N N . GLY A 1 284 ? 77.305 66.375 43.318 1.00 21.94 299 GLY A N 1
ATOM 1693 C CA . GLY A 1 284 ? 78.479 65.651 43.824 1.00 22.02 299 GLY A CA 1
ATOM 1694 C C . GLY A 1 284 ? 78.145 64.811 45.041 1.00 22.39 299 GLY A C 1
ATOM 1695 O O . GLY A 1 284 ? 79.010 64.133 45.589 1.00 22.65 299 GLY A O 1
ATOM 1696 N N . LEU A 1 285 ? 76.873 64.848 45.444 1.00 22.50 300 LEU A N 1
ATOM 1697 C CA . LEU A 1 285 ? 76.369 64.092 46.578 1.00 22.41 300 LEU A CA 1
ATOM 1698 C C . LEU A 1 285 ? 75.534 62.864 46.173 1.00 22.19 300 LEU A C 1
ATOM 1699 O O . LEU A 1 285 ? 74.802 62.887 45.187 1.00 21.84 300 LEU A O 1
ATOM 1704 N N . SER A 1 286 ? 75.656 61.798 46.956 1.00 21.89 301 SER A N 1
ATOM 1705 C CA . SER A 1 286 ? 74.858 60.605 46.784 1.00 21.67 301 SER A CA 1
ATOM 1706 C C . SER A 1 286 ? 73.513 60.793 47.480 1.00 20.99 301 SER A C 1
ATOM 1707 O O . SER A 1 286 ? 73.481 60.983 48.691 1.00 21.34 301 SER A O 1
ATOM 1710 N N . PRO A 1 287 ? 72.395 60.736 46.729 1.00 20.27 302 PRO A N 1
ATOM 1711 C CA . PRO A 1 287 ? 71.084 61.113 47.301 1.00 19.29 302 PRO A CA 1
ATOM 1712 C C . PRO A 1 287 ? 70.603 60.315 48.527 1.00 18.66 302 PRO A C 1
ATOM 1713 O O . PRO A 1 287 ? 69.914 60.885 49.390 1.00 18.69 302 PRO A O 1
ATOM 1717 N N . PHE A 1 288 ? 70.963 59.034 48.620 1.00 17.89 303 PHE A N 1
ATOM 1718 C CA . PHE A 1 288 ? 70.445 58.150 49.685 1.00 17.49 303 PHE A CA 1
ATOM 1719 C C . PHE A 1 288 ? 71.465 57.658 50.718 1.00 18.11 303 PHE A C 1
ATOM 1720 O O . PHE A 1 288 ? 71.128 56.906 51.649 1.00 18.37 303 PHE A O 1
ATOM 1728 N N . LEU A 1 289 ? 72.691 58.109 50.578 1.00 18.44 304 LEU A N 1
ATOM 1729 C CA . LEU A 1 289 ? 73.711 57.755 51.523 1.00 18.84 304 LEU A CA 1
ATOM 1730 C C . LEU A 1 289 ? 73.390 58.277 52.921 1.00 19.46 304 LEU A C 1
ATOM 1731 O O . LEU A 1 289 ? 72.995 59.419 53.095 1.00 19.23 304 LEU A O 1
ATOM 1736 N N . GLY A 1 290 ? 73.562 57.408 53.904 1.00 20.15 305 GLY A N 1
ATOM 1737 C CA . GLY A 1 290 ? 73.468 57.765 55.304 1.00 21.18 305 GLY A CA 1
ATOM 1738 C C . GLY A 1 290 ? 74.770 57.413 55.995 1.00 22.06 305 GLY A C 1
ATOM 1739 O O . GLY A 1 290 ? 75.738 56.985 55.351 1.00 22.25 305 GLY A O 1
ATOM 1740 N N . ASP A 1 291 ? 74.790 57.564 57.315 1.00 22.49 306 ASP A N 1
ATOM 1741 C CA . ASP A 1 291 ? 76.006 57.354 58.086 1.00 23.00 306 ASP A CA 1
ATOM 1742 C C . ASP A 1 291 ? 76.493 55.931 58.060 1.00 22.41 306 ASP A C 1
ATOM 1743 O O . ASP A 1 291 ? 77.639 55.672 58.390 1.00 22.56 306 ASP A O 1
ATOM 1748 N N . ASN A 1 292 ? 75.618 55.012 57.688 1.00 21.74 307 ASN A N 1
ATOM 1749 C CA . ASN A 1 292 ? 76.008 53.629 57.541 1.00 21.07 307 ASN A CA 1
ATOM 1750 C C . ASN A 1 292 ? 75.060 52.935 56.594 1.00 20.82 307 ASN A C 1
ATOM 1751 O O . ASN A 1 292 ? 74.101 53.542 56.100 1.00 20.40 307 ASN A O 1
ATOM 1756 N N . ASP A 1 293 ? 75.329 51.657 56.355 1.00 20.51 308 ASP A N 1
ATOM 1757 C CA . ASP A 1 293 ? 74.620 50.918 55.337 1.00 20.26 308 ASP A CA 1
ATOM 1758 C C . ASP A 1 293 ? 73.128 50.806 55.659 1.00 20.32 308 ASP A C 1
ATOM 1759 O O . ASP A 1 293 ? 72.280 51.052 54.801 1.00 20.45 308 ASP A O 1
ATOM 1764 N N . ALA A 1 294 ? 72.813 50.469 56.908 1.00 20.26 309 ALA A N 1
ATOM 1765 C CA . ALA A 1 294 ? 71.428 50.404 57.366 1.00 19.83 309 ALA A CA 1
ATOM 1766 C C . ALA A 1 294 ? 70.715 51.743 57.204 1.00 19.92 309 ALA A C 1
ATOM 1767 O O . ALA A 1 294 ? 69.552 51.787 56.815 1.00 20.25 309 ALA A O 1
ATOM 1769 N N . GLU A 1 295 ? 71.397 52.843 57.484 1.00 20.15 310 GLU A N 1
ATOM 1770 C CA . GLU A 1 295 ? 70.754 54.141 57.353 1.00 20.82 310 GLU A CA 1
ATOM 1771 C C . GLU A 1 295 ? 70.502 54.518 55.907 1.00 19.92 310 GLU A C 1
ATOM 1772 O O . GLU A 1 295 ? 69.543 55.232 55.604 1.00 20.24 310 GLU A O 1
ATOM 1778 N N . THR A 1 296 ? 71.375 54.036 55.026 1.00 18.87 311 THR A N 1
ATOM 1779 C CA . THR A 1 296 ? 71.273 54.256 53.583 1.00 17.38 311 THR A CA 1
ATOM 1780 C C . THR A 1 296 ? 70.073 53.452 53.055 1.00 16.85 311 THR A C 1
ATOM 1781 O O . THR A 1 296 ? 69.277 53.952 52.223 1.00 16.55 311 THR A O 1
ATOM 1785 N N . LEU A 1 297 ? 69.938 52.222 53.559 1.00 15.86 312 LEU A N 1
ATOM 1786 C CA . LEU A 1 297 ? 68.819 51.355 53.192 1.00 15.41 312 LEU A CA 1
ATOM 1787 C C . LEU A 1 297 ? 67.503 51.993 53.637 1.00 15.34 312 LEU A C 1
ATOM 1788 O O . LEU A 1 297 ? 66.527 52.034 52.882 1.00 14.92 312 LEU A O 1
ATOM 1793 N N . ASN A 1 298 ? 67.503 52.532 54.851 1.00 15.31 313 ASN A N 1
ATOM 1794 C CA . ASN A 1 298 ? 66.368 53.283 55.314 1.00 15.70 313 ASN A CA 1
ATOM 1795 C C . ASN A 1 298 ? 65.922 54.385 54.363 1.00 16.06 313 ASN A C 1
ATOM 1796 O O . ASN A 1 298 ? 64.728 54.518 54.108 1.00 16.26 313 ASN A O 1
ATOM 1801 N N . ASN A 1 299 ? 66.875 55.169 53.846 1.00 16.28 314 ASN A N 1
ATOM 1802 C CA . ASN A 1 299 ? 66.576 56.236 52.882 1.00 16.07 314 ASN A CA 1
ATOM 1803 C C . ASN A 1 299 ? 65.981 55.703 51.584 1.00 16.28 314 ASN A C 1
ATOM 1804 O O . ASN A 1 299 ? 65.001 56.258 51.058 1.00 16.75 314 ASN A O 1
ATOM 1809 N N . ILE A 1 300 ? 66.560 54.627 51.058 1.00 15.81 315 ILE A N 1
ATOM 1810 C CA . ILE A 1 300 ? 66.035 54.037 49.838 1.00 15.30 315 ILE A CA 1
ATOM 1811 C C . ILE A 1 300 ? 64.567 53.581 50.017 1.00 15.78 315 ILE A C 1
ATOM 1812 O O . ILE A 1 300 ? 63.688 53.898 49.188 1.00 16.06 315 ILE A O 1
ATOM 1817 N N . LEU A 1 301 ? 64.304 52.867 51.114 1.00 15.57 316 LEU A N 1
ATOM 1818 C CA . LEU A 1 301 ? 62.976 52.321 51.394 1.00 15.28 316 LEU A CA 1
ATOM 1819 C C . LEU A 1 301 ? 61.944 53.378 51.798 1.00 15.90 316 LEU A C 1
ATOM 1820 O O . LEU A 1 301 ? 60.738 53.168 51.620 1.00 16.72 316 LEU A O 1
ATOM 1825 N N . ALA A 1 302 ? 62.398 54.498 52.350 1.00 15.80 317 ALA A N 1
ATOM 1826 C CA . ALA A 1 302 ? 61.491 55.605 52.637 1.00 16.10 317 ALA A CA 1
ATOM 1827 C C . ALA A 1 302 ? 61.397 56.536 51.437 1.00 16.52 317 ALA A C 1
ATOM 1828 O O . ALA A 1 302 ? 60.625 57.492 51.461 1.00 16.69 317 ALA A O 1
ATOM 1830 N N . CYS A 1 303 ? 62.186 56.245 50.393 1.00 16.80 318 CYS A N 1
ATOM 1831 C CA . CYS A 1 303 ? 62.398 57.145 49.259 1.00 16.77 318 CYS A CA 1
ATOM 1832 C C . CYS A 1 303 ? 62.633 58.576 49.740 1.00 17.06 318 CYS A C 1
ATOM 1833 O O . CYS A 1 303 ? 61.976 59.527 49.293 1.00 17.62 318 CYS A O 1
ATOM 1836 N N . ARG A 1 304 ? 63.576 58.710 50.666 1.00 16.98 319 ARG A N 1
ATOM 1837 C CA . ARG A 1 304 ? 63.838 59.962 51.338 1.00 16.75 319 ARG A CA 1
ATOM 1838 C C . ARG A 1 304 ? 65.032 60.687 50.702 1.00 17.29 319 ARG A C 1
ATOM 1839 O O . ARG A 1 304 ? 66.190 60.272 50.833 1.00 17.48 319 ARG A O 1
ATOM 1847 N N . TRP A 1 305 ? 64.729 61.779 50.009 1.00 17.74 320 TRP A N 1
ATOM 1848 C CA . TRP A 1 305 ? 65.732 62.611 49.343 1.00 18.46 320 TRP A CA 1
ATOM 1849 C C . TRP A 1 305 ? 65.123 63.994 49.179 1.00 19.33 320 TRP A C 1
ATOM 1850 O O . TRP A 1 305 ? 63.909 64.146 49.279 1.00 19.54 320 TRP A O 1
ATOM 1861 N N . ASP A 1 306 ? 65.960 64.999 48.943 1.00 20.68 321 ASP A N 1
ATOM 1862 C CA . ASP A 1 306 ? 65.478 66.343 48.638 1.00 21.92 321 ASP A CA 1
ATOM 1863 C C . ASP A 1 306 ? 66.550 67.137 47.913 1.00 22.42 321 ASP A C 1
ATOM 1864 O O . ASP A 1 306 ? 67.705 66.699 47.791 1.00 22.16 321 ASP A O 1
ATOM 1869 N N . LEU A 1 307 ? 66.156 68.328 47.468 1.00 23.29 322 LEU A N 1
ATOM 1870 C CA . LEU A 1 307 ? 67.023 69.200 46.687 1.00 23.95 322 LEU A CA 1
ATOM 1871 C C . LEU A 1 307 ? 67.244 70.483 47.464 1.00 24.59 322 LEU A C 1
ATOM 1872 O O . LEU A 1 307 ? 67.278 71.580 46.903 1.00 24.72 322 LEU A O 1
ATOM 1877 N N . GLU A 1 308 ? 67.396 70.332 48.773 1.00 25.47 323 GLU A N 1
ATOM 1878 C CA . GLU A 1 308 ? 67.543 71.481 49.650 1.00 26.61 323 GLU A CA 1
ATOM 1879 C C . GLU A 1 308 ? 68.985 71.865 49.883 1.00 26.82 323 GLU A C 1
ATOM 1880 O O . GLU A 1 308 ? 69.254 72.956 50.383 1.00 26.90 323 GLU A O 1
ATOM 1886 N N . ASP A 1 309 ? 69.910 70.977 49.529 1.00 27.44 324 ASP A N 1
ATOM 1887 C CA . ASP A 1 309 ? 71.332 71.305 49.634 1.00 28.23 324 ASP A CA 1
ATOM 1888 C C . ASP A 1 309 ? 71.646 72.546 48.810 1.00 28.40 324 ASP A C 1
ATOM 1889 O O . ASP A 1 309 ? 70.918 72.878 47.864 1.00 28.35 324 ASP A O 1
ATOM 1894 N N . GLU A 1 310 ? 72.713 73.241 49.185 1.00 28.72 325 GLU A N 1
ATOM 1895 C CA . GLU A 1 310 ? 73.022 74.514 48.554 1.00 29.46 325 GLU A CA 1
ATOM 1896 C C . GLU A 1 310 ? 73.481 74.351 47.101 1.00 29.28 325 GLU A C 1
ATOM 1897 O O . GLU A 1 310 ? 73.331 75.266 46.283 1.00 29.13 325 GLU A O 1
ATOM 1903 N N . GLU A 1 311 ? 74.012 73.168 46.791 1.00 29.28 326 GLU A N 1
ATOM 1904 C CA . GLU A 1 311 ? 74.390 72.809 45.429 1.00 29.29 326 GLU A CA 1
ATOM 1905 C C . GLU A 1 311 ? 73.206 72.903 44.476 1.00 29.18 326 GLU A C 1
ATOM 1906 O O . GLU A 1 311 ? 73.375 73.252 43.303 1.00 29.24 326 GLU A O 1
ATOM 1912 N N . PHE A 1 312 ? 72.009 72.613 44.981 1.00 29.18 327 PHE A N 1
ATOM 1913 C CA . PHE A 1 312 ? 70.799 72.668 44.152 1.00 29.41 327 PHE A CA 1
ATOM 1914 C C . PHE A 1 312 ? 70.117 74.046 44.110 1.00 29.50 327 PHE A C 1
ATOM 1915 O O . PHE A 1 312 ? 69.099 74.219 43.431 1.00 29.38 327 PHE A O 1
ATOM 1923 N N . GLN A 1 313 ? 70.653 75.025 44.833 1.00 29.79 328 GLN A N 1
ATOM 1924 C CA . GLN A 1 313 ? 69.975 76.316 44.899 1.00 30.20 328 GLN A CA 1
ATOM 1925 C C . GLN A 1 313 ? 69.937 77.006 43.542 1.00 30.06 328 GLN A C 1
ATOM 1926 O O . GLN A 1 313 ? 68.962 77.692 43.219 1.00 30.20 328 GLN A O 1
ATOM 1932 N N . ASP A 1 314 ? 70.978 76.794 42.742 1.00 29.77 329 ASP A N 1
ATOM 1933 C CA . ASP A 1 314 ? 71.091 77.491 41.474 1.00 29.68 329 ASP A CA 1
ATOM 1934 C C . ASP A 1 314 ? 70.642 76.727 40.238 1.00 29.33 329 ASP A C 1
ATOM 1935 O O . ASP A 1 314 ? 70.831 77.201 39.120 1.00 29.34 329 ASP A O 1
ATOM 1940 N N . ILE A 1 315 ? 70.035 75.561 40.422 1.00 28.98 330 ILE A N 1
ATOM 1941 C CA . ILE A 1 315 ? 69.621 74.774 39.257 1.00 28.68 330 ILE A CA 1
ATOM 1942 C C . ILE A 1 315 ? 68.206 75.091 38.801 1.00 28.17 330 ILE A C 1
ATOM 1943 O O . ILE A 1 315 ? 67.376 75.574 39.580 1.00 28.40 330 ILE A O 1
ATOM 1948 N N . SER A 1 316 ? 67.951 74.775 37.535 1.00 27.32 331 SER A N 1
ATOM 1949 C CA . SER A 1 316 ? 66.683 75.049 36.880 1.00 26.73 331 SER A CA 1
ATOM 1950 C C . SER A 1 316 ? 65.542 74.227 37.471 1.00 26.33 331 SER A C 1
ATOM 1951 O O . SER A 1 316 ? 65.759 73.171 38.055 1.00 26.24 331 SER A O 1
ATOM 1954 N N . GLU A 1 317 ? 64.322 74.714 37.304 1.00 26.16 332 GLU A N 1
ATOM 1955 C CA . GLU A 1 317 ? 63.147 73.972 37.729 1.00 26.34 332 GLU A CA 1
ATOM 1956 C C . GLU A 1 317 ? 63.019 72.668 36.966 1.00 25.94 332 GLU A C 1
ATOM 1957 O O . GLU A 1 317 ? 62.565 71.663 37.518 1.00 26.06 332 GLU A O 1
ATOM 1963 N N . GLU A 1 318 ? 63.428 72.685 35.702 1.00 25.65 333 GLU A N 1
ATOM 1964 C CA . GLU A 1 318 ? 63.360 71.505 34.853 1.00 25.79 333 GLU A CA 1
ATOM 1965 C C . GLU A 1 318 ? 64.176 70.374 35.478 1.00 25.87 333 GLU A C 1
ATOM 1966 O O . GLU A 1 318 ? 63.664 69.264 35.651 1.00 26.06 333 GLU A O 1
ATOM 1972 N N . ALA A 1 319 ? 65.430 70.665 35.837 1.00 25.80 334 ALA A N 1
ATOM 1973 C CA . ALA A 1 319 ? 66.301 69.702 36.534 1.00 25.65 334 ALA A CA 1
ATOM 1974 C C . ALA A 1 319 ? 65.601 69.034 37.729 1.00 25.65 334 ALA A C 1
ATOM 1975 O O . ALA A 1 319 ? 65.563 67.792 37.851 1.00 25.68 334 ALA A O 1
ATOM 1977 N N . LYS A 1 320 ? 65.045 69.881 38.595 1.00 25.36 335 LYS A N 1
ATOM 1978 C CA . LYS A 1 320 ? 64.296 69.458 39.764 1.00 25.02 335 LYS A CA 1
ATOM 1979 C C . LYS A 1 320 ? 63.116 68.560 39.378 1.00 25.01 335 LYS A C 1
ATOM 1980 O O . LYS A 1 320 ? 62.893 67.519 40.004 1.00 25.12 335 LYS A O 1
ATOM 1986 N N . GLU A 1 321 ? 62.367 68.942 38.346 1.00 24.85 336 GLU A N 1
ATOM 1987 C CA . GLU A 1 321 ? 61.242 68.107 37.904 1.00 24.84 336 GLU A CA 1
ATOM 1988 C C . GLU A 1 321 ? 61.717 66.763 37.326 1.00 24.13 336 GLU A C 1
ATOM 1989 O O . GLU A 1 321 ? 61.133 65.704 37.611 1.00 24.44 336 GLU A O 1
ATOM 1995 N N . PHE A 1 322 ? 62.787 66.808 36.542 1.00 23.17 337 PHE A N 1
ATOM 1996 C CA . PHE A 1 322 ? 63.393 65.599 35.997 1.00 22.29 337 PHE A CA 1
ATOM 1997 C C . PHE A 1 322 ? 63.645 64.553 37.103 1.00 21.87 337 PHE A C 1
ATOM 1998 O O . PHE A 1 322 ? 63.080 63.452 37.086 1.00 22.01 337 PHE A O 1
ATOM 2006 N N . ILE A 1 323 ? 64.472 64.907 38.079 1.00 21.11 338 ILE A N 1
ATOM 2007 C CA . ILE A 1 323 ? 64.799 63.979 39.152 1.00 20.26 338 ILE A CA 1
ATOM 2008 C C . ILE A 1 323 ? 63.522 63.491 39.857 1.00 20.33 338 ILE A C 1
ATOM 2009 O O . ILE A 1 323 ? 63.405 62.307 40.198 1.00 20.67 338 ILE A O 1
ATOM 2014 N N . SER A 1 324 ? 62.553 64.392 40.033 1.00 19.74 339 SER A N 1
ATOM 2015 C CA . SER A 1 324 ? 61.284 64.047 40.691 1.00 19.35 339 SER A CA 1
ATOM 2016 C C . SER A 1 324 ? 60.494 63.012 39.932 1.00 18.90 339 SER A C 1
ATOM 2017 O O . SER A 1 324 ? 59.574 62.397 40.478 1.00 18.90 339 SER A O 1
ATOM 2020 N N . LYS A 1 325 ? 60.828 62.835 38.661 1.00 18.19 340 LYS A N 1
ATOM 2021 C CA . LYS A 1 325 ? 60.076 61.910 37.853 1.00 17.84 340 LYS A CA 1
ATOM 2022 C C . LYS A 1 325 ? 60.765 60.577 37.778 1.00 16.94 340 LYS A C 1
ATOM 2023 O O . LYS A 1 325 ? 60.277 59.670 37.116 1.00 16.79 340 LYS A O 1
ATOM 2029 N N . LEU A 1 326 ? 61.895 60.463 38.468 1.00 16.28 341 LEU A N 1
ATOM 2030 C CA . LEU A 1 326 ? 62.677 59.229 38.461 1.00 15.91 341 LEU A CA 1
ATOM 2031 C C . LEU A 1 326 ? 62.886 58.639 39.860 1.00 16.08 341 LEU A C 1
ATOM 2032 O O . LEU A 1 326 ? 62.800 57.426 40.046 1.00 16.61 341 LEU A O 1
ATOM 2037 N N . LEU A 1 327 ? 63.172 59.480 40.848 1.00 16.04 342 LEU A N 1
ATOM 2038 C CA . LEU A 1 327 ? 63.339 58.989 42.223 1.00 15.63 342 LEU A CA 1
ATOM 2039 C C . LEU A 1 327 ? 61.975 58.800 42.893 1.00 15.58 342 LEU A C 1
ATOM 2040 O O . LEU A 1 327 ? 61.574 59.524 43.827 1.00 15.46 342 LEU A O 1
ATOM 2045 N N . ILE A 1 328 ? 61.259 57.814 42.372 1.00 15.37 343 ILE A N 1
ATOM 2046 C CA . ILE A 1 328 ? 59.930 57.470 42.856 1.00 15.06 343 ILE A CA 1
ATOM 2047 C C . ILE A 1 328 ? 59.931 56.007 43.350 1.00 14.89 343 ILE A C 1
ATOM 2048 O O . ILE A 1 328 ? 60.419 55.112 42.658 1.00 14.52 343 ILE A O 1
ATOM 2053 N N . LYS A 1 329 ? 59.416 55.759 44.549 1.00 14.80 344 LYS A N 1
ATOM 2054 C CA . LYS A 1 329 ? 59.561 54.429 45.087 1.00 15.61 344 LYS A CA 1
ATOM 2055 C C . LYS A 1 329 ? 58.875 53.428 44.184 1.00 16.73 344 LYS A C 1
ATOM 2056 O O . LYS A 1 329 ? 59.430 52.393 43.830 1.00 17.13 344 LYS A O 1
ATOM 2062 N N . GLU A 1 330 ? 57.662 53.745 43.795 1.00 18.19 345 GLU A N 1
ATOM 2063 C CA . GLU A 1 330 ? 56.860 52.806 43.042 1.00 19.89 345 GLU A CA 1
ATOM 2064 C C . GLU A 1 330 ? 57.288 52.896 41.552 1.00 19.61 345 GLU A C 1
ATOM 2065 O O . GLU A 1 330 ? 57.204 53.970 40.927 1.00 19.66 345 GLU A O 1
ATOM 2071 N N . LYS A 1 331 ? 57.799 51.774 41.028 1.00 19.31 346 LYS A N 1
ATOM 2072 C CA . LYS A 1 331 ? 58.336 51.651 39.654 1.00 18.60 346 LYS A CA 1
ATOM 2073 C C . LYS A 1 331 ? 57.521 52.298 38.541 1.00 18.30 346 LYS A C 1
ATOM 2074 O O . LYS A 1 331 ? 58.046 53.120 37.776 1.00 18.39 346 LYS A O 1
ATOM 2080 N N . SER A 1 332 ? 56.253 51.896 38.450 1.00 17.65 347 SER A N 1
ATOM 2081 C CA . SER A 1 332 ? 55.358 52.251 37.347 1.00 17.58 347 SER A CA 1
ATOM 2082 C C . SER A 1 332 ? 55.139 53.720 37.139 1.00 17.05 347 SER A C 1
ATOM 2083 O O . SER A 1 332 ? 54.525 54.103 36.147 1.00 16.92 347 SER A O 1
ATOM 2086 N N . TRP A 1 333 ? 55.595 54.535 38.079 1.00 16.54 348 TRP A N 1
ATOM 2087 C CA . TRP A 1 333 ? 55.386 55.970 37.980 1.00 16.93 348 TRP A CA 1
ATOM 2088 C C . TRP A 1 333 ? 56.589 56.708 37.384 1.00 16.12 348 TRP A C 1
ATOM 2089 O O . TRP A 1 333 ? 56.487 57.877 37.014 1.00 16.14 348 TRP A O 1
ATOM 2100 N N . ARG A 1 334 ? 57.725 56.024 37.295 1.00 14.89 349 ARG A N 1
ATOM 2101 C CA . ARG A 1 334 ? 58.924 56.637 36.774 1.00 13.82 349 ARG A CA 1
ATOM 2102 C C . ARG A 1 334 ? 58.742 56.820 35.290 1.00 13.30 349 ARG A C 1
ATOM 2103 O O . ARG A 1 334 ? 58.119 55.990 34.640 1.00 12.78 349 ARG A O 1
ATOM 2111 N N . ILE A 1 335 ? 59.283 57.907 34.757 1.00 13.17 350 ILE A N 1
ATOM 2112 C CA . ILE A 1 335 ? 59.268 58.116 33.317 1.00 13.28 350 ILE A CA 1
ATOM 2113 C C . ILE A 1 335 ? 60.209 57.123 32.658 1.00 13.69 350 ILE A C 1
ATOM 2114 O O . ILE A 1 335 ? 61.113 56.612 33.312 1.00 14.25 350 ILE A O 1
ATOM 2119 N N . SER A 1 336 ? 59.985 56.815 31.387 1.00 14.02 351 SER A N 1
ATOM 2120 C CA . SER A 1 336 ? 60.895 55.912 30.669 1.00 14.61 351 SER A CA 1
ATOM 2121 C C . SER A 1 336 ? 62.151 56.672 30.169 1.00 14.96 351 SER A C 1
ATOM 2122 O O . SER A 1 336 ? 62.269 57.903 30.356 1.00 15.00 351 SER A O 1
ATOM 2125 N N . ALA A 1 337 ? 63.085 55.940 29.548 1.00 14.82 352 ALA A N 1
ATOM 2126 C CA . ALA A 1 337 ? 64.287 56.547 28.959 1.00 14.45 352 ALA A CA 1
ATOM 2127 C C . ALA A 1 337 ? 63.878 57.483 27.849 1.00 14.83 352 ALA A C 1
ATOM 2128 O O . ALA A 1 337 ? 64.368 58.605 27.749 1.00 14.75 352 ALA A O 1
ATOM 2130 N N . SER A 1 338 ? 62.956 57.005 27.026 1.00 15.54 353 SER A N 1
ATOM 2131 C CA . SER A 1 338 ? 62.466 57.743 25.893 1.00 16.28 353 SER A CA 1
ATOM 2132 C C . SER A 1 338 ? 61.789 59.048 26.344 1.00 16.90 353 SER A C 1
ATOM 2133 O O . SER A 1 338 ? 62.003 60.094 25.753 1.00 17.17 353 SER A O 1
ATOM 2136 N N . GLU A 1 339 ? 60.999 58.983 27.414 1.00 17.80 354 GLU A N 1
ATOM 2137 C CA . GLU A 1 339 ? 60.349 60.164 27.993 1.00 18.02 354 GLU A CA 1
ATOM 2138 C C . GLU A 1 339 ? 61.383 61.088 28.632 1.00 18.20 354 GLU A C 1
ATOM 2139 O O . GLU A 1 339 ? 61.266 62.312 28.550 1.00 18.30 354 GLU A O 1
ATOM 2145 N N . ALA A 1 340 ? 62.393 60.497 29.267 1.00 18.29 355 ALA A N 1
ATOM 2146 C CA . ALA A 1 340 ? 63.473 61.263 29.868 1.00 18.39 355 ALA A CA 1
ATOM 2147 C C . ALA A 1 340 ? 64.157 62.157 28.824 1.00 19.21 355 ALA A C 1
ATOM 2148 O O . ALA A 1 340 ? 64.441 63.344 29.096 1.00 19.44 355 ALA A O 1
ATOM 2150 N N . LEU A 1 341 ? 64.417 61.596 27.631 1.00 19.33 356 LEU A N 1
ATOM 2151 C CA . LEU A 1 341 ? 65.051 62.352 26.557 1.00 19.25 356 LEU A CA 1
ATOM 2152 C C . LEU A 1 341 ? 64.129 63.456 26.057 1.00 19.49 356 LEU A C 1
ATOM 2153 O O . LEU A 1 341 ? 64.593 64.544 25.742 1.00 20.09 356 LEU A O 1
ATOM 2158 N N . LYS A 1 342 ? 62.827 63.177 26.022 1.00 19.41 357 LYS A N 1
ATOM 2159 C CA . LYS A 1 342 ? 61.831 64.137 25.563 1.00 19.55 357 LYS A CA 1
ATOM 2160 C C . LYS A 1 342 ? 61.510 65.237 26.576 1.00 19.60 357 LYS A C 1
ATOM 2161 O O . LYS A 1 342 ? 60.865 66.228 26.214 1.00 19.16 357 LYS A O 1
ATOM 2167 N N . HIS A 1 343 ? 61.971 65.056 27.826 1.00 19.81 358 HIS A N 1
ATOM 2168 C CA . HIS A 1 343 ? 61.710 65.976 28.953 1.00 19.79 358 HIS A CA 1
ATOM 2169 C C . HIS A 1 343 ? 62.385 67.326 28.792 1.00 19.68 358 HIS A C 1
ATOM 2170 O O . HIS A 1 343 ? 63.541 67.379 28.387 1.00 19.64 358 HIS A O 1
ATOM 2177 N N . PRO A 1 344 ? 61.685 68.417 29.162 1.00 19.69 359 PRO A N 1
ATOM 2178 C CA . PRO A 1 344 ? 62.262 69.748 28.974 1.00 20.02 359 PRO A CA 1
ATOM 2179 C C . PRO A 1 344 ? 63.698 69.932 29.484 1.00 20.05 359 PRO A C 1
ATOM 2180 O O . PRO A 1 344 ? 64.453 70.681 28.857 1.00 20.34 359 PRO A O 1
ATOM 2184 N N . TRP A 1 345 ? 64.096 69.254 30.560 1.00 19.72 360 TRP A N 1
ATOM 2185 C CA . TRP A 1 345 ? 65.494 69.358 31.014 1.00 19.69 360 TRP A CA 1
ATOM 2186 C C . TRP A 1 345 ? 66.496 68.987 29.924 1.00 19.64 360 TRP A C 1
ATOM 2187 O O . TRP A 1 345 ? 67.531 69.635 29.774 1.00 18.84 360 TRP A O 1
ATOM 2198 N N . LEU A 1 346 ? 66.169 67.935 29.174 1.00 20.11 361 LEU A N 1
ATOM 2199 C CA . LEU A 1 346 ? 67.081 67.384 28.182 1.00 20.62 361 LEU A CA 1
ATOM 2200 C C . LEU A 1 346 ? 66.799 67.818 26.751 1.00 21.92 361 LEU A C 1
ATOM 2201 O O . LEU A 1 346 ? 67.652 67.677 25.891 1.00 22.34 361 LEU A O 1
ATOM 2206 N N . SER A 1 347 ? 65.612 68.361 26.499 1.00 23.83 362 SER A N 1
ATOM 2207 C CA . SER A 1 347 ? 65.170 68.670 25.138 1.00 25.28 362 SER A CA 1
ATOM 2208 C C . SER A 1 347 ? 64.908 70.153 24.849 1.00 26.80 362 SER A C 1
ATOM 2209 O O . SER A 1 347 ? 64.939 70.552 23.695 1.00 27.00 362 SER A O 1
ATOM 2212 N N . ASP A 1 348 ? 64.661 70.965 25.879 1.00 29.03 363 ASP A N 1
ATOM 2213 C CA . ASP A 1 348 ? 64.252 72.372 25.686 1.00 31.34 363 ASP A CA 1
ATOM 2214 C C . ASP A 1 348 ? 65.387 73.300 25.236 1.00 32.94 363 ASP A C 1
ATOM 2215 O O . ASP A 1 348 ? 66.297 73.609 26.007 1.00 33.12 363 ASP A O 1
ATOM 2220 N N . HIS A 1 349 ? 65.313 73.755 23.987 1.00 35.21 364 HIS A N 1
ATOM 2221 C CA . HIS A 1 349 ? 66.392 74.531 23.368 1.00 37.39 364 HIS A CA 1
ATOM 2222 C C . HIS A 1 349 ? 66.556 75.934 23.976 1.00 39.07 364 HIS A C 1
ATOM 2223 O O . HIS A 1 349 ? 67.687 76.386 24.193 1.00 39.02 364 HIS A O 1
ATOM 2225 N N . LYS A 1 350 ? 65.434 76.604 24.258 1.00 41.40 365 LYS A N 1
ATOM 2226 C CA . LYS A 1 350 ? 65.445 77.953 24.843 1.00 43.80 365 LYS A CA 1
ATOM 2227 C C . LYS A 1 350 ? 66.034 77.961 26.252 1.00 45.70 365 LYS A C 1
ATOM 2228 O O . LYS A 1 350 ? 66.577 78.979 26.702 1.00 45.70 365 LYS A O 1
ATOM 2230 N N . LEU A 1 351 ? 65.922 76.821 26.937 1.00 49.35 366 LEU A N 1
ATOM 2231 C CA . LEU A 1 351 ? 66.532 76.625 28.256 1.00 51.82 366 LEU A CA 1
ATOM 2232 C C . LEU A 1 351 ? 68.041 76.432 28.148 1.00 53.94 366 LEU A C 1
ATOM 2233 O O . LEU A 1 351 ? 68.796 77.060 28.900 1.00 54.01 366 LEU A O 1
ATOM 2238 N N . HIS A 1 352 ? 68.475 75.562 27.226 1.00 56.96 367 HIS A N 1
ATOM 2239 C CA . HIS A 1 352 ? 69.913 75.333 26.990 1.00 59.58 367 HIS A CA 1
ATOM 2240 C C . HIS A 1 352 ? 70.608 76.609 26.514 1.00 60.94 367 HIS A C 1
ATOM 2241 O O . HIS A 1 352 ? 71.766 76.863 26.866 1.00 61.26 367 HIS A O 1
ATOM 2248 N N . SER A 1 353 ? 69.887 77.419 25.753 1.00 62.39 368 SER A N 1
ATOM 2249 C CA . SER A 1 353 ? 70.398 78.711 25.347 1.00 63.67 368 SER A CA 1
ATOM 2250 C C . SER A 1 353 ? 70.641 79.606 26.542 1.00 65.12 368 SER A C 1
ATOM 2251 O O . SER A 1 353 ? 71.716 80.186 26.685 1.00 65.59 368 SER A O 1
ATOM 2254 N N . ARG A 1 354 ? 69.637 79.716 27.402 1.00 66.47 369 ARG A N 1
ATOM 2255 C CA . ARG A 1 354 ? 69.748 80.547 28.579 1.00 67.67 369 ARG A CA 1
ATOM 2256 C C . ARG A 1 354 ? 70.894 80.026 29.398 1.00 68.16 369 ARG A C 1
ATOM 2257 O O . ARG A 1 354 ? 71.695 80.779 29.938 1.00 68.45 369 ARG A O 1
ATOM 2260 N N . LEU A 1 355 ? 70.971 78.711 29.486 1.00 68.85 370 LEU A N 1
ATOM 2261 C CA . LEU A 1 355 ? 72.039 78.091 30.232 1.00 69.24 370 LEU A CA 1
ATOM 2262 C C . LEU A 1 355 ? 73.353 78.446 29.589 1.00 69.67 370 LEU A C 1
ATOM 2263 O O . LEU A 1 355 ? 74.272 78.800 30.269 1.00 69.69 370 LEU A O 1
ATOM 2268 N N . SER A 1 356 ? 73.450 78.431 28.276 1.00 70.75 371 SER A N 1
ATOM 2269 C CA . SER A 1 356 ? 74.729 78.835 27.687 1.00 71.95 371 SER A CA 1
ATOM 2270 C C . SER A 1 356 ? 75.126 80.301 28.002 1.00 72.73 371 SER A C 1
ATOM 2271 O O . SER A 1 356 ? 76.263 80.563 28.442 1.00 72.75 371 SER A O 1
ATOM 2274 N N . ALA A 1 357 ? 74.184 81.232 27.790 1.00 73.49 372 ALA A N 1
ATOM 2275 C CA . ALA A 1 357 ? 74.383 82.668 28.070 1.00 74.09 372 ALA A CA 1
ATOM 2276 C C . ALA A 1 357 ? 75.124 82.927 29.391 1.00 74.43 372 ALA A C 1
ATOM 2277 O O . ALA A 1 357 ? 76.134 83.647 29.405 1.00 74.65 372 ALA A O 1
ATOM 2279 N N . GLN A 1 358 ? 74.627 82.334 30.483 1.00 74.67 373 GLN A N 1
ATOM 2280 C CA . GLN A 1 358 ? 75.349 82.307 31.767 1.00 74.92 373 GLN A CA 1
ATOM 2281 C C . GLN A 1 358 ? 76.809 81.872 31.574 1.00 74.99 373 GLN A C 1
ATOM 2282 O O . GLN A 1 358 ? 77.696 82.243 32.349 1.00 75.06 373 GLN A O 1
ATOM 2288 N N . ILE B 1 66 ? 54.357 26.435 0.596 1.00 57.81 81 ILE B N 1
ATOM 2289 C CA . ILE B 1 66 ? 54.802 27.520 -0.365 1.00 56.95 81 ILE B CA 1
ATOM 2290 C C . ILE B 1 66 ? 54.650 28.914 0.283 1.00 55.31 81 ILE B C 1
ATOM 2291 O O . ILE B 1 66 ? 53.530 29.298 0.685 1.00 56.37 81 ILE B O 1
ATOM 2293 N N . PRO B 1 67 ? 55.789 29.638 0.455 1.00 51.51 82 PRO B N 1
ATOM 2294 C CA . PRO B 1 67 ? 55.791 31.030 0.944 1.00 48.80 82 PRO B CA 1
ATOM 2295 C C . PRO B 1 67 ? 55.263 32.022 -0.107 1.00 45.99 82 PRO B C 1
ATOM 2296 O O . PRO B 1 67 ? 55.490 31.833 -1.310 1.00 45.90 82 PRO B O 1
ATOM 2300 N N . ALA B 1 68 ? 54.567 33.064 0.353 1.00 42.20 83 ALA B N 1
ATOM 2301 C CA . ALA B 1 68 ? 53.890 34.015 -0.533 1.00 38.68 83 ALA B CA 1
ATOM 2302 C C . ALA B 1 68 ? 54.839 34.648 -1.554 1.00 36.00 83 ALA B C 1
ATOM 2303 O O . ALA B 1 68 ? 56.009 34.889 -1.238 1.00 35.86 83 ALA B O 1
ATOM 2305 N N . PRO B 1 69 ? 54.339 34.925 -2.781 1.00 33.22 84 PRO B N 1
ATOM 2306 C CA . PRO B 1 69 ? 55.201 35.621 -3.729 1.00 30.79 84 PRO B CA 1
ATOM 2307 C C . PRO B 1 69 ? 55.485 37.017 -3.198 1.00 28.08 84 PRO B C 1
ATOM 2308 O O . PRO B 1 69 ? 54.591 37.628 -2.592 1.00 27.76 84 PRO B O 1
ATOM 2312 N N . PRO B 1 70 ? 56.725 37.507 -3.394 1.00 25.53 85 PRO B N 1
ATOM 2313 C CA . PRO B 1 70 ? 57.131 38.868 -3.024 1.00 23.56 85 PRO B CA 1
ATOM 2314 C C . PRO B 1 70 ? 56.431 39.934 -3.857 1.00 21.81 85 PRO B C 1
ATOM 2315 O O . PRO B 1 70 ? 55.767 39.615 -4.845 1.00 21.90 85 PRO B O 1
ATOM 2319 N N . ALA B 1 71 ? 56.569 41.188 -3.442 1.00 19.97 86 ALA B N 1
ATOM 2320 C CA . ALA B 1 71 ? 56.082 42.324 -4.203 1.00 18.21 86 ALA B CA 1
ATOM 2321 C C . ALA B 1 71 ? 56.855 42.385 -5.522 1.00 17.31 86 ALA B C 1
ATOM 2322 O O . ALA B 1 71 ? 58.005 41.943 -5.585 1.00 16.84 86 ALA B O 1
ATOM 2324 N N . PRO B 1 72 ? 56.233 42.923 -6.594 1.00 16.58 87 PRO B N 1
ATOM 2325 C CA . PRO B 1 72 ? 56.971 42.998 -7.863 1.00 15.90 87 PRO B CA 1
ATOM 2326 C C . PRO B 1 72 ? 57.983 44.145 -7.898 1.00 15.27 87 PRO B C 1
ATOM 2327 O O . PRO B 1 72 ? 58.413 44.526 -8.956 1.00 15.71 87 PRO B O 1
ATOM 2331 N N . PHE B 1 73 ? 58.335 44.702 -6.749 1.00 14.94 88 PHE B N 1
ATOM 2332 C CA . PHE B 1 73 ? 59.406 45.680 -6.659 1.00 14.56 88 PHE B CA 1
ATOM 2333 C C . PHE B 1 73 ? 60.221 45.352 -5.424 1.00 14.86 88 PHE B C 1
ATOM 2334 O O . PHE B 1 73 ? 59.780 44.575 -4.596 1.00 14.89 88 PHE B O 1
ATOM 2342 N N . ASP B 1 74 ? 61.419 45.914 -5.328 1.00 15.51 89 ASP B N 1
ATOM 2343 C CA . ASP B 1 74 ? 62.248 45.773 -4.142 1.00 16.02 89 ASP B CA 1
ATOM 2344 C C . ASP B 1 74 ? 61.743 46.699 -3.050 1.00 15.82 89 ASP B C 1
ATOM 2345 O O . ASP B 1 74 ? 61.243 47.803 -3.343 1.00 15.42 89 ASP B O 1
ATOM 2350 N N . HIS B 1 75 ? 61.874 46.238 -1.801 1.00 15.66 90 HIS B N 1
ATOM 2351 C CA . HIS B 1 75 ? 61.553 47.042 -0.621 1.00 15.37 90 HIS B CA 1
ATOM 2352 C C . HIS B 1 75 ? 62.161 48.436 -0.748 1.00 15.35 90 HIS B C 1
ATOM 2353 O O . HIS B 1 75 ? 63.336 48.568 -1.068 1.00 15.22 90 HIS B O 1
ATOM 2360 N N . ARG B 1 76 ? 61.343 49.463 -0.528 1.00 15.54 91 ARG B N 1
ATOM 2361 C CA . ARG B 1 76 ? 61.765 50.877 -0.628 1.00 15.53 91 ARG B CA 1
ATOM 2362 C C . ARG B 1 76 ? 61.727 51.578 0.725 1.00 14.97 91 ARG B C 1
ATOM 2363 O O . ARG B 1 76 ? 60.918 51.214 1.579 1.00 15.25 91 ARG B O 1
ATOM 2371 N N . ILE B 1 77 ? 62.599 52.567 0.917 1.00 14.05 92 ILE B N 1
ATOM 2372 C CA . ILE B 1 77 ? 62.485 53.486 2.040 1.00 13.11 92 ILE B CA 1
ATOM 2373 C C . ILE B 1 77 ? 61.725 54.681 1.511 1.00 13.45 92 ILE B C 1
ATOM 2374 O O . ILE B 1 77 ? 62.298 55.570 0.893 1.00 13.57 92 ILE B O 1
ATOM 2379 N N . VAL B 1 78 ? 60.425 54.686 1.754 1.00 13.91 93 VAL B N 1
ATOM 2380 C CA . VAL B 1 78 ? 59.531 55.716 1.256 1.00 14.28 93 VAL B CA 1
ATOM 2381 C C . VAL B 1 78 ? 59.477 56.952 2.163 1.00 15.17 93 VAL B C 1
ATOM 2382 O O . VAL B 1 78 ? 59.445 56.844 3.384 1.00 15.19 93 VAL B O 1
ATOM 2386 N N . THR B 1 79 ? 59.489 58.120 1.529 1.00 16.51 94 THR B N 1
ATOM 2387 C CA . THR B 1 79 ? 59.239 59.398 2.188 1.00 17.85 94 THR B CA 1
ATOM 2388 C C . THR B 1 79 ? 58.056 60.048 1.471 1.00 18.39 94 THR B C 1
ATOM 2389 O O . THR B 1 79 ? 58.027 60.083 0.254 1.00 18.86 94 THR B O 1
ATOM 2393 N N . ALA B 1 80 ? 57.073 60.538 2.222 1.00 19.19 95 ALA B N 1
ATOM 2394 C CA . ALA B 1 80 ? 55.899 61.197 1.625 1.00 19.68 95 ALA B CA 1
ATOM 2395 C C . ALA B 1 80 ? 56.291 62.457 0.855 1.00 20.23 95 ALA B C 1
ATOM 2396 O O . ALA B 1 80 ? 56.890 63.386 1.416 1.00 20.49 95 ALA B O 1
ATOM 2398 N N . LYS B 1 81 ? 55.943 62.466 -0.427 1.00 20.99 96 LYS B N 1
ATOM 2399 C CA . LYS B 1 81 ? 56.207 63.587 -1.325 1.00 21.91 96 LYS B CA 1
ATOM 2400 C C . LYS B 1 81 ? 55.117 64.640 -1.185 1.00 22.25 96 LYS B C 1
ATOM 2401 O O . LYS B 1 81 ? 53.961 64.320 -0.921 1.00 22.06 96 LYS B O 1
ATOM 2407 N N . GLN B 1 82 ? 55.481 65.901 -1.365 1.00 23.16 97 GLN B N 1
ATOM 2408 C CA . GLN B 1 82 ? 54.478 66.970 -1.433 1.00 24.18 97 GLN B CA 1
ATOM 2409 C C . GLN B 1 82 ? 53.918 67.019 -2.850 1.00 24.36 97 GLN B C 1
ATOM 2410 O O . GLN B 1 82 ? 54.662 67.137 -3.821 1.00 24.33 97 GLN B O 1
ATOM 2416 N N . GLY B 1 83 ? 52.605 66.898 -2.971 1.00 24.92 98 GLY B N 1
ATOM 2417 C CA . GLY B 1 83 ? 51.983 66.910 -4.284 1.00 25.46 98 GLY B CA 1
ATOM 2418 C C . GLY B 1 83 ? 50.801 65.974 -4.459 1.00 25.72 98 GLY B C 1
ATOM 2419 O O . GLY B 1 83 ? 50.157 65.543 -3.492 1.00 25.87 98 GLY B O 1
ATOM 2420 N N . ALA B 1 84 ? 50.520 65.666 -5.719 1.00 25.85 99 ALA B N 1
ATOM 2421 C CA . ALA B 1 84 ? 49.293 64.987 -6.067 1.00 25.59 99 ALA B CA 1
ATOM 2422 C C . ALA B 1 84 ? 49.641 63.646 -6.655 1.00 25.13 99 ALA B C 1
ATOM 2423 O O . ALA B 1 84 ? 50.405 63.553 -7.619 1.00 24.91 99 ALA B O 1
ATOM 2425 N N . VAL B 1 85 ? 49.068 62.616 -6.047 1.00 24.83 100 VAL B N 1
ATOM 2426 C CA . VAL B 1 85 ? 49.196 61.235 -6.491 1.00 24.63 100 VAL B CA 1
ATOM 2427 C C . VAL B 1 85 ? 48.815 61.137 -7.978 1.00 24.61 100 VAL B C 1
ATOM 2428 O O . VAL B 1 85 ? 49.390 60.380 -8.748 1.00 24.30 100 VAL B O 1
ATOM 2432 N N . ASN B 1 86 ? 47.858 61.965 -8.353 1.00 24.83 101 ASN B N 1
ATOM 2433 C CA . ASN B 1 86 ? 47.394 62.120 -9.714 1.00 25.33 101 ASN B CA 1
ATOM 2434 C C . ASN B 1 86 ? 48.427 62.413 -10.809 1.00 25.07 101 ASN B C 1
ATOM 2435 O O . ASN B 1 86 ? 48.230 62.050 -11.974 1.00 24.89 101 ASN B O 1
ATOM 2440 N N . SER B 1 87 ? 49.490 63.121 -10.443 1.00 24.62 102 SER B N 1
ATOM 2441 C CA . SER B 1 87 ? 50.505 63.518 -11.407 1.00 24.20 102 SER B CA 1
ATOM 2442 C C . SER B 1 87 ? 51.457 62.369 -11.770 1.00 23.28 102 SER B C 1
ATOM 2443 O O . SER B 1 87 ? 52.203 62.477 -12.733 1.00 23.19 102 SER B O 1
ATOM 2446 N N . PHE B 1 88 ? 51.420 61.279 -11.000 1.00 22.21 103 PHE B N 1
ATOM 2447 C CA . PHE B 1 88 ? 52.320 60.153 -11.195 1.00 21.17 103 PHE B CA 1
ATOM 2448 C C . PHE B 1 88 ? 51.593 58.819 -11.228 1.00 20.66 103 PHE B C 1
ATOM 2449 O O . PHE B 1 88 ? 52.197 57.807 -11.562 1.00 21.45 103 PHE B O 1
ATOM 2457 N N . TYR B 1 89 ? 50.316 58.800 -10.857 1.00 19.50 104 TYR B N 1
ATOM 2458 C CA . TYR B 1 89 ? 49.538 57.561 -10.820 1.00 18.39 104 TYR B CA 1
ATOM 2459 C C . TYR B 1 89 ? 48.153 57.791 -11.439 1.00 18.61 104 TYR B C 1
ATOM 2460 O O . TYR B 1 89 ? 47.587 58.882 -11.352 1.00 18.31 104 TYR B O 1
ATOM 2469 N N . THR B 1 90 ? 47.629 56.766 -12.097 1.00 18.71 105 THR B N 1
ATOM 2470 C CA . THR B 1 90 ? 46.258 56.792 -12.551 1.00 19.17 105 THR B CA 1
ATOM 2471 C C . THR B 1 90 ? 45.466 55.975 -11.523 1.00 19.15 105 THR B C 1
ATOM 2472 O O . THR B 1 90 ? 45.607 54.748 -11.448 1.00 19.03 105 THR B O 1
ATOM 2476 N N . VAL B 1 91 ? 44.655 56.665 -10.725 1.00 18.93 106 VAL B N 1
ATOM 2477 C CA . VAL B 1 91 ? 43.903 56.048 -9.642 1.00 18.92 106 VAL B CA 1
ATOM 2478 C C . VAL B 1 91 ? 42.523 55.641 -10.142 1.00 19.59 106 VAL B C 1
ATOM 2479 O O . VAL B 1 91 ? 41.794 56.467 -10.695 1.00 19.68 106 VAL B O 1
ATOM 2483 N N . SER B 1 92 ? 42.151 54.381 -9.934 1.00 20.18 107 SER B N 1
ATOM 2484 C CA . SER B 1 92 ? 40.859 53.898 -10.417 1.00 21.06 107 SER B CA 1
ATOM 2485 C C . SER B 1 92 ? 39.661 54.459 -9.653 1.00 22.15 107 SER B C 1
ATOM 2486 O O . SER B 1 92 ? 39.620 54.483 -8.424 1.00 22.18 107 SER B O 1
ATOM 2489 N N . LYS B 1 93 ? 38.674 54.903 -10.412 1.00 23.57 108 LYS B N 1
ATOM 2490 C CA . LYS B 1 93 ? 37.503 55.499 -9.828 1.00 24.70 108 LYS B CA 1
ATOM 2491 C C . LYS B 1 93 ? 36.409 54.460 -9.641 1.00 25.31 108 LYS B C 1
ATOM 2492 O O . LYS B 1 93 ? 35.436 54.695 -8.932 1.00 25.62 108 LYS B O 1
ATOM 2498 N N . THR B 1 94 ? 36.572 53.297 -10.260 1.00 25.95 109 THR B N 1
ATOM 2499 C CA . THR B 1 94 ? 35.561 52.267 -10.128 1.00 26.83 109 THR B CA 1
ATOM 2500 C C . THR B 1 94 ? 36.054 51.036 -9.381 1.00 27.18 109 THR B C 1
ATOM 2501 O O . THR B 1 94 ? 35.276 50.295 -8.799 1.00 27.71 109 THR B O 1
ATOM 2505 N N . GLU B 1 95 ? 37.346 50.806 -9.378 1.00 27.84 110 GLU B N 1
ATOM 2506 C CA . GLU B 1 95 ? 37.839 49.587 -8.769 1.00 28.67 110 GLU B CA 1
ATOM 2507 C C . GLU B 1 95 ? 38.369 49.824 -7.346 1.00 28.35 110 GLU B C 1
ATOM 2508 O O . GLU B 1 95 ? 39.539 50.224 -7.149 1.00 28.25 110 GLU B O 1
ATOM 2514 N N . ILE B 1 96 ? 37.483 49.571 -6.375 1.00 28.00 111 ILE B N 1
ATOM 2515 C CA . ILE B 1 96 ? 37.732 49.828 -4.948 1.00 27.40 111 ILE B CA 1
ATOM 2516 C C . ILE B 1 96 ? 37.934 48.535 -4.167 1.00 26.92 111 ILE B C 1
ATOM 2517 O O . ILE B 1 96 ? 37.145 47.604 -4.261 1.00 26.34 111 ILE B O 1
ATOM 2522 N N . LEU B 1 97 ? 39.018 48.496 -3.402 1.00 26.97 112 LEU B N 1
ATOM 2523 C CA . LEU B 1 97 ? 39.475 47.265 -2.762 1.00 26.83 112 LEU B CA 1
ATOM 2524 C C . LEU B 1 97 ? 38.935 47.042 -1.332 1.00 27.30 112 LEU B C 1
ATOM 2525 O O . LEU B 1 97 ? 38.629 45.913 -0.950 1.00 27.38 112 LEU B O 1
ATOM 2530 N N . GLY B 1 98 ? 38.790 48.122 -0.564 1.00 27.61 113 GLY B N 1
ATOM 2531 C CA . GLY B 1 98 ? 38.300 48.059 0.811 1.00 27.82 113 GLY B CA 1
ATOM 2532 C C . GLY B 1 98 ? 37.951 49.424 1.386 1.00 28.30 113 GLY B C 1
ATOM 2533 O O . GLY B 1 98 ? 38.351 50.442 0.854 1.00 28.04 113 GLY B O 1
ATOM 2534 N N . GLY B 1 99 ? 37.217 49.443 2.499 1.00 29.21 114 GLY B N 1
ATOM 2535 C CA . GLY B 1 99 ? 36.687 50.692 3.085 1.00 29.69 114 GLY B CA 1
ATOM 2536 C C . GLY B 1 99 ? 37.421 51.081 4.356 1.00 30.13 114 GLY B C 1
ATOM 2537 O O . GLY B 1 99 ? 38.507 50.553 4.636 1.00 30.37 114 GLY B O 1
ATOM 2538 N N . GLY B 1 100 ? 36.835 52.007 5.120 1.00 30.23 115 GLY B N 1
ATOM 2539 C CA . GLY B 1 100 ? 37.418 52.477 6.387 1.00 30.19 115 GLY B CA 1
ATOM 2540 C C . GLY B 1 100 ? 36.859 53.829 6.806 1.00 30.13 115 GLY B C 1
ATOM 2541 O O . GLY B 1 100 ? 36.394 54.601 5.955 1.00 30.23 115 GLY B O 1
ATOM 2542 N N . GLY B 1 103 ? 39.235 56.286 4.930 1.00 16.39 118 GLY B N 1
ATOM 2543 C CA . GLY B 1 103 ? 40.414 55.528 4.513 1.00 16.84 118 GLY B CA 1
ATOM 2544 C C . GLY B 1 103 ? 40.244 54.526 3.364 1.00 16.88 118 GLY B C 1
ATOM 2545 O O . GLY B 1 103 ? 40.639 53.368 3.504 1.00 17.27 118 GLY B O 1
ATOM 2546 N N . GLN B 1 104 ? 39.716 54.963 2.217 1.00 16.37 119 GLN B N 1
ATOM 2547 C CA . GLN B 1 104 ? 39.427 54.052 1.096 1.00 15.97 119 GLN B CA 1
ATOM 2548 C C . GLN B 1 104 ? 40.625 53.577 0.247 1.00 15.35 119 GLN B C 1
ATOM 2549 O O . GLN B 1 104 ? 41.619 54.275 0.117 1.00 15.36 119 GLN B O 1
ATOM 2555 N N . VAL B 1 105 ? 40.513 52.382 -0.324 1.00 14.63 120 VAL B N 1
ATOM 2556 C CA . VAL B 1 105 ? 41.586 51.774 -1.095 1.00 13.85 120 VAL B CA 1
ATOM 2557 C C . VAL B 1 105 ? 41.127 51.560 -2.516 1.00 14.44 120 VAL B C 1
ATOM 2558 O O . VAL B 1 105 ? 40.187 50.810 -2.769 1.00 13.94 120 VAL B O 1
ATOM 2562 N N . HIS B 1 106 ? 41.800 52.249 -3.433 1.00 15.18 121 HIS B N 1
ATOM 2563 C CA . HIS B 1 106 ? 41.522 52.184 -4.859 1.00 15.89 121 HIS B CA 1
ATOM 2564 C C . HIS B 1 106 ? 42.632 51.456 -5.582 1.00 16.55 121 HIS B C 1
ATOM 2565 O O . HIS B 1 106 ? 43.797 51.551 -5.218 1.00 16.83 121 HIS B O 1
ATOM 2572 N N . LYS B 1 107 ? 42.279 50.733 -6.626 1.00 17.38 122 LYS B N 1
ATOM 2573 C CA . LYS B 1 107 ? 43.295 50.174 -7.491 1.00 18.65 122 LYS B CA 1
ATOM 2574 C C . LYS B 1 107 ? 43.916 51.328 -8.260 1.00 18.98 122 LYS B C 1
ATOM 2575 O O . LYS B 1 107 ? 43.250 52.325 -8.548 1.00 19.19 122 LYS B O 1
ATOM 2581 N N . CYS B 1 108 ? 45.204 51.227 -8.553 1.00 19.64 123 CYS B N 1
ATOM 2582 C CA . CYS B 1 108 ? 45.870 52.260 -9.345 1.00 20.13 123 CYS B CA 1
ATOM 2583 C C . CYS B 1 108 ? 47.017 51.686 -10.150 1.00 20.29 123 CYS B C 1
ATOM 2584 O O . CYS B 1 108 ? 47.299 50.480 -10.097 1.00 19.91 123 CYS B O 1
ATOM 2587 N N . GLU B 1 109 ? 47.687 52.582 -10.867 1.00 20.79 124 GLU B N 1
ATOM 2588 C CA . GLU B 1 109 ? 48.684 52.234 -11.859 1.00 21.42 124 GLU B CA 1
ATOM 2589 C C . GLU B 1 109 ? 49.722 53.351 -11.920 1.00 20.96 124 GLU B C 1
ATOM 2590 O O . GLU B 1 109 ? 49.359 54.522 -12.005 1.00 21.23 124 GLU B O 1
ATOM 2596 N N . GLU B 1 110 ? 51.007 53.008 -11.847 1.00 20.50 125 GLU B N 1
ATOM 2597 C CA . GLU B 1 110 ? 52.049 54.010 -12.065 1.00 20.40 125 GLU B CA 1
ATOM 2598 C C . GLU B 1 110 ? 52.053 54.412 -13.539 1.00 20.36 125 GLU B C 1
ATOM 2599 O O . GLU B 1 110 ? 52.329 53.579 -14.404 1.00 20.38 125 GLU B O 1
ATOM 2605 N N . THR B 1 111 ? 51.726 55.673 -13.817 1.00 20.04 126 THR B N 1
ATOM 2606 C CA . THR B 1 111 ? 51.571 56.160 -15.189 1.00 19.98 126 THR B CA 1
ATOM 2607 C C . THR B 1 111 ? 52.811 55.907 -16.050 1.00 20.05 126 THR B C 1
ATOM 2608 O O . THR B 1 111 ? 52.707 55.441 -17.180 1.00 20.23 126 THR B O 1
ATOM 2612 N N . ALA B 1 112 ? 53.984 56.194 -15.496 1.00 20.05 127 ALA B N 1
ATOM 2613 C CA . ALA B 1 112 ? 55.244 56.034 -16.224 1.00 19.70 127 ALA B CA 1
ATOM 2614 C C . ALA B 1 112 ? 55.537 54.587 -16.648 1.00 19.30 127 ALA B C 1
ATOM 2615 O O . ALA B 1 112 ? 56.058 54.373 -17.727 1.00 19.90 127 ALA B O 1
ATOM 2617 N N . THR B 1 113 ? 55.183 53.610 -15.820 1.00 18.61 128 THR B N 1
ATOM 2618 C CA . THR B 1 113 ? 55.660 52.243 -16.001 1.00 18.42 128 THR B CA 1
ATOM 2619 C C . THR B 1 113 ? 54.558 51.250 -16.348 1.00 18.03 128 THR B C 1
ATOM 2620 O O . THR B 1 113 ? 54.798 50.251 -17.033 1.00 17.76 128 THR B O 1
ATOM 2624 N N . GLY B 1 114 ? 53.361 51.509 -15.829 1.00 17.53 129 GLY B N 1
ATOM 2625 C CA . GLY B 1 114 ? 52.206 50.651 -16.062 1.00 16.82 129 GLY B CA 1
ATOM 2626 C C . GLY B 1 114 ? 51.945 49.726 -14.897 1.00 16.65 129 GLY B C 1
ATOM 2627 O O . GLY B 1 114 ? 50.976 48.959 -14.904 1.00 16.38 129 GLY B O 1
ATOM 2628 N N . LEU B 1 115 ? 52.811 49.814 -13.888 1.00 16.68 130 LEU B N 1
ATOM 2629 C CA . LEU B 1 115 ? 52.797 48.909 -12.764 1.00 16.67 130 LEU B CA 1
ATOM 2630 C C . LEU B 1 115 ? 51.495 49.055 -11.973 1.00 17.41 130 LEU B C 1
ATOM 2631 O O . LEU B 1 115 ? 51.052 50.170 -11.671 1.00 17.97 130 LEU B O 1
ATOM 2636 N N . LYS B 1 116 ? 50.876 47.925 -11.652 1.00 17.38 131 LYS B N 1
ATOM 2637 C CA . LYS B 1 116 ? 49.611 47.922 -10.937 1.00 17.38 131 LYS B CA 1
ATOM 2638 C C . LYS B 1 116 ? 49.807 47.958 -9.419 1.00 17.19 131 LYS B C 1
ATOM 2639 O O . LYS B 1 116 ? 50.499 47.123 -8.851 1.00 17.79 131 LYS B O 1
ATOM 2645 N N . LEU B 1 117 ? 49.188 48.931 -8.764 1.00 16.46 132 LEU B N 1
ATOM 2646 C CA . LEU B 1 117 ? 49.382 49.124 -7.339 1.00 15.62 132 LEU B CA 1
ATOM 2647 C C . LEU B 1 117 ? 48.050 49.353 -6.617 1.00 15.82 132 LEU B C 1
ATOM 2648 O O . LEU B 1 117 ? 46.985 49.268 -7.221 1.00 15.89 132 LEU B O 1
ATOM 2653 N N . ALA B 1 118 ? 48.105 49.610 -5.311 1.00 16.00 133 ALA B N 1
ATOM 2654 C CA . ALA B 1 118 ? 46.911 49.980 -4.535 1.00 15.64 133 ALA B CA 1
ATOM 2655 C C . ALA B 1 118 ? 47.145 51.347 -3.880 1.00 15.85 133 ALA B C 1
ATOM 2656 O O . ALA B 1 118 ? 48.238 51.617 -3.375 1.00 16.13 133 ALA B O 1
ATOM 2658 N N . ALA B 1 119 ? 46.142 52.220 -3.924 1.00 15.85 134 ALA B N 1
ATOM 2659 C CA . ALA B 1 119 ? 46.278 53.566 -3.388 1.00 16.38 134 ALA B CA 1
ATOM 2660 C C . ALA B 1 119 ? 45.325 53.720 -2.214 1.00 16.99 134 ALA B C 1
ATOM 2661 O O . ALA B 1 119 ? 44.120 53.654 -2.397 1.00 17.11 134 ALA B O 1
ATOM 2663 N N . LYS B 1 120 ? 45.866 53.895 -1.013 1.00 17.68 135 LYS B N 1
ATOM 2664 C CA . LYS B 1 120 ? 45.060 54.059 0.195 1.00 18.54 135 LYS B CA 1
ATOM 2665 C C . LYS B 1 120 ? 44.983 55.541 0.520 1.00 18.54 135 LYS B C 1
ATOM 2666 O O . LYS B 1 120 ? 45.991 56.165 0.888 1.00 18.39 135 LYS B O 1
ATOM 2672 N N . ILE B 1 121 ? 43.806 56.124 0.338 1.00 18.60 136 ILE B N 1
ATOM 2673 C CA . ILE B 1 121 ? 43.640 57.552 0.620 1.00 18.90 136 ILE B CA 1
ATOM 2674 C C . ILE B 1 121 ? 43.274 57.690 2.094 1.00 19.33 136 ILE B C 1
ATOM 2675 O O . ILE B 1 121 ? 42.167 57.329 2.490 1.00 19.64 136 ILE B O 1
ATOM 2680 N N . ILE B 1 122 ? 44.200 58.199 2.902 1.00 19.33 137 ILE B N 1
ATOM 2681 C CA . ILE B 1 122 ? 43.937 58.418 4.315 1.00 19.11 137 ILE B CA 1
ATOM 2682 C C . ILE B 1 122 ? 43.573 59.888 4.623 1.00 19.56 137 ILE B C 1
ATOM 2683 O O . ILE B 1 122 ? 44.413 60.780 4.509 1.00 19.51 137 ILE B O 1
ATOM 2688 N N . LYS B 1 123 ? 42.320 60.143 5.003 1.00 19.89 138 LYS B N 1
ATOM 2689 C CA . LYS B 1 123 ? 41.926 61.508 5.366 1.00 20.37 138 LYS B CA 1
ATOM 2690 C C . LYS B 1 123 ? 42.574 61.903 6.700 1.00 20.47 138 LYS B C 1
ATOM 2691 O O . LYS B 1 123 ? 42.727 61.065 7.578 1.00 19.90 138 LYS B O 1
ATOM 2693 N N . THR B 1 124 ? 43.004 63.160 6.814 1.00 21.02 139 THR B N 1
ATOM 2694 C CA . THR B 1 124 ? 43.730 63.628 7.988 1.00 21.83 139 THR B CA 1
ATOM 2695 C C . THR B 1 124 ? 43.222 64.995 8.395 1.00 22.71 139 THR B C 1
ATOM 2696 O O . THR B 1 124 ? 43.440 65.978 7.692 1.00 23.05 139 THR B O 1
ATOM 2700 N N . ARG B 1 125 ? 42.552 65.059 9.542 1.00 23.65 140 ARG B N 1
ATOM 2701 C CA . ARG B 1 125 ? 41.991 66.313 10.037 1.00 24.38 140 ARG B CA 1
ATOM 2702 C C . ARG B 1 125 ? 43.089 67.292 10.457 1.00 24.92 140 ARG B C 1
ATOM 2703 O O . ARG B 1 125 ? 43.089 68.438 10.008 1.00 25.23 140 ARG B O 1
ATOM 2705 N N . GLY B 1 126 ? 44.030 66.850 11.311 1.00 25.62 141 GLY B N 1
ATOM 2706 C CA . GLY B 1 126 ? 45.025 67.776 11.824 1.00 26.42 141 GLY B CA 1
ATOM 2707 C C . GLY B 1 126 ? 46.460 67.261 11.746 1.00 27.09 141 GLY B C 1
ATOM 2708 O O . GLY B 1 126 ? 46.757 66.200 11.156 1.00 27.15 141 GLY B O 1
ATOM 2709 N N . MET B 1 127 ? 47.351 68.034 12.358 1.00 27.60 142 MET B N 1
ATOM 2710 C CA . MET B 1 127 ? 48.781 67.732 12.382 1.00 28.19 142 MET B CA 1
ATOM 2711 C C . MET B 1 127 ? 49.055 66.358 13.005 1.00 28.17 142 MET B C 1
ATOM 2712 O O . MET B 1 127 ? 49.866 65.594 12.481 1.00 28.23 142 MET B O 1
ATOM 2715 N N . LYS B 1 128 ? 48.357 66.047 14.103 1.00 28.10 143 LYS B N 1
ATOM 2716 C CA . LYS B 1 128 ? 48.533 64.778 14.814 1.00 27.79 143 LYS B CA 1
ATOM 2717 C C . LYS B 1 128 ? 48.160 63.594 13.949 1.00 27.52 143 LYS B C 1
ATOM 2718 O O . LYS B 1 128 ? 48.834 62.584 14.008 1.00 27.50 143 LYS B O 1
ATOM 2720 N N . ASP B 1 129 ? 47.095 63.726 13.154 1.00 27.57 144 ASP B N 1
ATOM 2721 C CA . ASP B 1 129 ? 46.672 62.694 12.188 1.00 27.69 144 ASP B CA 1
ATOM 2722 C C . ASP B 1 129 ? 47.753 62.448 11.136 1.00 27.37 144 ASP B C 1
ATOM 2723 O O . ASP B 1 129 ? 47.980 61.315 10.702 1.00 27.15 144 ASP B O 1
ATOM 2728 N N . LYS B 1 130 ? 48.402 63.529 10.717 1.00 27.05 145 LYS B N 1
ATOM 2729 C CA . LYS B 1 130 ? 49.442 63.459 9.714 1.00 26.77 145 LYS B CA 1
ATOM 2730 C C . LYS B 1 130 ? 50.650 62.777 10.289 1.00 26.70 145 LYS B C 1
ATOM 2731 O O . LYS B 1 130 ? 51.287 61.970 9.623 1.00 26.92 145 LYS B O 1
ATOM 2737 N N . GLU B 1 131 ? 50.953 63.088 11.542 1.00 26.59 146 GLU B N 1
ATOM 2738 C CA . GLU B 1 131 ? 52.097 62.499 12.211 1.00 26.51 146 GLU B CA 1
ATOM 2739 C C . GLU B 1 131 ? 51.927 60.995 12.402 1.00 25.37 146 GLU B C 1
ATOM 2740 O O . GLU B 1 131 ? 52.902 60.249 12.412 1.00 25.25 146 GLU B O 1
ATOM 2746 N N . GLU B 1 132 ? 50.681 60.557 12.520 1.00 24.35 147 GLU B N 1
ATOM 2747 C CA . GLU B 1 132 ? 50.380 59.136 12.692 1.00 23.75 147 GLU B CA 1
ATOM 2748 C C . GLU B 1 132 ? 50.664 58.354 11.409 1.00 22.35 147 GLU B C 1
ATOM 2749 O O . GLU B 1 132 ? 51.194 57.243 11.447 1.00 22.29 147 GLU B O 1
ATOM 2755 N N . VAL B 1 133 ? 50.295 58.936 10.275 1.00 20.85 148 VAL B N 1
ATOM 2756 C CA . VAL B 1 133 ? 50.491 58.282 8.999 1.00 19.38 148 VAL B CA 1
ATOM 2757 C C . VAL B 1 133 ? 51.990 58.233 8.708 1.00 18.81 148 VAL B C 1
ATOM 2758 O O . VAL B 1 133 ? 52.519 57.188 8.312 1.00 18.16 148 VAL B O 1
ATOM 2762 N N . LYS B 1 134 ? 52.674 59.358 8.940 1.00 18.01 149 LYS B N 1
ATOM 2763 C CA . LYS B 1 134 ? 54.113 59.411 8.773 1.00 17.24 149 LYS B CA 1
ATOM 2764 C C . LYS B 1 134 ? 54.853 58.348 9.586 1.00 16.96 149 LYS B C 1
ATOM 2765 O O . LYS B 1 134 ? 55.844 57.810 9.096 1.00 17.50 149 LYS B O 1
ATOM 2771 N N . ASN B 1 135 ? 54.358 58.019 10.785 1.00 16.47 150 ASN B N 1
ATOM 2772 C CA . ASN B 1 135 ? 54.883 56.902 11.569 1.00 16.43 150 ASN B CA 1
ATOM 2773 C C . ASN B 1 135 ? 54.552 55.567 10.911 1.00 15.87 150 ASN B C 1
ATOM 2774 O O . ASN B 1 135 ? 55.363 54.648 10.922 1.00 15.73 150 ASN B O 1
ATOM 2779 N N . GLU B 1 136 ? 53.367 55.466 10.326 1.00 15.78 151 GLU B N 1
ATOM 2780 C CA . GLU B 1 136 ? 52.995 54.279 9.575 1.00 15.81 151 GLU B CA 1
ATOM 2781 C C . GLU B 1 136 ? 53.974 54.033 8.435 1.00 15.71 151 GLU B C 1
ATOM 2782 O O . GLU B 1 136 ? 54.431 52.897 8.232 1.00 16.28 151 GLU B O 1
ATOM 2788 N N . ILE B 1 137 ? 54.307 55.097 7.706 1.00 15.20 152 ILE B N 1
ATOM 2789 C CA . ILE B 1 137 ? 55.287 55.018 6.624 1.00 14.79 152 ILE B CA 1
ATOM 2790 C C . ILE B 1 137 ? 56.619 54.494 7.153 1.00 15.11 152 ILE B C 1
ATOM 2791 O O . ILE B 1 137 ? 57.130 53.446 6.720 1.00 14.88 152 ILE B O 1
ATOM 2796 N N . SER B 1 138 ? 57.147 55.229 8.118 1.00 15.11 153 SER B N 1
ATOM 2797 C CA . SER B 1 138 ? 58.366 54.874 8.793 1.00 15.17 153 SER B CA 1
ATOM 2798 C C . SER B 1 138 ? 58.374 53.430 9.317 1.00 14.67 153 SER B C 1
ATOM 2799 O O . SER B 1 138 ? 59.423 52.770 9.321 1.00 14.96 153 SER B O 1
ATOM 2802 N N . VAL B 1 139 ? 57.224 52.925 9.741 1.00 13.92 154 VAL B N 1
ATOM 2803 C CA . VAL B 1 139 ? 57.159 51.528 10.166 1.00 13.87 154 VAL B CA 1
ATOM 2804 C C . VAL B 1 139 ? 57.250 50.565 8.976 1.00 13.79 154 VAL B C 1
ATOM 2805 O O . VAL B 1 139 ? 58.087 49.659 8.953 1.00 13.96 154 VAL B O 1
ATOM 2809 N N . MET B 1 140 ? 56.418 50.776 7.971 1.00 13.38 155 MET B N 1
ATOM 2810 C CA . MET B 1 140 ? 56.524 49.958 6.767 1.00 13.14 155 MET B CA 1
ATOM 2811 C C . MET B 1 140 ? 57.942 49.925 6.233 1.00 13.05 155 MET B C 1
ATOM 2812 O O . MET B 1 140 ? 58.427 48.851 5.846 1.00 13.36 155 MET B O 1
ATOM 2817 N N . ASN B 1 141 ? 58.614 51.085 6.265 1.00 12.39 156 ASN B N 1
ATOM 2818 C CA . ASN B 1 141 ? 60.014 51.202 5.850 1.00 11.82 156 ASN B CA 1
ATOM 2819 C C . ASN B 1 141 ? 60.965 50.183 6.475 1.00 12.21 156 ASN B C 1
ATOM 2820 O O . ASN B 1 141 ? 62.007 49.882 5.909 1.00 11.79 156 ASN B O 1
ATOM 2825 N N . GLN B 1 142 ? 60.587 49.647 7.630 1.00 12.68 157 GLN B N 1
ATOM 2826 C CA . GLN B 1 142 ? 61.432 48.731 8.367 1.00 13.13 157 GLN B CA 1
ATOM 2827 C C . GLN B 1 142 ? 60.969 47.292 8.254 1.00 12.93 157 GLN B C 1
ATOM 2828 O O . GLN B 1 142 ? 61.554 46.401 8.879 1.00 12.49 157 GLN B O 1
ATOM 2834 N N . LEU B 1 143 ? 59.910 47.073 7.475 1.00 13.12 158 LEU B N 1
ATOM 2835 C CA . LEU B 1 143 ? 59.316 45.729 7.321 1.00 13.05 158 LEU B CA 1
ATOM 2836 C C . LEU B 1 143 ? 59.400 45.197 5.885 1.00 12.89 158 LEU B C 1
ATOM 2837 O O . LEU B 1 143 ? 58.615 45.581 5.033 1.00 13.06 158 LEU B O 1
ATOM 2842 N N . ASP B 1 144 ? 60.350 44.307 5.636 1.00 12.95 159 ASP B N 1
ATOM 2843 C CA . ASP B 1 144 ? 60.553 43.754 4.317 1.00 13.63 159 ASP B CA 1
ATOM 2844 C C . ASP B 1 144 ? 60.331 42.259 4.347 1.00 13.85 159 ASP B C 1
ATOM 2845 O O . ASP B 1 144 ? 61.233 41.509 4.714 1.00 14.65 159 ASP B O 1
ATOM 2850 N N . HIS B 1 145 ? 59.158 41.805 3.931 1.00 13.42 160 HIS B N 1
ATOM 2851 C CA . HIS B 1 145 ? 58.815 40.408 4.118 1.00 13.26 160 HIS B CA 1
ATOM 2852 C C . HIS B 1 145 ? 57.603 40.099 3.242 1.00 13.50 160 HIS B C 1
ATOM 2853 O O . HIS B 1 145 ? 56.717 40.952 3.098 1.00 13.48 160 HIS B O 1
ATOM 2860 N N . ALA B 1 146 ? 57.560 38.880 2.690 1.00 13.09 161 ALA B N 1
ATOM 2861 C CA . ALA B 1 146 ? 56.548 38.496 1.718 1.00 13.34 161 ALA B CA 1
ATOM 2862 C C . ALA B 1 146 ? 55.156 38.455 2.312 1.00 13.60 161 ALA B C 1
ATOM 2863 O O . ALA B 1 146 ? 54.161 38.490 1.583 1.00 14.47 161 ALA B O 1
ATOM 2865 N N . ASN B 1 147 ? 55.080 38.369 3.629 1.00 13.19 162 ASN B N 1
ATOM 2866 C CA . ASN B 1 147 ? 53.776 38.355 4.297 1.00 13.17 162 ASN B CA 1
ATOM 2867 C C . ASN B 1 147 ? 53.353 39.730 4.797 1.00 12.39 162 ASN B C 1
ATOM 2868 O O . ASN B 1 147 ? 52.330 39.866 5.436 1.00 12.58 162 ASN B O 1
ATOM 2873 N N . LEU B 1 148 ? 54.133 40.755 4.489 1.00 11.87 163 LEU B N 1
ATOM 2874 C CA . LEU B 1 148 ? 53.767 42.110 4.882 1.00 11.54 163 LEU B CA 1
ATOM 2875 C C . LEU B 1 148 ? 53.691 42.996 3.652 1.00 11.87 163 LEU B C 1
ATOM 2876 O O . LEU B 1 148 ? 54.630 43.095 2.872 1.00 11.28 163 LEU B O 1
ATOM 2881 N N . ILE B 1 149 ? 52.542 43.626 3.470 1.00 12.67 164 ILE B N 1
ATOM 2882 C CA . ILE B 1 149 ? 52.310 44.430 2.277 1.00 13.12 164 ILE B CA 1
ATOM 2883 C C . ILE B 1 149 ? 53.382 45.530 2.194 1.00 12.97 164 ILE B C 1
ATOM 2884 O O . ILE B 1 149 ? 53.762 46.118 3.226 1.00 12.46 164 ILE B O 1
ATOM 2889 N N . GLN B 1 150 ? 53.859 45.792 0.976 1.00 12.72 165 GLN B N 1
ATOM 2890 C CA . GLN B 1 150 ? 54.964 46.705 0.775 1.00 13.26 165 GLN B CA 1
ATOM 2891 C C . GLN B 1 150 ? 54.549 48.083 0.279 1.00 13.77 165 GLN B C 1
ATOM 2892 O O . GLN B 1 150 ? 53.687 48.223 -0.593 1.00 14.83 165 GLN B O 1
ATOM 2898 N N . LEU B 1 151 ? 55.177 49.097 0.863 1.00 13.59 166 LEU B N 1
ATOM 2899 C CA . LEU B 1 151 ? 54.944 50.475 0.504 1.00 13.14 166 LEU B CA 1
ATOM 2900 C C . LEU B 1 151 ? 55.757 50.763 -0.734 1.00 13.25 166 LEU B C 1
ATOM 2901 O O . LEU B 1 151 ? 56.885 50.304 -0.850 1.00 13.09 166 LEU B O 1
ATOM 2906 N N . TYR B 1 152 ? 55.164 51.504 -1.667 1.00 13.83 167 TYR B N 1
ATOM 2907 C CA . TYR B 1 152 ? 55.812 51.821 -2.930 1.00 14.11 167 TYR B CA 1
ATOM 2908 C C . TYR B 1 152 ? 56.072 53.311 -3.028 1.00 15.10 167 TYR B C 1
ATOM 2909 O O . TYR B 1 152 ? 57.152 53.717 -3.447 1.00 15.68 167 TYR B O 1
ATOM 2918 N N . ASP B 1 153 ? 55.095 54.122 -2.631 1.00 15.95 168 ASP B N 1
ATOM 2919 C CA . ASP B 1 153 ? 55.198 55.574 -2.713 1.00 16.98 168 ASP B CA 1
ATOM 2920 C C . ASP B 1 153 ? 54.150 56.194 -1.783 1.00 17.52 168 ASP B C 1
ATOM 2921 O O . ASP B 1 153 ? 53.252 55.498 -1.285 1.00 18.30 168 ASP B O 1
ATOM 2926 N N . ALA B 1 154 ? 54.249 57.496 -1.544 1.00 17.63 169 ALA B N 1
ATOM 2927 C CA . ALA B 1 154 ? 53.299 58.185 -0.681 1.00 17.98 169 ALA B CA 1
ATOM 2928 C C . ALA B 1 154 ? 53.241 59.679 -1.012 1.00 18.44 169 ALA B C 1
ATOM 2929 O O . ALA B 1 154 ? 54.249 60.265 -1.405 1.00 18.48 169 ALA B O 1
ATOM 2931 N N . PHE B 1 155 ? 52.061 60.281 -0.862 1.00 18.76 170 PHE B N 1
ATOM 2932 C CA . PHE B 1 155 ? 51.849 61.685 -1.197 1.00 19.64 170 PHE B CA 1
ATOM 2933 C C . PHE B 1 155 ? 51.036 62.401 -0.121 1.00 20.36 170 PHE B C 1
ATOM 2934 O O . PHE B 1 155 ? 49.987 61.917 0.302 1.00 20.45 170 PHE B O 1
ATOM 2942 N N . GLU B 1 156 ? 51.515 63.571 0.289 1.00 21.36 171 GLU B N 1
ATOM 2943 C CA . GLU B 1 156 ? 50.831 64.403 1.274 1.00 22.20 171 GLU B CA 1
ATOM 2944 C C . GLU B 1 156 ? 50.118 65.580 0.606 1.00 22.75 171 GLU B C 1
ATOM 2945 O O . GLU B 1 156 ? 50.688 66.268 -0.242 1.00 22.83 171 GLU B O 1
ATOM 2951 N N . SER B 1 157 ? 48.860 65.787 0.986 1.00 23.43 172 SER B N 1
ATOM 2952 C CA . SER B 1 157 ? 48.092 66.960 0.566 1.00 23.90 172 SER B CA 1
ATOM 2953 C C . SER B 1 157 ? 47.575 67.647 1.806 1.00 23.89 172 SER B C 1
ATOM 2954 O O . SER B 1 157 ? 47.831 67.186 2.913 1.00 23.82 172 SER B O 1
ATOM 2957 N N . LYS B 1 158 ? 46.849 68.746 1.627 1.00 24.13 173 LYS B N 1
ATOM 2958 C CA . LYS B 1 158 ? 46.300 69.478 2.766 1.00 24.06 173 LYS B CA 1
ATOM 2959 C C . LYS B 1 158 ? 45.405 68.586 3.652 1.00 24.06 173 LYS B C 1
ATOM 2960 O O . LYS B 1 158 ? 45.477 68.664 4.877 1.00 24.13 173 LYS B O 1
ATOM 2962 N N . ASN B 1 159 ? 44.598 67.717 3.043 1.00 23.99 174 ASN B N 1
ATOM 2963 C CA . ASN B 1 159 ? 43.561 67.009 3.798 1.00 23.98 174 ASN B CA 1
ATOM 2964 C C . ASN B 1 159 ? 43.693 65.522 3.817 1.00 23.30 174 ASN B C 1
ATOM 2965 O O . ASN B 1 159 ? 42.785 64.840 4.288 1.00 23.71 174 ASN B O 1
ATOM 2970 N N . ASP B 1 160 ? 44.804 65.013 3.304 1.00 22.34 175 ASP B N 1
ATOM 2971 C CA . ASP B 1 160 ? 45.022 63.581 3.274 1.00 21.55 175 ASP B CA 1
ATOM 2972 C C . ASP B 1 160 ? 46.459 63.208 2.946 1.00 20.51 175 ASP B C 1
ATOM 2973 O O . ASP B 1 160 ? 47.233 64.034 2.465 1.00 20.42 175 ASP B O 1
ATOM 2978 N N . ILE B 1 161 ? 46.803 61.956 3.226 1.00 19.10 176 ILE B N 1
ATOM 2979 C CA . ILE B 1 161 ? 48.026 61.346 2.727 1.00 18.09 176 ILE B CA 1
ATOM 2980 C C . ILE B 1 161 ? 47.612 60.077 1.989 1.00 17.89 176 ILE B C 1
ATOM 2981 O O . ILE B 1 161 ? 46.760 59.335 2.484 1.00 18.25 176 ILE B O 1
ATOM 2986 N N . VAL B 1 162 ? 48.181 59.851 0.803 1.00 16.93 177 VAL B N 1
ATOM 2987 C CA . VAL B 1 162 ? 47.862 58.674 0.006 1.00 16.41 177 VAL B CA 1
ATOM 2988 C C . VAL B 1 162 ? 49.058 57.735 0.061 1.00 16.43 177 VAL B C 1
ATOM 2989 O O . VAL B 1 162 ? 50.186 58.153 -0.195 1.00 16.42 177 VAL B O 1
ATOM 2993 N N . LEU B 1 163 ? 48.834 56.474 0.410 1.00 16.19 178 LEU B N 1
ATOM 2994 C CA . LEU B 1 163 ? 49.911 55.505 0.305 1.00 15.89 178 LEU B CA 1
ATOM 2995 C C . LEU B 1 163 ? 49.677 54.619 -0.898 1.00 16.53 178 LEU B C 1
ATOM 2996 O O . LEU B 1 163 ? 48.580 54.095 -1.085 1.00 17.15 178 LEU B O 1
ATOM 3001 N N . VAL B 1 164 ? 50.708 54.476 -1.722 1.00 16.56 179 VAL B N 1
ATOM 3002 C CA . VAL B 1 164 ? 50.675 53.603 -2.860 1.00 16.23 179 VAL B CA 1
ATOM 3003 C C . VAL B 1 164 ? 51.447 52.377 -2.430 1.00 17.11 179 VAL B C 1
ATOM 3004 O O . VAL B 1 164 ? 52.607 52.468 -1.976 1.00 17.94 179 VAL B O 1
ATOM 3008 N N . MET B 1 165 ? 50.785 51.231 -2.552 1.00 16.94 180 MET B N 1
ATOM 3009 C CA . MET B 1 165 ? 51.278 49.972 -2.043 1.00 16.71 180 MET B CA 1
ATOM 3010 C C . MET B 1 165 ? 51.228 48.871 -3.083 1.00 15.52 180 MET B C 1
ATOM 3011 O O . MET B 1 165 ? 50.521 48.966 -4.081 1.00 14.53 180 MET B O 1
ATOM 3016 N N . GLU B 1 166 ? 51.923 47.785 -2.763 1.00 14.30 181 GLU B N 1
ATOM 3017 C CA . GLU B 1 166 ? 51.818 46.528 -3.461 1.00 13.62 181 GLU B CA 1
ATOM 3018 C C . GLU B 1 166 ? 50.346 46.168 -3.696 1.00 13.99 181 GLU B C 1
ATOM 3019 O O . GLU B 1 166 ? 49.537 46.307 -2.798 1.00 13.68 181 GLU B O 1
ATOM 3025 N N . TYR B 1 167 ? 50.005 45.715 -4.896 1.00 14.67 182 TYR B N 1
ATOM 3026 C CA . TYR B 1 167 ? 48.652 45.213 -5.179 1.00 16.09 182 TYR B CA 1
ATOM 3027 C C . TYR B 1 167 ? 48.636 43.683 -5.273 1.00 16.92 182 TYR B C 1
ATOM 3028 O O . TYR B 1 167 ? 49.486 43.103 -5.923 1.00 17.39 182 TYR B O 1
ATOM 3037 N N . VAL B 1 168 ? 47.680 43.034 -4.612 1.00 18.20 183 VAL B N 1
ATOM 3038 C CA . VAL B 1 168 ? 47.564 41.580 -4.662 1.00 19.15 183 VAL B CA 1
ATOM 3039 C C . VAL B 1 168 ? 46.347 41.256 -5.487 1.00 20.15 183 VAL B C 1
ATOM 3040 O O . VAL B 1 168 ? 45.242 41.527 -5.055 1.00 20.73 183 VAL B O 1
ATOM 3044 N N . ASP B 1 169 ? 46.540 40.693 -6.670 1.00 21.55 184 ASP B N 1
ATOM 3045 C CA . ASP B 1 169 ? 45.427 40.358 -7.545 1.00 23.23 184 ASP B CA 1
ATOM 3046 C C . ASP B 1 169 ? 44.609 39.214 -6.973 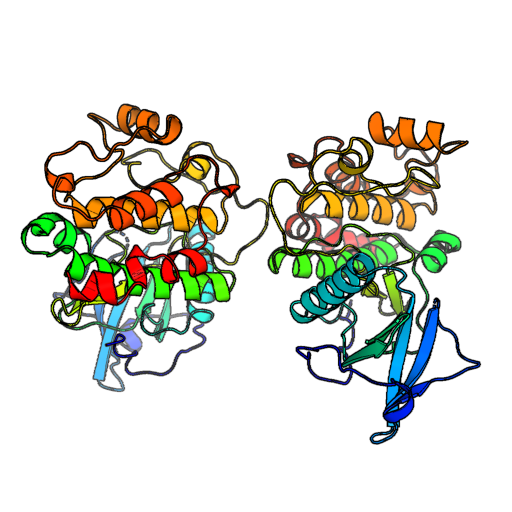1.00 23.69 184 ASP B C 1
ATOM 3047 O O . ASP B 1 169 ? 45.173 38.192 -6.565 1.00 23.78 184 ASP B O 1
ATOM 3052 N N . GLY B 1 170 ? 43.285 39.389 -6.941 1.00 24.19 185 GLY B N 1
ATOM 3053 C CA . GLY B 1 170 ? 42.377 38.362 -6.415 1.00 24.88 185 GLY B CA 1
ATOM 3054 C C . GLY B 1 170 ? 42.507 38.127 -4.912 1.00 25.29 185 GLY B C 1
ATOM 3055 O O . GLY B 1 170 ? 42.341 37.009 -4.416 1.00 25.45 185 GLY B O 1
ATOM 3056 N N . GLY B 1 171 ? 42.817 39.185 -4.179 1.00 25.35 186 GLY B N 1
ATOM 3057 C CA . GLY B 1 171 ? 42.828 39.104 -2.731 1.00 25.59 186 GLY B CA 1
ATOM 3058 C C . GLY B 1 171 ? 41.433 38.956 -2.148 1.00 25.27 186 GLY B C 1
ATOM 3059 O O . GLY B 1 171 ? 40.463 39.472 -2.698 1.00 25.51 186 GLY B O 1
ATOM 3060 N N . GLU B 1 172 ? 41.354 38.234 -1.034 1.00 24.72 187 GLU B N 1
ATOM 3061 C CA . GLU B 1 172 ? 40.142 38.086 -0.248 1.00 23.97 187 GLU B CA 1
ATOM 3062 C C . GLU B 1 172 ? 40.495 38.418 1.199 1.00 22.94 187 GLU B C 1
ATOM 3063 O O . GLU B 1 172 ? 41.443 37.845 1.736 1.00 22.87 187 GLU B O 1
ATOM 3069 N N . LEU B 1 173 ? 39.763 39.348 1.823 1.00 21.71 188 LEU B N 1
ATOM 3070 C CA . LEU B 1 173 ? 40.021 39.713 3.219 1.00 20.15 188 LEU B CA 1
ATOM 3071 C C . LEU B 1 173 ? 39.674 38.563 4.145 1.00 19.21 188 LEU B C 1
ATOM 3072 O O . LEU B 1 173 ? 38.817 37.752 3.839 1.00 18.23 188 LEU B O 1
ATOM 3077 N N . PHE B 1 174 ? 40.350 38.499 5.283 1.00 18.35 189 PHE B N 1
ATOM 3078 C CA . PHE B 1 174 ? 40.245 37.329 6.136 1.00 17.50 189 PHE B CA 1
ATOM 3079 C C . PHE B 1 174 ? 38.894 37.119 6.810 1.00 17.14 189 PHE B C 1
ATOM 3080 O O . PHE B 1 174 ? 38.542 35.986 7.137 1.00 16.69 189 PHE B O 1
ATOM 3088 N N . ASP B 1 175 ? 38.131 38.190 7.007 1.00 17.10 190 ASP B N 1
ATOM 3089 C CA . ASP B 1 175 ? 36.820 38.040 7.650 1.00 17.56 190 ASP B CA 1
ATOM 3090 C C . ASP B 1 175 ? 35.953 37.140 6.803 1.00 17.71 190 ASP B C 1
ATOM 3091 O O . ASP B 1 175 ? 35.276 36.241 7.315 1.00 17.53 190 ASP B O 1
ATOM 3096 N N . ARG B 1 176 ? 36.024 37.375 5.498 1.00 17.86 191 ARG B N 1
ATOM 3097 C CA . ARG B 1 176 ? 35.378 36.571 4.505 1.00 17.96 191 ARG B CA 1
ATOM 3098 C C . ARG B 1 176 ? 35.831 35.124 4.682 1.00 17.66 191 ARG B C 1
ATOM 3099 O O . ARG B 1 176 ? 34.992 34.207 4.714 1.00 18.04 191 ARG B O 1
ATOM 3102 N N . ILE B 1 177 ? 37.137 34.908 4.847 1.00 17.11 192 ILE B N 1
ATOM 3103 C CA . ILE B 1 177 ? 37.654 33.534 4.994 1.00 17.03 192 ILE B CA 1
ATOM 3104 C C . ILE B 1 177 ? 37.053 32.867 6.235 1.00 17.25 192 ILE B C 1
ATOM 3105 O O . ILE B 1 177 ? 36.707 31.688 6.197 1.00 18.04 192 ILE B O 1
ATOM 3110 N N . ILE B 1 178 ? 36.913 33.641 7.309 1.00 17.15 193 ILE B N 1
ATOM 3111 C CA . ILE B 1 178 ? 36.350 33.170 8.562 1.00 16.94 193 ILE B CA 1
ATOM 3112 C C . ILE B 1 178 ? 34.832 32.883 8.459 1.00 17.75 193 ILE B C 1
ATOM 3113 O O . ILE B 1 178 ? 34.377 31.845 8.957 1.00 17.57 193 ILE B O 1
ATOM 3118 N N . ASP B 1 179 ? 34.078 33.773 7.799 1.00 18.49 194 ASP B N 1
ATOM 3119 C CA . ASP B 1 179 ? 32.663 33.555 7.486 1.00 19.64 194 ASP B CA 1
ATOM 3120 C C . ASP B 1 179 ? 32.453 32.222 6.786 1.00 19.93 194 ASP B C 1
ATOM 3121 O O . ASP B 1 179 ? 31.490 31.507 7.049 1.00 19.92 194 ASP B O 1
ATOM 3126 N N . GLU B 1 180 ? 33.379 31.866 5.910 1.00 20.62 195 GLU B N 1
ATOM 3127 C CA . GLU B 1 180 ? 33.269 30.596 5.207 1.00 21.15 195 GLU B CA 1
ATOM 3128 C C . GLU B 1 180 ? 34.143 29.519 5.834 1.00 21.06 195 GLU B C 1
ATOM 3129 O O . GLU B 1 180 ? 34.604 28.617 5.146 1.00 21.61 195 GLU B O 1
ATOM 3135 N N . SER B 1 181 ? 34.335 29.589 7.143 1.00 20.94 196 SER B N 1
ATOM 3136 C CA . SER B 1 181 ? 35.222 28.655 7.828 1.00 21.13 196 SER B CA 1
ATOM 3137 C C . SER B 1 181 ? 34.824 27.202 7.613 1.00 21.19 196 SER B C 1
ATOM 3138 O O . SER B 1 181 ? 35.668 26.318 7.708 1.00 21.61 196 SER B O 1
ATOM 3141 N N . TYR B 1 182 ? 33.554 26.953 7.293 1.00 21.48 197 TYR B N 1
ATOM 3142 C CA . TYR B 1 182 ? 33.056 25.581 7.067 1.00 21.75 197 TYR B CA 1
ATOM 3143 C C . TYR B 1 182 ? 33.707 24.884 5.872 1.00 22.21 197 TYR B C 1
ATOM 3144 O O . TYR B 1 182 ? 33.576 23.658 5.705 1.00 22.25 197 TYR B O 1
ATOM 3153 N N . ASN B 1 183 ? 34.381 25.654 5.016 1.00 22.31 198 ASN B N 1
ATOM 3154 C CA . ASN B 1 183 ? 35.077 25.028 3.917 1.00 22.18 198 ASN B CA 1
ATOM 3155 C C . ASN B 1 183 ? 36.550 24.761 4.190 1.00 22.07 198 ASN B C 1
ATOM 3156 O O . ASN B 1 183 ? 37.225 24.189 3.348 1.00 22.24 198 ASN B O 1
ATOM 3161 N N . LEU B 1 184 ? 37.029 25.137 5.374 1.00 21.58 199 LEU B N 1
ATOM 3162 C CA . LEU B 1 184 ? 38.412 24.869 5.756 1.00 21.66 199 LEU B CA 1
ATOM 3163 C C . LEU B 1 184 ? 38.538 23.569 6.521 1.00 21.41 199 LEU B C 1
ATOM 3164 O O . LEU B 1 184 ? 37.723 23.299 7.374 1.00 22.06 199 LEU B O 1
ATOM 3169 N N . THR B 1 185 ? 39.561 22.775 6.221 1.00 20.96 200 THR B N 1
ATOM 3170 C CA . THR B 1 185 ? 39.973 21.669 7.100 1.00 20.81 200 THR B CA 1
ATOM 3171 C C . THR B 1 185 ? 40.845 22.234 8.225 1.00 20.59 200 THR B C 1
ATOM 3172 O O . THR B 1 185 ? 41.219 23.400 8.174 1.00 20.25 200 THR B O 1
ATOM 3176 N N . GLU B 1 186 ? 41.185 21.420 9.226 1.00 20.37 201 GLU B N 1
ATOM 3177 C CA . GLU B 1 186 ? 42.041 21.909 10.312 1.00 20.24 201 GLU B CA 1
ATOM 3178 C C . GLU B 1 186 ? 43.408 22.201 9.746 1.00 20.21 201 GLU B C 1
ATOM 3179 O O . GLU B 1 186 ? 44.060 23.154 10.149 1.00 20.30 201 GLU B O 1
ATOM 3185 N N . LEU B 1 187 ? 43.832 21.375 8.802 1.00 20.13 202 LEU B N 1
ATOM 3186 C CA . LEU B 1 187 ? 45.114 21.570 8.168 1.00 20.06 202 LEU B CA 1
ATOM 3187 C C . LEU B 1 187 ? 45.156 22.902 7.415 1.00 19.97 202 LEU B C 1
ATOM 3188 O O . LEU B 1 187 ? 46.164 23.610 7.516 1.00 20.50 202 LEU B O 1
ATOM 3193 N N . ASP B 1 188 ? 44.074 23.262 6.707 1.00 19.33 203 ASP B N 1
ATOM 3194 C CA . ASP B 1 188 ? 43.991 24.566 6.020 1.00 19.11 203 ASP B CA 1
ATOM 3195 C C . ASP B 1 188 ? 44.275 25.723 6.988 1.00 18.67 203 ASP B C 1
ATOM 3196 O O . ASP B 1 188 ? 44.932 26.716 6.659 1.00 18.75 203 ASP B O 1
ATOM 3201 N N . THR B 1 189 ? 43.774 25.558 8.198 1.00 18.27 204 THR B N 1
ATOM 3202 C CA . THR B 1 189 ? 43.842 26.557 9.226 1.00 17.90 204 THR B CA 1
ATOM 3203 C C . THR B 1 189 ? 45.280 26.650 9.747 1.00 17.54 204 THR B C 1
ATOM 3204 O O . THR B 1 189 ? 45.813 27.748 9.920 1.00 17.32 204 THR B O 1
ATOM 3208 N N . ILE B 1 190 ? 45.897 25.489 9.948 1.00 16.89 205 ILE B N 1
ATOM 3209 C CA . ILE B 1 190 ? 47.283 25.391 10.358 1.00 16.62 205 ILE B CA 1
ATOM 3210 C C . ILE B 1 190 ? 48.181 26.159 9.376 1.00 16.96 205 ILE B C 1
ATOM 3211 O O . ILE B 1 190 ? 48.949 27.046 9.787 1.00 17.01 205 ILE B O 1
ATOM 3216 N N . LEU B 1 191 ? 48.067 25.837 8.087 1.00 16.65 206 LEU B N 1
ATOM 3217 C CA . LEU B 1 191 ? 48.841 26.512 7.073 1.00 16.48 206 LEU B CA 1
ATOM 3218 C C . LEU B 1 191 ? 48.599 28.035 7.072 1.00 16.76 206 LEU B C 1
ATOM 3219 O O . LEU B 1 191 ? 49.563 28.816 6.994 1.00 16.55 206 LEU B O 1
ATOM 3224 N N . PHE B 1 192 ? 47.340 28.463 7.207 1.00 16.40 207 PHE B N 1
ATOM 3225 C CA . PHE B 1 192 ? 47.069 29.899 7.300 1.00 16.18 207 PHE B CA 1
ATOM 3226 C C . PHE B 1 192 ? 47.715 30.497 8.525 1.00 16.46 207 PHE B C 1
ATOM 3227 O O . PHE B 1 192 ? 48.247 31.603 8.465 1.00 16.92 207 PHE B O 1
ATOM 3235 N N . MET B 1 193 ? 47.662 29.774 9.638 1.00 16.48 208 MET B N 1
ATOM 3236 C CA . MET B 1 193 ? 48.277 30.228 10.874 1.00 16.32 208 MET B CA 1
ATOM 3237 C C . MET B 1 193 ? 49.816 30.337 10.854 1.00 16.64 208 MET B C 1
ATOM 3238 O O . MET B 1 193 ? 50.364 31.325 11.354 1.00 16.48 208 MET B O 1
ATOM 3243 N N . LYS B 1 194 ? 50.508 29.358 10.265 1.00 17.29 209 LYS B N 1
ATOM 3244 C CA . LYS B 1 194 ? 51.965 29.474 10.002 1.00 17.78 209 LYS B CA 1
ATOM 3245 C C . LYS B 1 194 ? 52.358 30.800 9.340 1.00 17.21 209 LYS B C 1
ATOM 3246 O O . LYS B 1 194 ? 53.327 31.446 9.723 1.00 17.04 209 LYS B O 1
ATOM 3252 N N . GLN B 1 195 ? 51.582 31.198 8.346 1.00 16.94 210 GLN B N 1
ATOM 3253 C CA . GLN B 1 195 ? 51.835 32.414 7.582 1.00 16.74 210 GLN B CA 1
ATOM 3254 C C . GLN B 1 195 ? 51.628 33.674 8.393 1.00 16.39 210 GLN B C 1
ATOM 3255 O O . GLN B 1 195 ? 52.496 34.563 8.400 1.00 15.76 210 GLN B O 1
ATOM 3261 N N . ILE B 1 196 ? 50.484 33.743 9.080 1.00 15.82 211 ILE B N 1
ATOM 3262 C CA . ILE B 1 196 ? 50.181 34.861 9.962 1.00 15.85 211 ILE B CA 1
ATOM 3263 C C . ILE B 1 196 ? 51.275 34.994 11.047 1.00 16.40 211 ILE B C 1
ATOM 3264 O O . ILE B 1 196 ? 51.795 36.090 11.303 1.00 16.71 211 ILE B O 1
ATOM 3269 N N . CYS B 1 197 ? 51.655 33.874 11.647 1.00 16.60 212 CYS B N 1
ATOM 3270 C CA . CYS B 1 197 ? 52.705 33.878 12.637 1.00 16.98 212 CYS B CA 1
ATOM 3271 C C . CYS B 1 197 ? 54.060 34.267 12.050 1.00 17.22 212 CYS B C 1
ATOM 3272 O O . CYS B 1 197 ? 54.805 35.009 12.682 1.00 17.26 212 CYS B O 1
ATOM 3275 N N . GLU B 1 198 ? 54.382 33.779 10.848 1.00 17.40 213 GLU B N 1
ATOM 3276 C CA . GLU B 1 198 ? 55.604 34.195 10.155 1.00 17.28 213 GLU B CA 1
ATOM 3277 C C . GLU B 1 198 ? 55.667 35.711 10.049 1.00 16.27 213 GLU B C 1
ATOM 3278 O O . GLU B 1 198 ? 56.687 36.320 10.357 1.00 16.34 213 GLU B O 1
ATOM 3284 N N . GLY B 1 199 ? 54.557 36.312 9.637 1.00 15.19 214 GLY B N 1
ATOM 3285 C CA . GLY B 1 199 ? 54.488 37.744 9.482 1.00 13.87 214 GLY B CA 1
ATOM 3286 C C . GLY B 1 199 ? 54.784 38.397 10.803 1.00 13.49 214 GLY B C 1
ATOM 3287 O O . GLY B 1 199 ? 55.676 39.230 10.899 1.00 12.98 214 GLY B O 1
ATOM 3288 N N . ILE B 1 200 ? 54.032 38.015 11.833 1.00 13.35 215 ILE B N 1
ATOM 3289 C CA . ILE B 1 200 ? 54.222 38.583 13.172 1.00 12.92 215 ILE B CA 1
ATOM 3290 C C . ILE B 1 200 ? 55.624 38.290 13.742 1.00 13.14 215 ILE B C 1
ATOM 3291 O O . ILE B 1 200 ? 56.276 39.197 14.291 1.00 13.36 215 ILE B O 1
ATOM 3296 N N . ARG B 1 201 ? 56.103 37.053 13.616 1.00 12.56 216 ARG B N 1
ATOM 3297 C CA . ARG B 1 201 ? 57.442 36.777 14.107 1.00 13.25 216 ARG B CA 1
ATOM 3298 C C . ARG B 1 201 ? 58.434 37.725 13.447 1.00 12.88 216 ARG B C 1
ATOM 3299 O O . ARG B 1 201 ? 59.353 38.200 14.114 1.00 13.27 216 ARG B O 1
ATOM 3307 N N . HIS B 1 202 ? 58.239 38.031 12.159 1.00 12.17 217 HIS B N 1
ATOM 3308 C CA . HIS B 1 202 ? 59.179 38.921 11.475 1.00 11.27 217 HIS B CA 1
ATOM 3309 C C . HIS B 1 202 ? 59.087 40.306 12.105 1.00 10.84 217 HIS B C 1
ATOM 3310 O O . HIS B 1 202 ? 60.107 40.882 12.479 1.00 11.39 217 HIS B O 1
ATOM 3317 N N . MET B 1 203 ? 57.870 40.819 12.245 1.00 9.97 218 MET B N 1
ATOM 3318 C CA . MET B 1 203 ? 57.637 42.138 12.831 1.00 10.10 218 MET B CA 1
ATOM 3319 C C . MET B 1 203 ? 58.339 42.281 14.199 1.00 10.57 218 MET B C 1
ATOM 3320 O O . MET B 1 203 ? 58.974 43.308 14.490 1.00 10.40 218 MET B O 1
ATOM 3325 N N . HIS B 1 204 ? 58.222 41.245 15.030 1.00 10.87 219 HIS B N 1
ATOM 3326 C CA . HIS B 1 204 ? 58.851 41.257 16.346 1.00 11.07 219 HIS B CA 1
ATOM 3327 C C . HIS B 1 204 ? 60.368 41.147 16.269 1.00 11.15 219 HIS B C 1
ATOM 3328 O O . HIS B 1 204 ? 61.065 41.772 17.085 1.00 11.04 219 HIS B O 1
ATOM 3335 N N . GLN B 1 205 ? 60.879 40.385 15.293 1.00 10.84 220 GLN B N 1
ATOM 3336 C CA . GLN B 1 205 ? 62.321 40.358 15.057 1.00 11.35 220 GLN B CA 1
ATOM 3337 C C . GLN B 1 205 ? 62.819 41.747 14.790 1.00 10.81 220 GLN B C 1
ATOM 3338 O O . GLN B 1 205 ? 63.913 42.098 15.177 1.00 11.03 220 GLN B O 1
ATOM 3344 N N . MET B 1 206 ? 62.002 42.535 14.114 1.00 10.44 221 MET B N 1
ATOM 3345 C CA . MET B 1 206 ? 62.343 43.901 13.826 1.00 10.50 221 MET B CA 1
ATOM 3346 C C . MET B 1 206 ? 61.917 44.866 14.929 1.00 11.29 221 MET B C 1
ATOM 3347 O O . MET B 1 206 ? 61.970 46.079 14.703 1.00 11.64 221 MET B O 1
ATOM 3352 N N . TYR B 1 207 ? 61.491 44.341 16.095 1.00 11.61 222 TYR B N 1
ATOM 3353 C CA . TYR B 1 207 ? 61.049 45.145 17.268 1.00 12.06 222 TYR B CA 1
ATOM 3354 C C . TYR B 1 207 ? 59.859 46.023 17.003 1.00 13.10 222 TYR B C 1
ATOM 3355 O O . TYR B 1 207 ? 59.784 47.143 17.509 1.00 13.43 222 TYR B O 1
ATOM 3364 N N . ILE B 1 208 ? 58.938 45.526 16.194 1.00 13.95 223 ILE B N 1
ATOM 3365 C CA . ILE B 1 208 ? 57.787 46.305 15.811 1.00 13.97 223 ILE B CA 1
ATOM 3366 C C . ILE B 1 208 ? 56.551 45.545 16.220 1.00 14.01 223 ILE B C 1
ATOM 3367 O O . ILE B 1 208 ? 56.445 44.334 15.971 1.00 14.13 223 ILE B O 1
ATOM 3372 N N . LEU B 1 209 ? 55.644 46.279 16.866 1.00 13.79 224 LEU B N 1
ATOM 3373 C CA . LEU B 1 209 ? 54.357 45.782 17.345 1.00 13.24 224 LEU B CA 1
ATOM 3374 C C . LEU B 1 209 ? 53.290 46.150 16.318 1.00 13.47 224 LEU B C 1
ATOM 3375 O O . LEU B 1 209 ? 53.263 47.296 15.831 1.00 14.08 224 LEU B O 1
ATOM 3380 N N . HIS B 1 210 ? 52.404 45.214 16.005 1.00 13.15 225 HIS B N 1
ATOM 3381 C CA . HIS B 1 210 ? 51.323 45.503 15.085 1.00 13.14 225 HIS B CA 1
ATOM 3382 C C . HIS B 1 210 ? 50.214 46.285 15.741 1.00 13.63 225 HIS B C 1
ATOM 3383 O O . HIS B 1 210 ? 49.829 47.373 15.256 1.00 13.95 225 HIS B O 1
ATOM 3390 N N . LEU B 1 211 ? 49.682 45.691 16.822 1.00 13.18 226 LEU B N 1
ATOM 3391 C CA . LEU B 1 211 ? 48.673 46.311 17.698 1.00 12.35 226 LEU B CA 1
ATOM 3392 C C . LEU B 1 211 ? 47.244 46.328 17.181 1.00 12.73 226 LEU B C 1
ATOM 3393 O O . LEU B 1 211 ? 46.350 46.797 17.880 1.00 13.67 226 LEU B O 1
ATOM 3398 N N . ASP B 1 212 ? 46.993 45.811 15.985 1.00 12.71 227 ASP B N 1
ATOM 3399 C CA . ASP B 1 212 ? 45.633 45.902 15.423 1.00 12.55 227 ASP B CA 1
ATOM 3400 C C . ASP B 1 212 ? 45.371 44.650 14.575 1.00 12.57 227 ASP B C 1
ATOM 3401 O O . ASP B 1 212 ? 44.694 44.691 13.550 1.00 12.87 227 ASP B O 1
ATOM 3406 N N . LEU B 1 213 ? 45.912 43.524 15.025 1.00 12.29 228 LEU B N 1
ATOM 3407 C CA . LEU B 1 213 ? 45.786 42.296 14.289 1.00 12.47 228 LEU B CA 1
ATOM 3408 C C . LEU B 1 213 ? 44.368 41.753 14.402 1.00 12.74 228 LEU B C 1
ATOM 3409 O O . LEU B 1 213 ? 43.926 41.336 15.483 1.00 13.68 228 LEU B O 1
ATOM 3414 N N . LYS B 1 214 ? 43.641 41.796 13.290 1.00 12.49 229 LYS B N 1
ATOM 3415 C CA . LYS B 1 214 ? 42.280 41.298 13.238 1.00 12.45 229 LYS B CA 1
ATOM 3416 C C . LYS B 1 214 ? 41.983 40.850 11.826 1.00 12.71 229 LYS B C 1
ATOM 3417 O O . LYS B 1 214 ? 42.713 41.225 10.912 1.00 13.23 229 LYS B O 1
ATOM 3423 N N . PRO B 1 215 ? 40.931 40.038 11.630 1.00 12.68 230 PRO B N 1
ATOM 3424 C CA . PRO B 1 215 ? 40.668 39.522 10.277 1.00 12.78 230 PRO B CA 1
ATOM 3425 C C . PRO B 1 215 ? 40.645 40.575 9.177 1.00 13.15 230 PRO B C 1
ATOM 3426 O O . PRO B 1 215 ? 41.250 40.366 8.151 1.00 13.27 230 PRO B O 1
ATOM 3430 N N . GLU B 1 216 ? 39.985 41.708 9.382 1.00 14.19 231 GLU B N 1
ATOM 3431 C CA . GLU B 1 216 ? 39.916 42.735 8.320 1.00 15.58 231 GLU B CA 1
ATOM 3432 C C . GLU B 1 216 ? 41.295 43.373 7.959 1.00 15.28 231 GLU B C 1
ATOM 3433 O O . GLU B 1 216 ? 41.403 44.147 7.011 1.00 15.70 231 GLU B O 1
ATOM 3439 N N . ASN B 1 217 ? 42.339 43.055 8.712 1.00 14.49 232 ASN B N 1
ATOM 3440 C CA . ASN B 1 217 ? 43.648 43.560 8.375 1.00 14.63 232 ASN B CA 1
ATOM 3441 C C . ASN B 1 217 ? 44.576 42.515 7.683 1.00 14.47 232 ASN B C 1
ATOM 3442 O O . ASN B 1 217 ? 45.766 42.740 7.480 1.00 13.73 232 ASN B O 1
ATOM 3447 N N . ILE B 1 218 ? 44.001 41.388 7.286 1.00 14.46 233 ILE B N 1
ATOM 3448 C CA . ILE B 1 218 ? 44.774 40.292 6.736 1.00 14.14 233 ILE B CA 1
ATOM 3449 C C . ILE B 1 218 ? 44.112 39.875 5.448 1.00 14.97 233 ILE B C 1
ATOM 3450 O O . ILE B 1 218 ? 42.885 39.602 5.413 1.00 14.61 233 ILE B O 1
ATOM 3455 N N . LEU B 1 219 ? 44.927 39.843 4.390 1.00 15.52 234 LEU B N 1
ATOM 3456 C CA . LEU B 1 219 ? 44.455 39.473 3.070 1.00 15.85 234 LEU B CA 1
ATOM 3457 C C . LEU B 1 219 ? 44.901 38.063 2.772 1.00 16.19 234 LEU B C 1
ATOM 3458 O O . LEU B 1 219 ? 46.042 37.708 2.989 1.00 15.96 234 LEU B O 1
ATOM 3463 N N . CYS B 1 220 ? 43.963 37.252 2.306 1.00 17.04 235 CYS B N 1
ATOM 3464 C CA . CYS B 1 220 ? 44.263 35.930 1.845 1.00 17.84 235 CYS B CA 1
ATOM 3465 C C . CYS B 1 220 ? 44.591 36.021 0.356 1.00 18.68 235 CYS B C 1
ATOM 3466 O O . CYS B 1 220 ? 43.723 36.314 -0.478 1.00 18.72 235 CYS B O 1
ATOM 3469 N N . VAL B 1 221 ? 45.859 35.771 0.047 1.00 19.80 236 VAL B N 1
ATOM 3470 C CA . VAL B 1 221 ? 46.436 35.972 -1.292 1.00 20.77 236 VAL B CA 1
ATOM 3471 C C . VAL B 1 221 ? 45.928 34.908 -2.255 1.00 21.95 236 VAL B C 1
ATOM 3472 O O . VAL B 1 221 ? 45.459 35.205 -3.344 1.00 22.14 236 VAL B O 1
ATOM 3476 N N . ASN B 1 222 ? 46.043 33.663 -1.824 1.00 23.42 237 ASN B N 1
ATOM 3477 C CA . ASN B 1 222 ? 45.576 32.535 -2.574 1.00 24.88 237 ASN B CA 1
ATOM 3478 C C . ASN B 1 222 ? 45.046 31.523 -1.588 1.00 25.56 237 ASN B C 1
ATOM 3479 O O . ASN B 1 222 ? 45.758 31.096 -0.674 1.00 25.70 237 ASN B O 1
ATOM 3484 N N . ARG B 1 223 ? 43.796 31.142 -1.789 1.00 26.52 238 ARG B N 1
ATOM 3485 C CA . ARG B 1 223 ? 43.124 30.220 -0.913 1.00 27.65 238 ARG B CA 1
ATOM 3486 C C . ARG B 1 223 ? 43.784 28.839 -0.947 1.00 27.40 238 ARG B C 1
ATOM 3487 O O . ARG B 1 223 ? 43.971 28.197 0.082 1.00 27.23 238 ARG B O 1
ATOM 3495 N N . ASP B 1 224 ? 44.155 28.403 -2.140 1.00 27.29 239 ASP B N 1
ATOM 3496 C CA . ASP B 1 224 ? 44.765 27.098 -2.312 1.00 27.38 239 ASP B CA 1
ATOM 3497 C C . ASP B 1 224 ? 46.166 26.973 -1.754 1.00 26.95 239 ASP B C 1
ATOM 3498 O O . ASP B 1 224 ? 46.475 26.018 -1.069 1.00 27.02 239 ASP B O 1
ATOM 3503 N N . ALA B 1 225 ? 47.014 27.936 -2.079 1.00 26.56 240 ALA B N 1
ATOM 3504 C CA . ALA B 1 225 ? 48.382 27.967 -1.590 1.00 25.98 240 ALA B CA 1
ATOM 3505 C C . ALA B 1 225 ? 48.442 28.300 -0.100 1.00 25.57 240 ALA B C 1
ATOM 3506 O O . ALA B 1 225 ? 49.464 28.084 0.543 1.00 26.16 240 ALA B O 1
ATOM 3508 N N . LYS B 1 226 ? 47.333 28.799 0.444 1.00 24.39 241 LYS B N 1
ATOM 3509 C CA . LYS B 1 226 ? 47.258 29.228 1.834 1.00 22.98 241 LYS B CA 1
ATOM 3510 C C . LYS B 1 226 ? 48.259 30.312 2.147 1.00 22.42 241 LYS B C 1
ATOM 3511 O O . LYS B 1 226 ? 49.032 30.211 3.087 1.00 22.28 241 LYS B O 1
ATOM 3517 N N . GLN B 1 227 ? 48.224 31.347 1.321 1.00 21.51 242 GLN B N 1
ATOM 3518 C CA . GLN B 1 227 ? 49.139 32.458 1.409 1.00 20.53 242 GLN B CA 1
ATOM 3519 C C . GLN B 1 227 ? 48.427 33.703 1.902 1.00 19.53 242 GLN B C 1
ATOM 3520 O O . GLN B 1 227 ? 47.297 33.959 1.524 1.00 19.52 242 GLN B O 1
ATOM 3526 N N . ILE B 1 228 ? 49.097 34.466 2.755 1.00 17.88 243 ILE B N 1
ATOM 3527 C CA . ILE B 1 228 ? 48.493 35.632 3.370 1.00 16.70 243 ILE B CA 1
ATOM 3528 C C . ILE B 1 228 ? 49.405 36.859 3.334 1.00 16.11 243 ILE B C 1
ATOM 3529 O O . ILE B 1 228 ? 50.634 36.752 3.244 1.00 15.74 243 ILE B O 1
ATOM 3534 N N . LYS B 1 229 ? 48.784 38.026 3.465 1.00 15.50 244 LYS B N 1
ATOM 3535 C CA . LYS B 1 229 ? 49.501 39.280 3.610 1.00 15.25 244 LYS B CA 1
ATOM 3536 C C . LYS B 1 229 ? 48.787 40.182 4.589 1.00 15.07 244 LYS B C 1
ATOM 3537 O O . LYS B 1 229 ? 47.615 40.485 4.402 1.00 15.09 244 LYS B O 1
ATOM 3543 N N . ILE B 1 230 ? 49.494 40.584 5.640 1.00 15.13 245 ILE B N 1
ATOM 3544 C CA . ILE B 1 230 ? 49.008 41.598 6.574 1.00 15.39 245 ILE B CA 1
ATOM 3545 C C . ILE B 1 230 ? 48.982 42.889 5.765 1.00 16.71 245 ILE B C 1
ATOM 3546 O O . ILE B 1 230 ? 49.970 43.247 5.126 1.00 17.92 245 ILE B O 1
ATOM 3551 N N . ILE B 1 231 ? 47.846 43.568 5.723 1.00 17.84 246 ILE B N 1
ATOM 3552 C CA . ILE B 1 231 ? 47.703 44.642 4.746 1.00 18.37 246 ILE B CA 1
ATOM 3553 C C . ILE B 1 231 ? 47.518 46.026 5.335 1.00 18.90 246 ILE B C 1
ATOM 3554 O O . ILE B 1 231 ? 47.375 46.992 4.573 1.00 18.78 246 ILE B O 1
ATOM 3559 N N . ASP B 1 232 ? 47.565 46.142 6.669 1.00 19.25 247 ASP B N 1
ATOM 3560 C CA . ASP B 1 232 ? 47.441 47.467 7.323 1.00 19.64 247 ASP B CA 1
ATOM 3561 C C . ASP B 1 232 ? 48.362 47.565 8.514 1.00 19.07 247 ASP B C 1
ATOM 3562 O O . ASP B 1 232 ? 48.577 46.574 9.210 1.00 19.89 247 ASP B O 1
ATOM 3567 N N . PHE B 1 233 ? 48.925 48.746 8.745 1.00 18.39 248 PHE B N 1
ATOM 3568 C CA . PHE B 1 233 ? 49.854 48.965 9.872 1.00 17.66 248 PHE B CA 1
ATOM 3569 C C . PHE B 1 233 ? 49.534 50.289 10.553 1.00 17.40 248 PHE B C 1
ATOM 3570 O O . PHE B 1 233 ? 50.432 51.000 11.027 1.00 18.13 248 PHE B O 1
ATOM 3578 N N . GLY B 1 234 ? 48.245 50.599 10.612 1.00 16.41 249 GLY B N 1
ATOM 3579 C CA . GLY B 1 234 ? 47.769 51.897 11.069 1.00 15.54 249 GLY B CA 1
ATOM 3580 C C . GLY B 1 234 ? 48.096 52.200 12.516 1.00 14.90 249 GLY B C 1
ATOM 3581 O O . GLY B 1 234 ? 48.237 53.361 12.885 1.00 14.07 249 GLY B O 1
ATOM 3582 N N . LEU B 1 235 ? 48.224 51.148 13.328 1.00 14.55 250 LEU B N 1
ATOM 3583 C CA . LEU B 1 235 ? 48.566 51.294 14.742 1.00 14.17 250 LEU B CA 1
ATOM 3584 C C . LEU B 1 235 ? 49.965 50.795 15.061 1.00 14.18 250 LEU B C 1
ATOM 3585 O O . LEU B 1 235 ? 50.459 50.998 16.180 1.00 14.43 250 LEU B O 1
ATOM 3590 N N . ALA B 1 236 ? 50.603 50.158 14.081 1.00 13.69 251 ALA B N 1
ATOM 3591 C CA . ALA B 1 236 ? 51.906 49.524 14.281 1.00 13.29 251 ALA B CA 1
ATOM 3592 C C . ALA B 1 236 ? 52.955 50.541 14.699 1.00 13.31 251 ALA B C 1
ATOM 3593 O O . ALA B 1 236 ? 52.928 51.714 14.276 1.00 12.98 251 ALA B O 1
ATOM 3595 N N . ARG B 1 237 ? 53.880 50.092 15.533 1.00 13.14 252 ARG B N 1
ATOM 3596 C CA . ARG B 1 237 ? 54.928 50.979 16.018 1.00 13.86 252 ARG B CA 1
ATOM 3597 C C . ARG B 1 237 ? 56.115 50.213 16.583 1.00 14.18 252 ARG B C 1
ATOM 3598 O O . ARG B 1 237 ? 56.015 49.037 17.003 1.00 14.46 252 ARG B O 1
ATOM 3606 N N . ARG B 1 238 ? 57.245 50.902 16.548 1.00 14.17 253 ARG B N 1
ATOM 3607 C CA . ARG B 1 238 ? 58.490 50.410 17.048 1.00 14.71 253 ARG B CA 1
ATOM 3608 C C . ARG B 1 238 ? 58.329 50.312 18.554 1.00 14.62 253 ARG B C 1
ATOM 3609 O O . ARG B 1 238 ? 57.762 51.201 19.199 1.00 14.69 253 ARG B O 1
ATOM 3617 N N . TYR B 1 239 ? 58.781 49.199 19.104 1.00 14.83 254 TYR B N 1
ATOM 3618 C CA . TYR B 1 239 ? 58.555 48.905 20.504 1.00 15.25 254 TYR B CA 1
ATOM 3619 C C . TYR B 1 239 ? 59.266 49.897 21.441 1.00 16.11 254 TYR B C 1
ATOM 3620 O O . TYR B 1 239 ? 60.430 50.243 21.236 1.00 16.87 254 TYR B O 1
ATOM 3629 N N . LYS B 1 240 ? 58.569 50.357 22.473 1.00 16.11 255 LYS B N 1
ATOM 3630 C CA . LYS B 1 240 ? 59.228 51.019 23.591 1.00 15.47 255 LYS B CA 1
ATOM 3631 C C . LYS B 1 240 ? 58.417 50.785 24.864 1.00 14.81 255 LYS B C 1
ATOM 3632 O O . LYS B 1 240 ? 57.243 50.441 24.798 1.00 14.22 255 LYS B O 1
ATOM 3638 N N . PRO B 1 241 ? 59.068 50.879 26.027 1.00 14.83 256 PRO B N 1
ATOM 3639 C CA . PRO B 1 241 ? 58.381 50.753 27.299 1.00 14.89 256 PRO B CA 1
ATOM 3640 C C . PRO B 1 241 ? 57.345 51.826 27.452 1.00 15.12 256 PRO B C 1
ATOM 3641 O O . PRO B 1 241 ? 57.471 52.899 26.848 1.00 15.64 256 PRO B O 1
ATOM 3645 N N . ARG B 1 242 ? 56.338 51.532 28.271 1.00 15.25 257 ARG B N 1
ATOM 3646 C CA . ARG B 1 242 ? 55.319 52.496 28.634 1.00 16.00 257 ARG B CA 1
ATOM 3647 C C . ARG B 1 242 ? 54.497 52.989 27.423 1.00 16.90 257 ARG B C 1
ATOM 3648 O O . ARG B 1 242 ? 54.141 54.156 27.316 1.00 16.84 257 ARG B O 1
ATOM 3656 N N . GLU B 1 243 ? 54.171 52.066 26.532 1.00 17.56 258 GLU B N 1
ATOM 3657 C CA . GLU B 1 243 ? 53.345 52.385 25.404 1.00 18.77 258 GLU B CA 1
ATOM 3658 C C . GLU B 1 243 ? 51.878 52.108 25.749 1.00 19.33 258 GLU B C 1
ATOM 3659 O O . GLU B 1 243 ? 51.466 50.948 25.919 1.00 18.99 258 GLU B O 1
ATOM 3665 N N . LYS B 1 244 ? 51.111 53.192 25.873 1.00 20.14 259 LYS B N 1
ATOM 3666 C CA . LYS B 1 244 ? 49.695 53.139 26.204 1.00 20.97 259 LYS B CA 1
ATOM 3667 C C . LYS B 1 244 ? 48.906 53.628 24.993 1.00 21.50 259 LYS B C 1
ATOM 3668 O O . LYS B 1 244 ? 49.184 54.713 24.483 1.00 21.71 259 LYS B O 1
ATOM 3674 N N . LEU B 1 245 ? 47.936 52.847 24.530 1.00 22.08 260 LEU B N 1
ATOM 3675 C CA . LEU B 1 245 ? 47.084 53.233 23.394 1.00 22.52 260 LEU B CA 1
ATOM 3676 C C . LEU B 1 245 ? 45.816 53.974 23.763 1.00 23.11 260 LEU B C 1
ATOM 3677 O O . LEU B 1 245 ? 45.209 53.678 24.763 1.00 23.64 260 LEU B O 1
ATOM 3682 N N . LYS B 1 246 ? 45.406 54.916 22.924 1.00 24.12 261 LYS B N 1
ATOM 3683 C CA . LYS B 1 246 ? 44.086 55.528 23.019 1.00 24.73 261 LYS B CA 1
ATOM 3684 C C . LYS B 1 246 ? 43.114 54.564 22.409 1.00 24.53 261 LYS B C 1
ATOM 3685 O O . LYS B 1 246 ? 43.371 54.014 21.371 1.00 24.51 261 LYS B O 1
ATOM 3691 N N . VAL B 1 247 ? 41.986 54.354 23.050 1.00 24.74 262 VAL B N 1
ATOM 3692 C CA . VAL B 1 247 ? 41.061 53.340 22.589 1.00 24.51 262 VAL B CA 1
ATOM 3693 C C . VAL B 1 247 ? 39.609 53.730 22.817 1.00 24.61 262 VAL B C 1
ATOM 3694 O O . VAL B 1 247 ? 39.293 54.517 23.686 1.00 24.42 262 VAL B O 1
ATOM 3698 N N . ASN B 1 248 ? 38.743 53.173 21.993 1.00 24.74 263 ASN B N 1
ATOM 3699 C CA . ASN B 1 248 ? 37.312 53.401 22.043 1.00 25.34 263 ASN B CA 1
ATOM 3700 C C . ASN B 1 248 ? 36.653 52.027 22.167 1.00 24.65 263 ASN B C 1
ATOM 3701 O O . ASN B 1 248 ? 37.080 51.072 21.523 1.00 23.94 263 ASN B O 1
ATOM 3706 N N . PHE B 1 249 ? 35.636 51.905 23.021 1.00 24.26 264 PHE B N 1
ATOM 3707 C CA . PHE B 1 249 ? 35.080 50.571 23.276 1.00 23.32 264 PHE B CA 1
ATOM 3708 C C . PHE B 1 249 ? 33.944 50.147 22.354 1.00 22.72 264 PHE B C 1
ATOM 3709 O O . PHE B 1 249 ? 33.327 49.126 22.595 1.00 22.53 264 PHE B O 1
ATOM 3717 N N . GLY B 1 250 ? 33.681 50.915 21.299 1.00 22.19 265 GLY B N 1
ATOM 3718 C CA . GLY B 1 250 ? 32.740 50.496 20.268 1.00 22.01 265 GLY B CA 1
ATOM 3719 C C . GLY B 1 250 ? 33.278 49.301 19.492 1.00 22.23 265 GLY B C 1
ATOM 3720 O O . GLY B 1 250 ? 34.370 49.373 18.919 1.00 22.49 265 GLY B O 1
ATOM 3721 N N . THR B 1 251 ? 32.513 48.206 19.483 1.00 22.07 266 THR B N 1
ATOM 3722 C CA . THR B 1 251 ? 32.902 46.935 18.861 1.00 22.06 266 THR B CA 1
ATOM 3723 C C . THR B 1 251 ? 34.278 46.468 19.330 1.00 21.60 266 THR B C 1
ATOM 3724 O O . THR B 1 251 ? 35.236 46.408 18.546 1.00 21.96 266 THR B O 1
ATOM 3728 N N . PRO B 1 252 ? 34.378 46.103 20.608 1.00 21.03 267 PRO B N 1
ATOM 3729 C CA . PRO B 1 252 ? 35.693 45.874 21.185 1.00 20.67 267 PRO B CA 1
ATOM 3730 C C . PRO B 1 252 ? 36.157 44.417 21.175 1.00 20.03 267 PRO B C 1
ATOM 3731 O O . PRO B 1 252 ? 37.107 44.101 21.877 1.00 20.43 267 PRO B O 1
ATOM 3735 N N . GLU B 1 253 ? 35.521 43.554 20.385 1.00 18.92 268 GLU B N 1
ATOM 3736 C CA . GLU B 1 253 ? 35.785 42.114 20.457 1.00 18.22 268 GLU B CA 1
ATOM 3737 C C . GLU B 1 253 ? 37.224 41.676 20.173 1.00 17.92 268 GLU B C 1
ATOM 3738 O O . GLU B 1 253 ? 37.625 40.574 20.564 1.00 17.48 268 GLU B O 1
ATOM 3744 N N . PHE B 1 254 ? 37.993 42.531 19.498 1.00 17.75 269 PHE B N 1
ATOM 3745 C CA . PHE B 1 254 ? 39.379 42.209 19.137 1.00 17.59 269 PHE B CA 1
ATOM 3746 C C . PHE B 1 254 ? 40.440 42.808 20.058 1.00 17.62 269 PHE B C 1
ATOM 3747 O O . PHE B 1 254 ? 41.624 42.458 19.948 1.00 18.12 269 PHE B O 1
ATOM 3755 N N . LEU B 1 255 ? 40.019 43.705 20.954 1.00 16.65 270 LEU B N 1
ATOM 3756 C CA . LEU B 1 255 ? 40.938 44.327 21.906 1.00 15.75 270 LEU B CA 1
ATOM 3757 C C . LEU B 1 255 ? 41.508 43.332 22.901 1.00 15.82 270 LEU B C 1
ATOM 3758 O O . LEU B 1 255 ? 40.816 42.449 23.395 1.00 16.47 270 LEU B O 1
ATOM 3763 N N . ALA B 1 256 ? 42.792 43.475 23.167 1.00 15.35 271 ALA B N 1
ATOM 3764 C CA . ALA B 1 256 ? 43.480 42.671 24.153 1.00 14.45 271 ALA B CA 1
ATOM 3765 C C . ALA B 1 256 ? 43.160 43.261 25.519 1.00 13.63 271 ALA B C 1
ATOM 3766 O O . ALA B 1 256 ? 42.926 44.483 25.645 1.00 13.47 271 ALA B O 1
ATOM 3768 N N . PRO B 1 257 ? 43.195 42.422 26.565 1.00 13.14 272 PRO B N 1
ATOM 3769 C CA . PRO B 1 257 ? 42.831 42.981 27.890 1.00 12.64 272 PRO B CA 1
ATOM 3770 C C . PRO B 1 257 ? 43.727 44.136 28.388 1.00 12.69 272 PRO B C 1
ATOM 3771 O O . PRO B 1 257 ? 43.242 45.083 28.997 1.00 13.59 272 PRO B O 1
ATOM 3775 N N . GLU B 1 258 ? 45.017 44.100 28.136 1.00 13.19 273 GLU B N 1
ATOM 3776 C CA . GLU B 1 258 ? 45.844 45.253 28.516 1.00 13.66 273 GLU B CA 1
ATOM 3777 C C . GLU B 1 258 ? 45.452 46.523 27.748 1.00 14.63 273 GLU B C 1
ATOM 3778 O O . GLU B 1 258 ? 45.753 47.624 28.198 1.00 14.67 273 GLU B O 1
ATOM 3784 N N . VAL B 1 259 ? 44.781 46.385 26.597 1.00 15.41 274 VAL B N 1
ATOM 3785 C CA . VAL B 1 259 ? 44.396 47.586 25.857 1.00 16.12 274 VAL B CA 1
ATOM 3786 C C . VAL B 1 259 ? 43.105 48.110 26.467 1.00 16.45 274 VAL B C 1
ATOM 3787 O O . VAL B 1 259 ? 42.968 49.327 26.703 1.00 16.57 274 VAL B O 1
ATOM 3791 N N . VAL B 1 260 ? 42.179 47.189 26.732 1.00 16.08 275 VAL B N 1
ATOM 3792 C CA . VAL B 1 260 ? 40.957 47.543 27.426 1.00 15.94 275 VAL B CA 1
ATOM 3793 C C . VAL B 1 260 ? 41.246 48.158 28.800 1.00 16.74 275 VAL B C 1
ATOM 3794 O O . VAL B 1 260 ? 40.599 49.128 29.157 1.00 17.13 275 VAL B O 1
ATOM 3798 N N . ASN B 1 261 ? 42.214 47.633 29.559 1.00 17.08 276 ASN B N 1
ATOM 3799 C CA . ASN B 1 261 ? 42.474 48.191 30.904 1.00 17.85 276 ASN B CA 1
ATOM 3800 C C . ASN B 1 261 ? 43.426 49.389 30.907 1.00 17.52 276 ASN B C 1
ATOM 3801 O O . ASN B 1 261 ? 43.955 49.785 31.957 1.00 17.30 276 ASN B O 1
ATOM 3806 N N . TYR B 1 262 ? 43.652 49.966 29.733 1.00 17.43 277 TYR B N 1
ATOM 3807 C CA . TYR B 1 262 ? 44.634 51.037 29.576 1.00 17.68 277 TYR B CA 1
ATOM 3808 C C . TYR B 1 262 ? 45.995 50.755 30.211 1.00 17.71 277 TYR B C 1
ATOM 3809 O O . TYR B 1 262 ? 46.517 51.604 30.939 1.00 18.32 277 TYR B O 1
ATOM 3818 N N A ASP B 1 263 ? 46.556 49.577 29.961 0.50 17.19 278 ASP B N 1
ATOM 3819 N N B ASP B 1 263 ? 46.548 49.571 29.920 0.50 17.61 278 ASP B N 1
ATOM 3820 C CA A ASP B 1 263 ? 47.887 49.253 30.451 0.50 16.85 278 ASP B CA 1
ATOM 3821 C CA B ASP B 1 263 ? 47.864 49.113 30.391 0.50 17.63 278 ASP B CA 1
ATOM 3822 C C A ASP B 1 263 ? 48.888 49.576 29.341 0.50 17.09 278 ASP B C 1
ATOM 3823 C C B ASP B 1 263 ? 48.816 49.081 29.197 0.50 17.53 278 ASP B C 1
ATOM 3824 O O A ASP B 1 263 ? 48.559 50.281 28.385 0.50 17.42 278 ASP B O 1
ATOM 3825 O O B ASP B 1 263 ? 48.387 49.051 28.041 0.50 17.71 278 ASP B O 1
ATOM 3834 N N . PHE B 1 264 ? 50.112 49.080 29.469 1.00 17.36 279 PHE B N 1
ATOM 3835 C CA . PHE B 1 264 ? 51.096 49.210 28.420 1.00 16.66 279 PHE B CA 1
ATOM 3836 C C . PHE B 1 264 ? 51.068 48.033 27.464 1.00 16.55 279 PHE B C 1
ATOM 3837 O O . PHE B 1 264 ? 50.861 46.896 27.872 1.00 16.82 279 PHE B O 1
ATOM 3845 N N . VAL B 1 265 ? 51.272 48.310 26.184 1.00 15.84 280 VAL B N 1
ATOM 3846 C CA . VAL B 1 265 ? 51.233 47.257 25.183 1.00 14.65 280 VAL B CA 1
ATOM 3847 C C . VAL B 1 265 ? 52.653 46.824 24.895 1.00 14.71 280 VAL B C 1
ATOM 3848 O O . VAL B 1 265 ? 53.598 47.577 25.120 1.00 14.32 280 VAL B O 1
ATOM 3852 N N . SER B 1 266 ? 52.788 45.604 24.385 1.00 14.51 281 SER B N 1
ATOM 3853 C CA . SER B 1 266 ? 54.096 45.001 24.135 1.00 13.99 281 SER B CA 1
ATOM 3854 C C . SER B 1 266 ? 53.914 43.789 23.212 1.00 13.49 281 SER B C 1
ATOM 3855 O O . SER B 1 266 ? 52.811 43.516 22.740 1.00 12.57 281 SER B O 1
ATOM 3858 N N . PHE B 1 267 ? 54.982 43.034 22.992 1.00 13.50 282 PHE B N 1
ATOM 3859 C CA . PHE B 1 267 ? 54.921 41.923 22.042 1.00 13.68 282 PHE B CA 1
ATOM 3860 C C . PHE B 1 267 ? 53.769 40.967 22.312 1.00 13.96 282 PHE B C 1
ATOM 3861 O O . PHE B 1 267 ? 53.081 40.566 21.356 1.00 14.53 282 PHE B O 1
ATOM 3869 N N . PRO B 1 268 ? 53.518 40.625 23.597 1.00 14.02 283 PRO B N 1
ATOM 3870 C CA . PRO B 1 268 ? 52.405 39.706 23.868 1.00 14.13 283 PRO B CA 1
ATOM 3871 C C . PRO B 1 268 ? 51.020 40.215 23.408 1.00 14.56 283 PRO B C 1
ATOM 3872 O O . PRO B 1 268 ? 50.097 39.388 23.193 1.00 14.36 283 PRO B O 1
ATOM 3876 N N . THR B 1 269 ? 50.891 41.538 23.251 1.00 14.11 284 THR B N 1
ATOM 3877 C CA . THR B 1 269 ? 49.648 42.120 22.797 1.00 14.68 284 THR B CA 1
ATOM 3878 C C . THR B 1 269 ? 49.297 41.544 21.416 1.00 15.00 284 THR B C 1
ATOM 3879 O O . THR B 1 269 ? 48.151 41.185 21.161 1.00 15.52 284 THR B O 1
ATOM 3883 N N . ASP B 1 270 ? 50.277 41.401 20.538 1.00 15.13 285 ASP B N 1
ATOM 3884 C CA . ASP B 1 270 ? 49.996 40.805 19.240 1.00 14.97 285 ASP B CA 1
ATOM 3885 C C . ASP B 1 270 ? 49.689 39.304 19.402 1.00 15.09 285 ASP B C 1
ATOM 3886 O O . ASP B 1 270 ? 48.831 38.756 18.702 1.00 15.57 285 ASP B O 1
ATOM 3891 N N . MET B 1 271 ? 50.349 38.646 20.345 1.00 14.75 286 MET B N 1
ATOM 3892 C CA . MET B 1 271 ? 50.090 37.220 20.552 1.00 15.55 286 MET B CA 1
ATOM 3893 C C . MET B 1 271 ? 48.671 36.868 21.034 1.00 16.03 286 MET B C 1
ATOM 3894 O O . MET B 1 271 ? 48.151 35.809 20.658 1.00 17.25 286 MET B O 1
ATOM 3899 N N . TRP B 1 272 ? 48.048 37.733 21.840 1.00 15.49 287 TRP B N 1
ATOM 3900 C CA . TRP B 1 272 ? 46.622 37.602 22.128 1.00 15.58 287 TRP B CA 1
ATOM 3901 C C . TRP B 1 272 ? 45.832 37.514 20.815 1.00 15.88 287 TRP B C 1
ATOM 3902 O O . TRP B 1 272 ? 45.034 36.590 20.599 1.00 16.05 287 TRP B O 1
ATOM 3913 N N . SER B 1 273 ? 46.061 38.489 19.942 1.00 15.63 288 SER B N 1
ATOM 3914 C CA . SER B 1 273 ? 45.318 38.587 18.709 1.00 16.01 288 SER B CA 1
ATOM 3915 C C . SER B 1 273 ? 45.527 37.377 17.793 1.00 16.18 288 SER B C 1
ATOM 3916 O O . SER B 1 273 ? 44.641 37.026 17.011 1.00 17.07 288 SER B O 1
ATOM 3919 N N . VAL B 1 274 ? 46.691 36.743 17.894 1.00 15.83 289 VAL B N 1
ATOM 3920 C CA . VAL B 1 274 ? 46.937 35.521 17.164 1.00 15.22 289 VAL B CA 1
ATOM 3921 C C . VAL B 1 274 ? 46.040 34.406 17.688 1.00 15.70 289 VAL B C 1
ATOM 3922 O O . VAL B 1 274 ? 45.459 33.641 16.913 1.00 16.18 289 VAL B O 1
ATOM 3926 N N . GLY B 1 275 ? 45.901 34.317 19.010 1.00 15.55 290 GLY B N 1
ATOM 3927 C CA . GLY B 1 275 ? 44.989 33.340 19.592 1.00 14.70 290 GLY B CA 1
ATOM 3928 C C . GLY B 1 275 ? 43.567 33.509 19.116 1.00 14.38 290 GLY B C 1
ATOM 3929 O O . GLY B 1 275 ? 42.889 32.525 18.747 1.00 14.46 290 GLY B O 1
ATOM 3930 N N . VAL B 1 276 ? 43.118 34.757 19.109 1.00 13.99 291 VAL B N 1
ATOM 3931 C CA . VAL B 1 276 ? 41.776 35.097 18.627 1.00 14.12 291 VAL B CA 1
ATOM 3932 C C . VAL B 1 276 ? 41.548 34.596 17.195 1.00 15.13 291 VAL B C 1
ATOM 3933 O O . VAL B 1 276 ? 40.494 34.005 16.880 1.00 15.45 291 VAL B O 1
ATOM 3937 N N . ILE B 1 277 ? 42.540 34.801 16.330 1.00 15.55 292 ILE B N 1
ATOM 3938 C CA . ILE B 1 277 ? 42.358 34.453 14.941 1.00 16.20 292 ILE B CA 1
ATOM 3939 C C . ILE B 1 277 ? 42.359 32.958 14.785 1.00 16.40 292 ILE B C 1
ATOM 3940 O O . ILE B 1 277 ? 41.573 32.424 14.003 1.00 16.66 292 ILE B O 1
ATOM 3945 N N . ALA B 1 278 ? 43.209 32.276 15.539 1.00 16.55 293 ALA B N 1
ATOM 3946 C CA . ALA B 1 278 ? 43.193 30.820 15.494 1.00 17.17 293 ALA B CA 1
ATOM 3947 C C . ALA B 1 278 ? 41.816 30.312 15.882 1.00 18.08 293 ALA B C 1
ATOM 3948 O O . ALA B 1 278 ? 41.290 29.443 15.197 1.00 18.14 293 ALA B O 1
ATOM 3950 N N . TYR B 1 279 ? 41.234 30.873 16.958 1.00 18.67 294 TYR B N 1
ATOM 3951 C CA . TYR B 1 279 ? 39.946 30.420 17.484 1.00 19.20 294 TYR B CA 1
ATOM 3952 C C . TYR B 1 279 ? 38.874 30.619 16.419 1.00 19.44 294 TYR B C 1
ATOM 3953 O O . TYR B 1 279 ? 38.026 29.740 16.180 1.00 19.29 294 TYR B O 1
ATOM 3962 N N . MET B 1 280 ? 38.939 31.775 15.762 1.00 19.63 295 MET B N 1
ATOM 3963 C CA . MET B 1 280 ? 37.965 32.138 14.732 1.00 19.69 295 MET B CA 1
ATOM 3964 C C . MET B 1 280 ? 38.074 31.282 13.474 1.00 20.05 295 MET B C 1
ATOM 3965 O O . MET B 1 280 ? 37.062 30.957 12.860 1.00 20.34 295 MET B O 1
ATOM 3970 N N . LEU B 1 281 ? 39.294 30.925 13.081 1.00 20.11 296 LEU B N 1
ATOM 3971 C CA . LEU B 1 281 ? 39.483 30.063 11.910 1.00 20.23 296 LEU B CA 1
ATOM 3972 C C . LEU B 1 281 ? 38.933 28.672 12.150 1.00 20.35 296 LEU B C 1
ATOM 3973 O O . LEU B 1 281 ? 38.273 28.106 11.286 1.00 20.26 296 LEU B O 1
ATOM 3978 N N . LEU B 1 282 ? 39.214 28.129 13.328 1.00 20.43 297 LEU B N 1
ATOM 3979 C CA . LEU B 1 282 ? 38.776 26.787 13.672 1.00 20.72 297 LEU B CA 1
ATOM 3980 C C . LEU B 1 282 ? 37.266 26.641 13.859 1.00 20.95 297 LEU B C 1
ATOM 3981 O O . LEU B 1 282 ? 36.704 25.595 13.572 1.00 21.24 297 LEU B O 1
ATOM 3986 N N . SER B 1 283 ? 36.607 27.697 14.303 1.00 21.38 298 SER B N 1
ATOM 3987 C CA . SER B 1 283 ? 35.219 27.598 14.680 1.00 21.53 298 SER B CA 1
ATOM 3988 C C . SER B 1 283 ? 34.265 28.481 13.880 1.00 21.67 298 SER B C 1
ATOM 3989 O O . SER B 1 283 ? 33.077 28.175 13.791 1.00 22.40 298 SER B O 1
ATOM 3992 N N . GLY B 1 284 ? 34.755 29.585 13.336 1.00 21.44 299 GLY B N 1
ATOM 3993 C CA . GLY B 1 284 ? 33.870 30.571 12.724 1.00 21.84 299 GLY B CA 1
ATOM 3994 C C . GLY B 1 284 ? 33.286 31.561 13.713 1.00 22.34 299 GLY B C 1
ATOM 3995 O O . GLY B 1 284 ? 32.559 32.482 13.323 1.00 22.63 299 GLY B O 1
ATOM 3996 N N . LEU B 1 285 ? 33.635 31.384 14.989 1.00 22.59 300 LEU B N 1
ATOM 3997 C CA . LEU B 1 285 ? 33.118 32.191 16.089 1.00 22.55 300 LEU B CA 1
ATOM 3998 C C . LEU B 1 285 ? 34.138 33.170 16.701 1.00 22.28 300 LEU B C 1
ATOM 3999 O O . LEU B 1 285 ? 35.328 32.895 16.762 1.00 22.01 300 LEU B O 1
ATOM 4004 N N . SER B 1 286 ? 33.640 34.324 17.135 1.00 22.13 301 SER B N 1
ATOM 4005 C CA . SER B 1 286 ? 34.418 35.278 17.901 1.00 21.77 301 SER B CA 1
ATOM 4006 C C . SER B 1 286 ? 34.424 34.840 19.358 1.00 20.85 301 SER B C 1
ATOM 4007 O O . SER B 1 286 ? 33.375 34.759 19.978 1.00 21.06 301 SER B O 1
ATOM 4010 N N . PRO B 1 287 ? 35.609 34.559 19.910 1.00 20.01 302 PRO B N 1
ATOM 4011 C CA . PRO B 1 287 ? 35.714 33.989 21.258 1.00 19.18 302 PRO B CA 1
ATOM 4012 C C . PRO B 1 287 ? 35.112 34.838 22.400 1.00 18.43 302 PRO B C 1
ATOM 4013 O O . PRO B 1 287 ? 34.555 34.272 23.359 1.00 17.90 302 PRO B O 1
ATOM 4017 N N . PHE B 1 288 ? 35.197 36.163 22.295 1.00 17.43 303 PHE B N 1
ATOM 4018 C CA . PHE B 1 288 ? 34.778 37.039 23.401 1.00 17.36 303 PHE B CA 1
ATOM 4019 C C . PHE B 1 288 ? 33.529 37.893 23.184 1.00 18.04 303 PHE B C 1
ATOM 4020 O O . PHE B 1 288 ? 33.089 38.603 24.092 1.00 18.43 303 PHE B O 1
ATOM 4028 N N . LEU B 1 289 ? 32.964 37.812 21.985 1.00 18.44 304 LEU B N 1
ATOM 4029 C CA . LEU B 1 289 ? 31.774 38.544 21.639 1.00 18.66 304 LEU B CA 1
ATOM 4030 C C . LEU B 1 289 ? 30.620 38.121 22.530 1.00 19.48 304 LEU B C 1
ATOM 4031 O O . LEU B 1 289 ? 30.414 36.931 22.780 1.00 19.27 304 LEU B O 1
ATOM 4036 N N . GLY B 1 290 ? 29.901 39.121 23.027 1.00 20.22 305 GLY B N 1
ATOM 4037 C CA . GLY B 1 290 ? 28.684 38.924 23.792 1.00 21.13 305 GLY B CA 1
ATOM 4038 C C . GLY B 1 290 ? 27.525 39.656 23.135 1.00 22.01 305 GLY B C 1
ATOM 4039 O O . GLY B 1 290 ? 27.623 40.132 21.994 1.00 22.10 305 GLY B O 1
ATOM 4040 N N . ASP B 1 291 ? 26.421 39.764 23.868 1.00 22.62 306 ASP B N 1
ATOM 4041 C CA . ASP B 1 291 ? 25.174 40.275 23.303 1.00 23.02 306 ASP B CA 1
ATOM 4042 C C . ASP B 1 291 ? 25.252 41.754 22.985 1.00 22.43 306 ASP B C 1
ATOM 4043 O O . ASP B 1 291 ? 24.453 42.281 22.206 1.00 22.47 306 ASP B O 1
ATOM 4048 N N . ASN B 1 292 ? 26.232 42.411 23.592 1.00 21.78 307 ASN B N 1
ATOM 4049 C CA . ASN B 1 292 ? 26.472 43.818 23.381 1.00 21.06 307 ASN B CA 1
ATOM 4050 C C . ASN B 1 292 ? 27.910 44.139 23.753 1.00 20.82 307 ASN B C 1
ATOM 4051 O O . ASN B 1 292 ? 28.651 43.269 24.221 1.00 20.59 307 ASN B O 1
ATOM 4056 N N . ASP B 1 293 ? 28.301 45.388 23.539 1.00 20.49 308 ASP B N 1
ATOM 4057 C CA . ASP B 1 293 ? 29.691 45.787 23.710 1.00 20.17 308 ASP B CA 1
ATOM 4058 C C . ASP B 1 293 ? 30.181 45.621 25.141 1.00 20.11 308 ASP B C 1
ATOM 4059 O O . ASP B 1 293 ? 31.311 45.166 25.357 1.00 20.03 308 ASP B O 1
ATOM 4064 N N . ALA B 1 294 ? 29.328 45.979 26.102 1.00 19.84 309 ALA B N 1
ATOM 4065 C CA . ALA B 1 294 ? 29.643 45.832 27.528 1.00 19.77 309 ALA B CA 1
ATOM 4066 C C . ALA B 1 294 ? 29.856 44.384 27.917 1.00 19.77 309 ALA B C 1
ATOM 4067 O O . ALA B 1 294 ? 30.721 44.077 28.737 1.00 19.70 309 ALA B O 1
ATOM 4069 N N . GLU B 1 295 ? 29.081 43.490 27.321 1.00 20.09 310 GLU B N 1
ATOM 4070 C CA . GLU B 1 295 ? 29.190 42.091 27.691 1.00 20.94 310 GLU B CA 1
ATOM 4071 C C . GLU B 1 295 ? 30.457 41.522 27.088 1.00 19.97 310 GLU B C 1
ATOM 4072 O O . GLU B 1 295 ? 31.126 40.673 27.703 1.00 20.59 310 GLU B O 1
ATOM 4078 N N . THR B 1 296 ? 30.791 42.015 25.897 1.00 18.61 311 THR B N 1
ATOM 4079 C CA . THR B 1 296 ? 32.014 41.627 25.212 1.00 17.13 311 THR B CA 1
ATOM 4080 C C . THR B 1 296 ? 33.216 42.021 26.048 1.00 16.28 311 THR B C 1
ATOM 4081 O O . THR B 1 296 ? 34.098 41.202 26.278 1.00 16.14 311 THR B O 1
ATOM 4085 N N . LEU B 1 297 ? 33.243 43.271 26.502 1.00 15.41 312 LEU B N 1
ATOM 4086 C CA . LEU B 1 297 ? 34.290 43.733 27.424 1.00 15.07 312 LEU B CA 1
ATOM 4087 C C . LEU B 1 297 ? 34.397 42.870 28.682 1.00 15.11 312 LEU B C 1
ATOM 4088 O O . LEU B 1 297 ? 35.506 42.508 29.093 1.00 15.00 312 LEU B O 1
ATOM 4093 N N . ASN B 1 298 ? 33.253 42.515 29.265 1.00 15.09 313 ASN B N 1
ATOM 4094 C CA . ASN B 1 298 ? 33.243 41.647 30.415 1.00 15.46 313 ASN B CA 1
ATOM 4095 C C . ASN B 1 298 ? 33.998 40.375 30.122 1.00 15.81 313 ASN B C 1
ATOM 4096 O O . ASN B 1 298 ? 34.888 40.016 30.881 1.00 16.09 313 ASN B O 1
ATOM 4101 N N . ASN B 1 299 ? 33.680 39.709 29.011 1.00 15.95 314 ASN B N 1
ATOM 4102 C CA . ASN B 1 299 ? 34.417 38.496 28.626 1.00 16.05 314 ASN B CA 1
ATOM 4103 C C . ASN B 1 299 ? 35.925 38.687 28.466 1.00 16.12 314 ASN B C 1
ATOM 4104 O O . ASN B 1 299 ? 36.724 37.826 28.872 1.00 16.68 314 ASN B O 1
ATOM 4109 N N . ILE B 1 300 ? 36.326 39.816 27.893 1.00 15.46 315 ILE B N 1
ATOM 4110 C CA . ILE B 1 300 ? 37.747 40.069 27.715 1.00 15.17 315 ILE B CA 1
ATOM 4111 C C . ILE B 1 300 ? 38.445 40.221 29.066 1.00 15.44 315 ILE B C 1
ATOM 4112 O O . ILE B 1 300 ? 39.473 39.605 29.296 1.00 15.57 315 ILE B O 1
ATOM 4117 N N . LEU B 1 301 ? 37.852 40.998 29.969 1.00 15.33 316 LEU B N 1
ATOM 4118 C CA . LEU B 1 301 ? 38.451 41.259 31.276 1.00 14.96 316 LEU B CA 1
ATOM 4119 C C . LEU B 1 301 ? 38.395 40.069 32.225 1.00 15.51 316 LEU B C 1
ATOM 4120 O O . LEU B 1 301 ? 39.246 39.922 33.109 1.00 15.58 316 LEU B O 1
ATOM 4125 N N . ALA B 1 302 ? 37.409 39.201 32.015 1.00 15.81 317 ALA B N 1
ATOM 4126 C CA . ALA B 1 302 ? 37.281 38.002 32.827 1.00 16.08 317 ALA B CA 1
ATOM 4127 C C . ALA B 1 302 ? 38.046 36.904 32.145 1.00 16.43 317 ALA B C 1
ATOM 4128 O O . ALA B 1 302 ? 38.126 35.788 32.678 1.00 16.70 317 ALA B O 1
ATOM 4130 N N . CYS B 1 303 ? 38.597 37.221 30.964 1.00 16.53 318 CYS B N 1
ATOM 4131 C CA . CYS B 1 303 ? 39.231 36.225 30.091 1.00 16.73 318 CYS B CA 1
ATOM 4132 C C . CYS B 1 303 ? 38.369 34.946 30.018 1.00 16.87 318 CYS B C 1
ATOM 4133 O O . CYS B 1 303 ? 38.835 33.838 30.269 1.00 17.40 318 CYS B O 1
ATOM 4136 N N . ARG B 1 304 ? 37.098 35.129 29.698 1.00 16.66 319 ARG B N 1
ATOM 4137 C CA . ARG B 1 304 ? 36.138 34.054 29.698 1.00 16.48 319 ARG B CA 1
ATOM 4138 C C . ARG B 1 304 ? 35.968 33.533 28.287 1.00 16.88 319 ARG B C 1
ATOM 4139 O O . ARG B 1 304 ? 35.412 34.220 27.435 1.00 16.77 319 ARG B O 1
ATOM 4147 N N . TRP B 1 305 ? 36.457 32.321 28.060 1.00 17.13 320 TRP B N 1
ATOM 4148 C CA . TRP B 1 305 ? 36.299 31.621 26.803 1.00 17.93 320 TRP B CA 1
ATOM 4149 C C . TRP B 1 305 ? 36.427 30.108 27.044 1.00 19.19 320 TRP B C 1
ATOM 4150 O O . TRP B 1 305 ? 37.020 29.684 28.040 1.00 19.43 320 TRP B O 1
ATOM 4161 N N . ASP B 1 306 ? 35.876 29.292 26.146 1.00 20.43 321 ASP B N 1
ATOM 4162 C CA . ASP B 1 306 ? 36.118 27.853 26.191 1.00 21.81 321 ASP B CA 1
ATOM 4163 C C . ASP B 1 306 ? 36.099 27.242 24.798 1.00 22.33 321 ASP B C 1
ATOM 4164 O O . ASP B 1 306 ? 35.859 27.931 23.807 1.00 22.20 321 ASP B O 1
ATOM 4169 N N . LEU B 1 307 ? 36.356 25.946 24.749 1.00 23.19 322 LEU B N 1
ATOM 4170 C CA . LEU B 1 307 ? 36.418 25.206 23.514 1.00 23.69 322 LEU B CA 1
ATOM 4171 C C . LEU B 1 307 ? 35.359 24.141 23.570 1.00 24.45 322 LEU B C 1
ATOM 4172 O O . LEU B 1 307 ? 35.549 23.034 23.102 1.00 24.67 322 LEU B O 1
ATOM 4177 N N . GLU B 1 308 ? 34.242 24.484 24.182 1.00 25.24 323 GLU B N 1
ATOM 4178 C CA . GLU B 1 308 ? 33.158 23.540 24.374 1.00 26.41 323 GLU B CA 1
ATOM 4179 C C . GLU B 1 308 ? 32.137 23.505 23.273 1.00 26.65 323 GLU B C 1
ATOM 4180 O O . GLU B 1 308 ? 31.309 22.616 23.252 1.00 26.72 323 GLU B O 1
ATOM 4186 N N . ASP B 1 309 ? 32.186 24.465 22.361 1.00 27.20 324 ASP B N 1
ATOM 4187 C CA . ASP B 1 309 ? 31.280 24.449 21.232 1.00 28.12 324 ASP B CA 1
ATOM 4188 C C . ASP B 1 309 ? 31.511 23.215 20.408 1.00 28.30 324 ASP B C 1
ATOM 4189 O O . ASP B 1 309 ? 32.567 22.620 20.467 1.00 28.27 324 ASP B O 1
ATOM 4194 N N . GLU B 1 310 ? 30.491 22.807 19.678 1.00 28.59 325 GLU B N 1
ATOM 4195 C CA . GLU B 1 310 ? 30.563 21.567 18.936 1.00 29.28 325 GLU B CA 1
ATOM 4196 C C . GLU B 1 310 ? 31.568 21.687 17.783 1.00 29.07 325 GLU B C 1
ATOM 4197 O O . GLU B 1 310 ? 32.177 20.700 17.379 1.00 28.99 325 GLU B O 1
ATOM 4203 N N . GLU B 1 311 ? 31.760 22.908 17.289 1.00 28.97 326 GLU B N 1
ATOM 4204 C CA . GLU B 1 311 ? 32.805 23.204 16.316 1.00 29.03 326 GLU B CA 1
ATOM 4205 C C . GLU B 1 311 ? 34.199 22.764 16.749 1.00 29.06 326 GLU B C 1
ATOM 4206 O O . GLU B 1 311 ? 35.035 22.472 15.896 1.00 29.06 326 GLU B O 1
ATOM 4212 N N . PHE B 1 312 ? 34.466 22.745 18.055 1.00 29.02 327 PHE B N 1
ATOM 4213 C CA . PHE B 1 312 ? 35.767 22.282 18.551 1.00 29.15 327 PHE B CA 1
ATOM 4214 C C . PHE B 1 312 ? 35.827 20.794 18.876 1.00 29.18 327 PHE B C 1
ATOM 4215 O O . PHE B 1 312 ? 36.885 20.301 19.262 1.00 29.08 327 PHE B O 1
ATOM 4223 N N . GLN B 1 313 ? 34.714 20.080 18.726 1.00 29.34 328 GLN B N 1
ATOM 4224 C CA . GLN B 1 313 ? 34.671 18.679 19.145 1.00 29.74 328 GLN B CA 1
ATOM 4225 C C . GLN B 1 313 ? 35.650 17.797 18.376 1.00 29.80 328 GLN B C 1
ATOM 4226 O O . GLN B 1 313 ? 36.188 16.861 18.949 1.00 30.09 328 GLN B O 1
ATOM 4228 N N . ASP B 1 314 ? 35.894 18.110 17.102 1.00 29.55 329 ASP B N 1
ATOM 4229 C CA . ASP B 1 314 ? 36.725 17.269 16.232 1.00 29.52 329 ASP B CA 1
ATOM 4230 C C . ASP B 1 314 ? 38.154 17.736 16.035 1.00 29.18 329 ASP B C 1
ATOM 4231 O O . ASP B 1 314 ? 38.846 17.253 15.149 1.00 29.21 329 ASP B O 1
ATOM 4236 N N . ILE B 1 315 ? 38.589 18.665 16.869 1.00 28.88 330 ILE B N 1
ATOM 4237 C CA . ILE B 1 315 ? 39.891 19.309 16.739 1.00 28.60 330 ILE B CA 1
ATOM 4238 C C . ILE B 1 315 ? 40.974 18.621 17.558 1.00 28.10 330 ILE B C 1
ATOM 4239 O O . ILE B 1 315 ? 40.702 18.079 18.635 1.00 28.32 330 ILE B O 1
ATOM 4244 N N . SER B 1 316 ? 42.208 18.685 17.062 1.00 27.40 331 SER B N 1
ATOM 4245 C CA . SER B 1 316 ? 43.369 18.120 17.757 1.00 26.68 331 SER B CA 1
ATOM 4246 C C . SER B 1 316 ? 43.605 18.731 19.136 1.00 26.18 331 SER B C 1
ATOM 4247 O O . SER B 1 316 ? 43.253 19.880 19.391 1.00 26.11 331 SER B O 1
ATOM 4250 N N . GLU B 1 317 ? 44.214 17.953 20.017 1.00 26.00 332 GLU B N 1
ATOM 4251 C CA . GLU B 1 317 ? 44.608 18.446 21.318 1.00 26.30 332 GLU B CA 1
ATOM 4252 C C . GLU B 1 317 ? 45.603 19.582 21.179 1.00 26.12 332 GLU B C 1
ATOM 4253 O O . GLU B 1 317 ? 45.595 20.521 21.978 1.00 26.17 332 GLU B O 1
ATOM 4259 N N . GLU B 1 318 ? 46.460 19.510 20.168 1.00 25.80 333 GLU B N 1
ATOM 4260 C CA . GLU B 1 318 ? 47.475 20.531 20.052 1.00 25.84 333 GLU B CA 1
ATOM 4261 C C . GLU B 1 318 ? 46.892 21.873 19.637 1.00 25.74 333 GLU B C 1
ATOM 4262 O O . GLU B 1 318 ? 47.333 22.906 20.124 1.00 25.84 333 GLU B O 1
ATOM 4268 N N . ALA B 1 319 ? 45.868 21.862 18.790 1.00 25.82 334 ALA B N 1
ATOM 4269 C CA . ALA B 1 319 ? 45.151 23.105 18.456 1.00 25.75 334 ALA B CA 1
ATOM 4270 C C . ALA B 1 319 ? 44.628 23.782 19.721 1.00 25.79 334 ALA B C 1
ATOM 4271 O O . ALA B 1 319 ? 44.775 25.002 19.896 1.00 25.77 334 ALA B O 1
ATOM 4273 N N . LYS B 1 320 ? 44.025 22.963 20.590 1.00 25.64 335 LYS B N 1
ATOM 4274 C CA . LYS B 1 320 ? 43.488 23.401 21.870 1.00 25.12 335 LYS B CA 1
ATOM 4275 C C . LYS B 1 320 ? 44.574 23.944 22.789 1.00 24.86 335 LYS B C 1
ATOM 4276 O O . LYS B 1 320 ? 44.366 24.955 23.443 1.00 24.89 335 LYS B O 1
ATOM 4282 N N . GLU B 1 321 ? 45.725 23.283 22.849 1.00 24.63 336 GLU B N 1
ATOM 4283 C CA . GLU B 1 321 ? 46.802 23.765 23.711 1.00 24.73 336 GLU B CA 1
ATOM 4284 C C . GLU B 1 321 ? 47.292 25.106 23.168 1.00 24.02 336 GLU B C 1
ATOM 4285 O O . GLU B 1 321 ? 47.522 26.051 23.920 1.00 24.05 336 GLU B O 1
ATOM 4291 N N . PHE B 1 322 ? 47.406 25.181 21.847 1.00 23.01 337 PHE B N 1
ATOM 4292 C CA . PHE B 1 322 ? 47.899 26.367 21.181 1.00 22.08 337 PHE B CA 1
ATOM 4293 C C . PHE B 1 322 ? 47.097 27.582 21.631 1.00 21.64 337 PHE B C 1
ATOM 4294 O O . PHE B 1 322 ? 47.662 28.537 22.186 1.00 21.68 337 PHE B O 1
ATOM 4302 N N . ILE B 1 323 ? 45.785 27.541 21.406 1.00 20.60 338 ILE B N 1
ATOM 4303 C CA . ILE B 1 323 ? 44.925 28.633 21.837 1.00 19.97 338 ILE B CA 1
ATOM 4304 C C . ILE B 1 323 ? 45.102 28.928 23.341 1.00 19.95 338 ILE B C 1
ATOM 4305 O O . ILE B 1 323 ? 45.112 30.098 23.738 1.00 20.48 338 ILE B O 1
ATOM 4310 N N . SER B 1 324 ? 45.292 27.885 24.148 1.00 19.03 339 SER B N 1
ATOM 4311 C CA . SER B 1 324 ? 45.395 28.027 25.601 1.00 19.00 339 SER B CA 1
ATOM 4312 C C . SER B 1 324 ? 46.644 28.762 26.025 1.00 18.49 339 SER B C 1
ATOM 4313 O O . SER B 1 324 ? 46.746 29.201 27.183 1.00 18.37 339 SER B O 1
ATOM 4316 N N . LYS B 1 325 ? 47.602 28.858 25.108 1.00 17.60 340 LYS B N 1
ATOM 4317 C CA . LYS B 1 325 ? 48.888 29.457 25.424 1.00 17.42 340 LYS B CA 1
ATOM 4318 C C . LYS B 1 325 ? 48.927 30.890 24.968 1.00 16.63 340 LYS B C 1
ATOM 4319 O O . LYS B 1 325 ? 49.907 31.591 25.187 1.00 16.37 340 LYS B O 1
ATOM 4325 N N . LEU B 1 326 ? 47.848 31.330 24.334 1.00 15.97 341 LEU B N 1
ATOM 4326 C CA . LEU B 1 326 ? 47.787 32.688 23.855 1.00 15.69 341 LEU B CA 1
ATOM 4327 C C . LEU B 1 326 ? 46.658 33.510 24.498 1.00 15.91 341 LEU B C 1
ATOM 4328 O O . LEU B 1 326 ? 46.851 34.694 24.804 1.00 16.11 341 LEU B O 1
ATOM 4333 N N . LEU B 1 327 ? 45.496 32.895 24.711 1.00 15.72 342 LEU B N 1
ATOM 4334 C CA . LEU B 1 327 ? 44.368 33.616 25.287 1.00 15.28 342 LEU B CA 1
ATOM 4335 C C . LEU B 1 327 ? 44.456 33.568 26.808 1.00 15.26 342 LEU B C 1
ATOM 4336 O O . LEU B 1 327 ? 43.659 32.906 27.487 1.00 15.29 342 LEU B O 1
ATOM 4341 N N . ILE B 1 328 ? 45.464 34.272 27.314 1.00 15.00 343 ILE B N 1
ATOM 4342 C CA . ILE B 1 328 ? 45.770 34.372 28.722 1.00 14.77 343 ILE B CA 1
ATOM 4343 C C . ILE B 1 328 ? 45.780 35.860 29.058 1.00 14.92 343 ILE B C 1
ATOM 4344 O O . ILE B 1 328 ? 46.444 36.643 28.379 1.00 14.67 343 ILE B O 1
ATOM 4349 N N . LYS B 1 329 ? 45.049 36.246 30.104 1.00 15.16 344 LYS B N 1
ATOM 4350 C CA . LYS B 1 329 ? 44.886 37.654 30.418 1.00 15.79 344 LYS B CA 1
ATOM 4351 C C . LYS B 1 329 ? 46.234 38.312 30.681 1.00 16.80 344 LYS B C 1
ATOM 4352 O O . LYS B 1 329 ? 46.525 39.400 30.178 1.00 16.69 344 LYS B O 1
ATOM 4358 N N . GLU B 1 330 ? 47.061 37.617 31.449 1.00 18.39 345 GLU B N 1
ATOM 4359 C CA . GLU B 1 330 ? 48.335 38.158 31.887 1.00 19.91 345 GLU B CA 1
ATOM 4360 C C . GLU B 1 330 ? 49.362 38.003 30.752 1.00 19.54 345 GLU B C 1
ATOM 4361 O O . GLU B 1 330 ? 49.691 36.892 30.336 1.00 19.67 345 GLU B O 1
ATOM 4367 N N . LYS B 1 331 ? 49.832 39.140 30.235 1.00 19.51 346 LYS B N 1
ATOM 4368 C CA . LYS B 1 331 ? 50.739 39.205 29.074 1.00 18.86 346 LYS B CA 1
ATOM 4369 C C . LYS B 1 331 ? 51.937 38.289 29.164 1.00 18.35 346 LYS B C 1
ATOM 4370 O O . LYS B 1 331 ? 52.281 37.606 28.216 1.00 18.56 346 LYS B O 1
ATOM 4376 N N . SER B 1 332 ? 52.584 38.316 30.315 1.00 17.71 347 SER B N 1
ATOM 4377 C CA . SER B 1 332 ? 53.823 37.599 30.528 1.00 17.64 347 SER B CA 1
ATOM 4378 C C . SER B 1 332 ? 53.740 36.085 30.397 1.00 17.20 347 SER B C 1
ATOM 4379 O O . SER B 1 332 ? 54.772 35.421 30.398 1.00 17.11 347 SER B O 1
ATOM 4382 N N . TRP B 1 333 ? 52.532 35.536 30.300 1.00 16.86 348 TRP B N 1
ATOM 4383 C CA . TRP B 1 333 ? 52.374 34.080 30.211 1.00 16.85 348 TRP B CA 1
ATOM 4384 C C . TRP B 1 333 ? 52.094 33.553 28.816 1.00 15.94 348 TRP B C 1
ATOM 4385 O O . TRP B 1 333 ? 52.128 32.337 28.602 1.00 15.81 348 TRP B O 1
ATOM 4396 N N . ARG B 1 334 ? 51.802 34.462 27.883 1.00 14.88 349 ARG B N 1
ATOM 4397 C CA . ARG B 1 334 ? 51.564 34.115 26.481 1.00 13.80 349 ARG B CA 1
ATOM 4398 C C . ARG B 1 334 ? 52.864 33.675 25.811 1.00 13.49 349 ARG B C 1
ATOM 4399 O O . ARG B 1 334 ? 53.945 34.194 26.134 1.00 13.23 349 ARG B O 1
ATOM 4407 N N . ILE B 1 335 ? 52.766 32.718 24.894 1.00 13.11 350 ILE B N 1
ATOM 4408 C CA . ILE B 1 335 ? 53.942 32.287 24.128 1.00 13.25 350 ILE B CA 1
ATOM 4409 C C . ILE B 1 335 ? 54.298 33.353 23.094 1.00 13.94 350 ILE B C 1
ATOM 4410 O O . ILE B 1 335 ? 53.429 34.160 22.686 1.00 14.64 350 ILE B O 1
ATOM 4415 N N . SER B 1 336 ? 55.561 33.374 22.671 1.00 13.93 351 SER B N 1
ATOM 4416 C CA . SER B 1 336 ? 56.010 34.409 21.751 1.00 14.21 351 SER B CA 1
ATOM 4417 C C . SER B 1 336 ? 55.642 33.955 20.336 1.00 14.61 351 SER B C 1
ATOM 4418 O O . SER B 1 336 ? 55.186 32.813 20.161 1.00 14.88 351 SER B O 1
ATOM 4421 N N . ALA B 1 337 ? 55.817 34.836 19.348 1.00 14.32 352 ALA B N 1
ATOM 4422 C CA . ALA B 1 337 ? 55.542 34.486 17.957 1.00 14.55 352 ALA B CA 1
ATOM 4423 C C . ALA B 1 337 ? 56.424 33.325 17.556 1.00 14.92 352 ALA B C 1
ATOM 4424 O O . ALA B 1 337 ? 55.994 32.385 16.883 1.00 14.93 352 ALA B O 1
ATOM 4426 N N . SER B 1 338 ? 57.656 33.389 18.029 1.00 15.64 353 SER B N 1
ATOM 4427 C CA . SER B 1 338 ? 58.658 32.427 17.663 1.00 16.57 353 SER B CA 1
ATOM 4428 C C . SER B 1 338 ? 58.323 31.062 18.291 1.00 17.11 353 SER B C 1
ATOM 4429 O O . SER B 1 338 ? 58.510 30.018 17.657 1.00 17.38 353 SER B O 1
ATOM 4432 N N . GLU B 1 339 ? 57.782 31.094 19.510 1.00 17.67 354 GLU B N 1
ATOM 4433 C CA . GLU B 1 339 ? 57.379 29.889 20.218 1.00 18.10 354 GLU B CA 1
ATOM 4434 C C . GLU B 1 339 ? 56.175 29.291 19.557 1.00 18.49 354 GLU B C 1
ATOM 4435 O O . GLU B 1 339 ? 56.067 28.061 19.450 1.00 18.80 354 GLU B O 1
ATOM 4441 N N . ALA B 1 340 ? 55.279 30.169 19.105 1.00 18.83 355 ALA B N 1
ATOM 4442 C CA . ALA B 1 340 ? 54.075 29.772 18.371 1.00 18.67 355 ALA B CA 1
ATOM 4443 C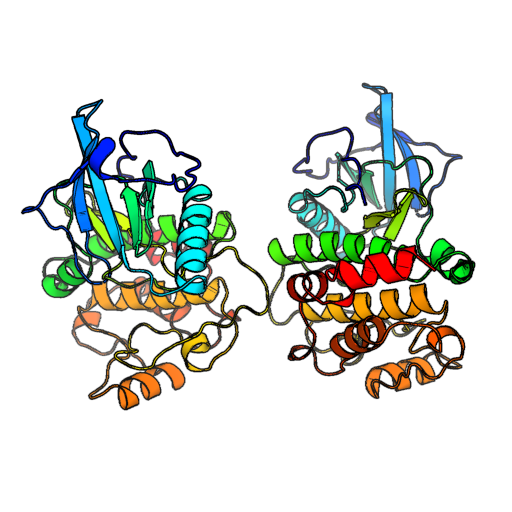 C . ALA B 1 340 ? 54.423 28.939 17.142 1.00 18.82 355 ALA B C 1
ATOM 4444 O O . ALA B 1 340 ? 53.872 27.865 16.936 1.00 19.25 355 ALA B O 1
ATOM 4446 N N . LEU B 1 341 ? 55.365 29.413 16.346 1.00 19.00 356 LEU B N 1
ATOM 4447 C CA . LEU B 1 341 ? 55.783 28.655 15.180 1.00 19.32 356 LEU B CA 1
ATOM 4448 C C . LEU B 1 341 ? 56.389 27.310 15.579 1.00 19.76 356 LEU B C 1
ATOM 4449 O O . LEU B 1 341 ? 56.213 26.318 14.872 1.00 20.65 356 LEU B O 1
ATOM 4454 N N . LYS B 1 342 ? 57.079 27.262 16.715 1.00 19.62 357 LYS B N 1
ATOM 4455 C CA . LYS B 1 342 ? 57.747 26.032 17.122 1.00 19.77 357 LYS B CA 1
ATOM 4456 C C . LYS B 1 342 ? 56.816 25.078 17.856 1.00 19.74 357 LYS B C 1
ATOM 4457 O O . LYS B 1 342 ? 57.231 23.969 18.212 1.00 19.55 357 LYS B O 1
ATOM 4463 N N . HIS B 1 343 ? 55.572 25.509 18.077 1.00 19.83 358 HIS B N 1
ATOM 4464 C CA . HIS B 1 343 ? 54.567 24.723 18.812 1.00 19.88 358 HIS B CA 1
ATOM 4465 C C . HIS B 1 343 ? 54.014 23.532 18.010 1.00 19.72 358 HIS B C 1
ATOM 4466 O O . HIS B 1 343 ? 53.697 23.690 16.833 1.00 19.75 358 HIS B O 1
ATOM 4473 N N . PRO B 1 344 ? 53.862 22.350 18.656 1.00 19.76 359 PRO B N 1
ATOM 4474 C CA . PRO B 1 344 ? 53.384 21.152 17.945 1.00 19.93 359 PRO B CA 1
ATOM 4475 C C . PRO B 1 344 ? 52.214 21.381 16.963 1.00 19.95 359 PRO B C 1
ATOM 4476 O O . PRO B 1 344 ? 52.218 20.800 15.879 1.00 19.87 359 PRO B O 1
ATOM 4480 N N . TRP B 1 345 ? 51.242 22.221 17.307 1.00 19.72 360 TRP B N 1
ATOM 4481 C CA . TRP B 1 345 ? 50.178 22.502 16.357 1.00 19.56 360 TRP B CA 1
ATOM 4482 C C . TRP B 1 345 ? 50.741 22.938 15.012 1.00 19.46 360 TRP B C 1
ATOM 4483 O O . TRP B 1 345 ? 50.301 22.452 13.984 1.00 19.22 360 TRP B O 1
ATOM 4494 N N . LEU B 1 346 ? 51.724 23.833 15.021 1.00 19.81 361 LEU B N 1
ATOM 4495 C CA . LEU B 1 346 ? 52.224 24.411 13.778 1.00 20.35 361 LEU B CA 1
ATOM 4496 C C . LEU B 1 346 ? 53.405 23.674 13.161 1.00 21.72 361 LEU B C 1
ATOM 4497 O O . LEU B 1 346 ? 53.621 23.763 11.953 1.00 21.96 361 LEU B O 1
ATOM 4502 N N . SER B 1 347 ? 54.140 22.925 13.976 1.00 23.51 362 SER B N 1
ATOM 4503 C CA . SER B 1 347 ? 55.415 22.337 13.560 1.00 25.12 362 SER B CA 1
ATOM 4504 C C . SER B 1 347 ? 55.462 20.802 13.444 1.00 26.65 362 SER B C 1
ATOM 4505 O O . SER B 1 347 ? 56.296 20.280 12.720 1.00 26.83 362 SER B O 1
ATOM 4508 N N . ASP B 1 348 ? 54.585 20.088 14.149 1.00 28.80 363 ASP B N 1
ATOM 4509 C CA . ASP B 1 348 ? 54.629 18.618 14.201 1.00 31.13 363 ASP B CA 1
ATOM 4510 C C . ASP B 1 348 ? 54.217 17.946 12.886 1.00 32.75 363 ASP B C 1
ATOM 4511 O O . ASP B 1 348 ? 53.053 17.982 12.495 1.00 32.79 363 ASP B O 1
ATOM 4516 N N . HIS B 1 349 ? 55.184 17.316 12.225 1.00 35.05 364 HIS B N 1
ATOM 4517 C CA . HIS B 1 349 ? 54.973 16.716 10.902 1.00 37.34 364 HIS B CA 1
ATOM 4518 C C . HIS B 1 349 ? 54.093 15.455 10.901 1.00 39.01 364 HIS B C 1
ATOM 4519 O O . HIS B 1 349 ? 53.314 15.235 9.965 1.00 38.81 364 HIS B O 1
ATOM 4521 N N . LYS B 1 350 ? 54.234 14.636 11.947 1.00 41.38 365 LYS B N 1
ATOM 4522 C CA . LYS B 1 350 ? 53.443 13.412 12.113 1.00 43.80 365 LYS B CA 1
ATOM 4523 C C . LYS B 1 350 ? 51.967 13.723 12.373 1.00 45.76 365 LYS B C 1
ATOM 4524 O O . LYS B 1 350 ? 51.087 12.927 12.028 1.00 45.77 365 LYS B O 1
ATOM 4526 N N . LEU B 1 351 ? 51.711 14.882 12.980 1.00 48.81 366 LEU B N 1
ATOM 4527 C CA . LEU B 1 351 ? 50.354 15.373 13.201 1.00 51.44 366 LEU B CA 1
ATOM 4528 C C . LEU B 1 351 ? 49.735 15.857 11.898 1.00 53.44 366 LEU B C 1
ATOM 4529 O O . LEU B 1 351 ? 48.612 15.488 11.567 1.00 53.56 366 LEU B O 1
ATOM 4534 N N . HIS B 1 352 ? 50.472 16.684 11.163 1.00 56.89 367 HIS B N 1
ATOM 4535 C CA . HIS B 1 352 ? 49.994 17.206 9.877 1.00 59.35 367 HIS B CA 1
ATOM 4536 C C . HIS B 1 352 ? 49.727 16.066 8.895 1.00 60.47 367 HIS B C 1
ATOM 4537 O O . HIS B 1 352 ? 48.827 16.152 8.039 1.00 60.88 367 HIS B O 1
ATOM 4544 N N . SER B 1 353 ? 50.495 14.993 9.061 1.00 60.92 368 SER B N 1
ATOM 4545 C CA . SER B 1 353 ? 50.372 13.792 8.250 1.00 60.85 368 SER B CA 1
ATOM 4546 C C . SER B 1 353 ? 49.062 13.070 8.517 1.00 63.69 368 SER B C 1
ATOM 4547 O O . SER B 1 353 ? 48.369 12.651 7.595 1.00 64.79 368 SER B O 1
ATOM 4550 N N . ARG B 1 354 ? 48.749 12.906 9.795 1.00 65.96 369 ARG B N 1
ATOM 4551 C CA . ARG B 1 354 ? 47.489 12.337 10.205 1.00 67.60 369 ARG B CA 1
ATOM 4552 C C . ARG B 1 354 ? 46.408 13.243 9.678 1.00 68.04 369 ARG B C 1
ATOM 4553 O O . ARG B 1 354 ? 45.400 12.800 9.150 1.00 68.16 369 ARG B O 1
ATOM 4561 N N . LEU B 1 355 ? 46.644 14.537 9.829 1.00 68.64 370 LEU B N 1
ATOM 4562 C CA . LEU B 1 355 ? 45.687 15.537 9.419 1.00 68.93 370 LEU B CA 1
ATOM 4563 C C . LEU B 1 355 ? 45.691 15.628 7.915 1.00 69.26 370 LEU B C 1
ATOM 4564 O O . LEU B 1 355 ? 45.103 14.789 7.244 1.00 69.41 370 LEU B O 1
#

Radius of gyration: 27.23 Å; Cα contacts (8 Å, |Δi|>4): 1068; chains: 2; bounding box: 76×70×74 Å

Nearest PDB structures (foldseek):
  2x4f-assembly2_B  TM=1.003E+00  e=7.687E-59  Homo sapiens
  2x4f-assembly1_A  TM=1.001E+00  e=1.610E-54  Homo sapiens
  1kob-assembly1_B  TM=8.961E-01  e=1.763E-30  Aplysia californica
  3uto-assembly1_A  TM=9.090E-01  e=6.016E-28  Caenorhabditis elegans
  1koa-assembly1_A-2  TM=9.006E-01  e=7.142E-28  Caenorhabditis elegans

Sequence (577 aa):
DIPAPPAPFDHRIVTAKQGAVNSFYTVSKTEILGQVHKCEETATGLKLAAKIIKTRGMKDKEEVKNEISVMNQLDHANLIQLYDAFESKNDIVLVMEYVDGGELFDRIIDESYNLTELDTILFMKQICEGIRHMHQMYILHLDLKPENILCVNRDAKQIKIIDFGLARRYKPREKLKVNNFGTPEFLAPEVVNYDFVSFPTDMWSVGVIAYMLLSGLSPFLGDNDAETLNNILACRWDLEDEEFQDISEEAKEFISKLLIKEKSWRISASEALKHPWLSDHKLHSRLSAQIPAPPAPFDHRIVTAKQGAVNSFYTVSKTEILGGGGQVHKCEETATGLKLAAKIIKTRGMKDKEEVKNEISVMNQLDHANLIQLYDAFESKNDIVLVMEYVDGGELFDRIIDESYNLTELDTILFMKQICEGIRHMHQMYILHLDLKPENILCVNRDAKQIKIIDFGLARRYKPREKLKVNFGTPEFLAPEVVNYDDFVSFPTDMWSVGVIAYMLLSGLSPFLGDNDAETLNNILACRWDLEDEEFQDISEEAKEFISKLLIKEKSWRISASEALKHPWLSDHKLHSRL

CATH classification: 3.30.200.20 (+1 more: 1.10.510.10)